Protein AF-A0A956EEI6-F1 (afdb_monomer)

Sequence (478 aa):
MTHLLRLSFASLVLLPLACSSSDDAGSANPSTQLTPGERLCKSLETYVNECGAATPCDSALVTDCSSIVDLLSEPFLDGVSECINGGEGSMTSCLGAGFGSLTPTQAHKELAAAFCSECAFGAPGCEAAFFSEDNPDTAIVGKAILPFSDSLVSQVKEECATGLACAGTFLNCTQGVLAKRAIPESTVQCLVDNLTGQAAPAEGGEQTCVVDGTGGSGGNGQGGTGGAAGSGGAAGSGGSSGSAGAAGGGGNGGSAGSGGGPVGADCTRGEQCASHVCDPDTLRCIEPECDSSRYCQGDVCVRQVPGADAGYCARSCIVSQGCDSGQTCVADLQGYGICLNDGQGGHLGACSGVDSDTSTGCIQGHLCIERPGEAPWCMRSCDYWAYGGCTNGEHCVIGGVCSPEPGDPADVGSPCDPQTEAGAPCGPLNEFYIGACVAISSSEQECTQLCRLDGDDCFQGTCEDILGYGDEGLGACM

Radius of gyration: 29.8 Å; Cα contacts (8 Å, |Δi|>4): 831; chains: 1; bounding box: 82×82×81 Å

Secondary structure (DSSP, 8-state):
-----PPPPPPPPP-PPPP----------------HHHHHHHHHHHHHHHHS---HHHHHHHHHHHHHGGGB-HHHHHHHHHHHHHT-S-HHHHHHHHHTT----HHHHHHHHHIIIIISTT-TTHHHHHTSTT-HHHHHHHHHHTTB-HHHHHHHHHHHS-STTHHHHHHHHHHHHHHHTT--HHHHHHHHHHHHT-SPPPSS-----------------------------------------------------S-PPPTT-B-SSGGGGTTSEEETTTTEEE--SEETTB--SSSEEE-SSTT-SEEEEEPEEETTT--STTEEEEE-TTSEEEEEE--SBPTTSBPTTTT-TTB-SBSTTEEEE--TTS--EEEEB-BTTTTB---TT-EEETTTEEE-S----PPTTSBPPTTSPTT-EEEEETTEEEEEEEESSSS-EEEEEEEETTS---SSS-EE--SS-TTTTEEEE-

Structure (mmCIF, N/CA/C/O backbone):
data_AF-A0A956EEI6-F1
#
_entry.id   AF-A0A956EEI6-F1
#
loop_
_atom_site.group_PDB
_atom_site.id
_atom_site.type_symbol
_atom_site.label_atom_id
_atom_site.label_alt_id
_atom_site.label_comp_id
_atom_site.label_asym_id
_atom_site.label_entity_id
_atom_site.label_seq_id
_atom_site.pdbx_PDB_ins_code
_atom_site.Cartn_x
_atom_site.Cartn_y
_atom_site.Cartn_z
_atom_site.occupancy
_atom_site.B_iso_or_equiv
_atom_site.auth_seq_id
_atom_site.auth_comp_id
_atom_site.auth_asym_id
_atom_site.auth_atom_id
_atom_site.pdbx_PDB_model_num
ATOM 1 N N . MET A 1 1 ? 9.764 -29.221 41.148 1.00 36.91 1 MET A N 1
ATOM 2 C CA . MET A 1 1 ? 10.959 -28.495 41.621 1.00 36.91 1 MET A CA 1
ATOM 3 C C . MET A 1 1 ? 10.752 -27.045 41.270 1.00 36.91 1 MET A C 1
ATOM 5 O O . MET A 1 1 ? 10.482 -26.730 40.122 1.00 36.91 1 MET A O 1
ATOM 9 N N . THR A 1 2 ? 10.716 -26.229 42.307 1.00 31.27 2 THR A N 1
ATOM 10 C CA . THR A 1 2 ? 10.074 -24.922 42.374 1.00 31.27 2 THR A CA 1
ATOM 11 C C . THR A 1 2 ? 11.175 -23.880 42.489 1.00 31.27 2 THR A C 1
ATOM 13 O O . THR A 1 2 ? 11.974 -23.995 43.412 1.00 31.27 2 THR A O 1
ATOM 16 N N . HIS A 1 3 ? 11.206 -22.861 41.631 1.00 29.73 3 HIS A N 1
ATOM 17 C CA . HIS A 1 3 ? 11.909 -21.619 41.951 1.00 29.73 3 HIS A CA 1
ATOM 18 C C . HIS A 1 3 ? 11.083 -20.410 41.514 1.00 29.73 3 HIS A C 1
ATOM 20 O O . HIS A 1 3 ? 11.022 -20.039 40.350 1.00 29.73 3 HIS A O 1
ATOM 26 N N . LEU A 1 4 ? 10.424 -19.842 42.525 1.00 32.00 4 LEU A N 1
ATOM 27 C CA . LEU A 1 4 ? 9.889 -18.489 42.594 1.00 32.00 4 LEU A CA 1
ATOM 28 C C . LEU A 1 4 ? 11.049 -17.489 42.667 1.00 32.00 4 LEU A C 1
ATOM 30 O O . LEU A 1 4 ? 11.909 -17.630 43.538 1.00 32.00 4 LEU A O 1
ATOM 34 N N . LEU A 1 5 ? 11.006 -16.435 41.853 1.00 33.47 5 LEU A N 1
ATOM 35 C CA . LEU A 1 5 ? 11.723 -15.188 42.112 1.00 33.47 5 LEU A CA 1
ATOM 36 C C . LEU A 1 5 ? 10.690 -14.064 42.253 1.00 33.47 5 LEU A C 1
ATOM 38 O O . LEU A 1 5 ? 9.989 -13.717 41.309 1.00 33.47 5 LEU A O 1
ATOM 42 N N . ARG A 1 6 ? 10.566 -13.550 43.481 1.00 33.09 6 ARG A N 1
ATOM 43 C CA . ARG A 1 6 ? 9.836 -12.328 43.833 1.00 33.09 6 ARG A CA 1
ATOM 44 C C . ARG A 1 6 ? 10.818 -11.159 43.753 1.00 33.09 6 ARG A C 1
ATOM 46 O O . ARG A 1 6 ? 11.827 -11.198 44.453 1.00 33.09 6 ARG A O 1
ATOM 53 N N . LEU A 1 7 ? 10.496 -10.115 42.992 1.00 30.33 7 LEU A N 1
ATOM 54 C CA . LEU A 1 7 ? 11.077 -8.785 43.185 1.00 30.33 7 LEU A CA 1
ATOM 55 C C . LEU A 1 7 ? 10.048 -7.885 43.876 1.00 30.33 7 LEU A C 1
ATOM 57 O O . LEU A 1 7 ? 8.949 -7.670 43.371 1.00 30.33 7 LEU A O 1
ATOM 61 N N . SER A 1 8 ? 10.426 -7.389 45.053 1.00 35.62 8 SER A N 1
ATOM 62 C CA . SER A 1 8 ? 9.738 -6.330 45.788 1.00 35.62 8 SER A CA 1
ATOM 63 C C . SER A 1 8 ? 10.210 -4.974 45.267 1.00 35.62 8 SER A C 1
ATOM 65 O O . SER A 1 8 ? 11.408 -4.701 45.324 1.00 35.62 8 SER A O 1
ATOM 67 N N . PHE A 1 9 ? 9.293 -4.107 44.839 1.00 36.00 9 PHE A N 1
ATOM 68 C CA . PHE A 1 9 ? 9.569 -2.677 44.692 1.00 36.00 9 PHE A CA 1
ATOM 69 C C . PHE A 1 9 ? 9.094 -1.922 45.934 1.00 36.00 9 PHE A C 1
ATOM 71 O O . PHE A 1 9 ? 8.000 -2.145 46.454 1.00 36.00 9 PHE A O 1
ATOM 78 N N . ALA A 1 10 ? 9.995 -1.086 46.442 1.00 39.34 10 ALA A N 1
ATOM 79 C CA . ALA A 1 10 ? 9.876 -0.335 47.676 1.00 39.34 10 ALA A CA 1
ATOM 80 C C . ALA A 1 10 ? 9.000 0.914 47.506 1.00 39.34 10 ALA A C 1
ATOM 82 O O . ALA A 1 10 ? 9.062 1.607 46.493 1.00 39.34 10 ALA A O 1
ATOM 83 N N . SER A 1 11 ? 8.225 1.206 48.550 1.00 36.94 11 SER A N 1
ATOM 84 C CA . SER A 1 11 ? 7.457 2.434 48.740 1.00 36.94 11 SER A CA 1
ATOM 85 C C . SER A 1 11 ? 8.346 3.681 48.731 1.00 36.94 11 SER A C 1
ATOM 87 O O . SER A 1 11 ? 9.264 3.800 49.543 1.00 36.94 11 SER A O 1
ATOM 89 N N . LEU A 1 12 ? 8.014 4.639 47.864 1.00 41.53 12 LEU A N 1
ATOM 90 C CA . LEU A 1 12 ? 8.537 6.002 47.899 1.00 41.53 12 LEU A CA 1
ATOM 91 C C . LEU A 1 12 ? 7.657 6.850 48.834 1.00 41.53 12 LEU A C 1
ATOM 93 O O . LEU A 1 12 ? 6.439 6.914 48.676 1.00 41.53 12 LEU A O 1
ATOM 97 N N . VAL A 1 13 ? 8.281 7.470 49.833 1.00 45.81 13 VAL A N 1
ATOM 98 C CA . VAL A 1 13 ? 7.650 8.347 50.830 1.00 45.81 13 VAL A CA 1
ATOM 99 C C . VAL A 1 13 ? 7.595 9.777 50.282 1.00 45.81 13 VAL A C 1
ATOM 101 O O . VAL A 1 13 ? 8.635 10.360 49.986 1.00 45.81 13 VAL A O 1
ATOM 104 N N . LEU A 1 14 ? 6.392 10.349 50.181 1.00 44.38 14 LEU A N 1
ATOM 105 C CA . LEU A 1 14 ? 6.152 11.771 49.901 1.00 44.38 14 LEU A CA 1
ATOM 106 C C . LEU A 1 14 ? 6.274 12.602 51.193 1.00 44.38 14 LEU A C 1
ATOM 108 O O . LEU A 1 14 ? 5.579 12.340 52.174 1.00 44.38 14 LEU A O 1
ATOM 112 N N . LEU A 1 15 ? 7.131 13.626 51.173 1.00 40.81 15 LEU A N 1
ATOM 113 C CA . LEU A 1 15 ? 7.241 14.680 52.192 1.00 40.81 15 LEU A CA 1
ATOM 114 C C . LEU A 1 15 ? 6.598 15.979 51.666 1.00 40.81 15 LEU A C 1
ATOM 116 O O . LEU A 1 15 ? 6.862 16.345 50.521 1.00 40.81 15 LEU A O 1
ATOM 120 N N . PRO A 1 16 ? 5.812 16.717 52.476 1.00 51.03 16 PRO A N 1
ATOM 121 C CA . PRO A 1 16 ? 5.314 18.037 52.105 1.00 51.03 16 PRO A CA 1
ATOM 122 C C . PRO A 1 16 ? 6.374 19.116 52.387 1.00 51.03 16 PRO A C 1
ATOM 124 O O . PRO A 1 16 ? 6.808 19.295 53.526 1.00 51.03 16 PRO A O 1
ATOM 127 N N . LEU A 1 17 ? 6.779 19.853 51.350 1.00 45.78 17 LEU A N 1
ATOM 128 C CA . LEU A 1 17 ? 7.617 21.051 51.457 1.00 45.78 17 LEU A CA 1
ATOM 129 C C . LEU A 1 17 ? 6.731 22.298 51.536 1.00 45.78 17 LEU A C 1
ATOM 131 O O . LEU A 1 17 ? 5.881 22.541 50.684 1.00 45.78 17 LEU A O 1
ATOM 135 N N . ALA A 1 18 ? 6.936 23.062 52.606 1.00 49.91 18 ALA A N 1
ATOM 136 C CA . ALA A 1 18 ? 6.250 24.305 52.915 1.00 49.91 18 ALA A CA 1
ATOM 137 C C . ALA A 1 18 ? 6.792 25.485 52.087 1.00 49.91 18 ALA A C 1
ATOM 139 O O . ALA A 1 18 ? 8.001 25.615 51.894 1.00 49.91 18 ALA A O 1
ATOM 140 N N . CYS A 1 19 ? 5.891 26.378 51.666 1.00 61.22 19 CYS A N 1
ATOM 141 C CA . CYS A 1 19 ? 6.210 27.670 51.063 1.00 61.22 19 CYS A CA 1
ATOM 142 C C . CYS A 1 19 ? 6.969 28.572 52.050 1.00 61.22 19 CYS A C 1
ATOM 144 O O . CYS A 1 19 ? 6.449 28.922 53.110 1.00 61.22 19 CYS A O 1
ATOM 146 N N . SER A 1 20 ? 8.166 29.004 51.657 1.00 49.47 20 SER A N 1
ATOM 147 C CA . SER A 1 20 ? 8.875 30.138 52.246 1.00 49.47 20 SER A CA 1
ATOM 148 C C . SER A 1 20 ? 9.035 31.203 51.166 1.00 49.47 20 SER A C 1
ATOM 150 O O . SER A 1 20 ? 9.645 30.967 50.128 1.00 49.47 20 SER A O 1
ATOM 152 N N . SER A 1 21 ? 8.413 32.353 51.405 1.00 59.66 21 SER A N 1
ATOM 153 C CA . SER A 1 21 ? 8.537 33.584 50.633 1.00 59.66 21 SER A CA 1
ATOM 154 C C . SER A 1 21 ? 9.843 34.295 50.989 1.00 59.66 21 SER A C 1
ATOM 156 O O . SER A 1 21 ? 10.055 34.629 52.159 1.00 59.66 21 SER A O 1
ATOM 158 N N . SER A 1 22 ? 10.703 34.548 50.005 1.00 53.12 22 SER A N 1
ATOM 159 C CA . SER A 1 22 ? 11.810 35.505 50.099 1.00 53.12 22 SER A CA 1
ATOM 160 C C . SER A 1 22 ? 12.152 36.055 48.715 1.00 53.12 22 SER A C 1
ATOM 162 O O . SER A 1 22 ? 12.122 35.331 47.723 1.00 53.12 22 SER A O 1
ATOM 164 N N . ASP A 1 23 ? 12.409 37.356 48.711 1.00 48.41 23 ASP A N 1
ATOM 165 C CA . ASP A 1 23 ? 12.440 38.284 47.587 1.00 48.41 23 ASP A CA 1
ATOM 166 C C . ASP A 1 23 ? 13.625 38.115 46.612 1.00 48.41 23 ASP A C 1
ATOM 168 O O . ASP A 1 23 ? 14.723 37.712 46.994 1.00 48.41 23 ASP A O 1
ATOM 172 N N . ASP A 1 24 ? 13.357 38.488 45.355 1.00 49.41 24 ASP A N 1
ATOM 173 C CA . ASP A 1 24 ? 14.260 38.976 44.300 1.00 49.41 24 ASP A CA 1
ATOM 174 C C . ASP A 1 24 ? 15.721 38.485 44.285 1.00 49.41 24 ASP A C 1
ATOM 176 O O . ASP A 1 24 ? 16.661 39.170 44.696 1.00 49.41 24 ASP A O 1
ATOM 180 N N . ALA A 1 25 ? 15.934 37.360 43.606 1.00 46.31 25 ALA A N 1
ATOM 181 C CA . ALA A 1 25 ? 17.130 37.157 42.799 1.00 46.31 25 ALA A CA 1
ATOM 182 C C . ALA A 1 25 ? 16.668 36.728 41.407 1.00 46.31 25 ALA A C 1
ATOM 184 O O . ALA A 1 25 ? 15.986 35.714 41.276 1.00 46.31 25 ALA A O 1
ATOM 185 N N . GLY A 1 26 ? 17.010 37.516 40.382 1.00 50.94 26 GLY A N 1
ATOM 186 C CA . GLY A 1 26 ? 16.737 37.221 38.977 1.00 50.94 26 GLY A CA 1
ATOM 187 C C . GLY A 1 26 ? 17.387 35.904 38.562 1.00 50.94 26 GLY A C 1
ATOM 188 O O . GLY A 1 26 ? 18.495 35.881 38.034 1.00 50.94 26 GLY A O 1
ATOM 189 N N . SER A 1 27 ? 16.697 34.804 38.843 1.00 49.81 27 SER A N 1
ATOM 190 C CA . SER A 1 27 ? 17.002 33.486 38.327 1.00 49.81 27 SER A CA 1
ATOM 191 C C . SER A 1 27 ? 16.496 33.500 36.896 1.00 49.81 27 SER A C 1
ATOM 193 O O . SER A 1 27 ? 15.291 33.434 36.650 1.00 49.81 27 SER A O 1
ATOM 195 N N . ALA A 1 28 ? 17.411 33.691 35.946 1.00 54.41 28 ALA A N 1
ATOM 196 C CA . ALA A 1 28 ? 17.150 33.310 34.572 1.00 54.41 28 ALA A CA 1
ATOM 197 C C . ALA A 1 28 ? 16.795 31.822 34.625 1.00 54.41 28 ALA A C 1
ATOM 199 O O . ALA A 1 28 ? 17.685 30.984 34.767 1.00 54.41 28 ALA A O 1
ATOM 200 N N . ASN A 1 29 ? 15.494 31.513 34.626 1.00 55.47 29 ASN A N 1
ATOM 201 C CA . ASN A 1 29 ? 15.024 30.149 34.464 1.00 55.47 29 ASN A CA 1
ATOM 202 C C . ASN A 1 29 ? 15.754 29.625 33.228 1.00 55.47 29 ASN A C 1
ATOM 204 O O . ASN A 1 29 ? 15.634 30.269 32.181 1.00 55.47 29 ASN A O 1
ATOM 208 N N . PRO A 1 30 ? 16.556 28.550 33.331 1.00 62.19 30 PRO A N 1
ATOM 209 C CA . PRO A 1 30 ? 17.124 27.938 32.149 1.00 62.19 30 PRO A CA 1
ATOM 210 C C . PRO A 1 30 ? 15.928 27.543 31.294 1.00 62.19 30 PRO A C 1
ATOM 212 O O . PRO A 1 30 ? 15.195 26.620 31.643 1.00 62.19 30 PRO A O 1
ATOM 215 N N . SER A 1 31 ? 15.664 28.314 30.239 1.00 63.88 31 SER A N 1
ATOM 216 C CA . SER A 1 31 ? 14.660 27.965 29.253 1.00 63.88 31 SER A CA 1
ATOM 217 C C . SER A 1 31 ? 15.118 26.628 28.709 1.00 63.88 31 SER A C 1
ATOM 219 O O . SER A 1 31 ? 16.148 26.562 28.037 1.00 63.88 31 SER A O 1
ATOM 221 N N . THR A 1 32 ? 14.440 25.561 29.117 1.00 84.31 32 THR A N 1
ATOM 222 C CA . THR A 1 32 ? 14.733 24.211 28.662 1.00 84.31 32 THR A CA 1
ATOM 223 C C . THR A 1 32 ? 14.501 24.236 27.162 1.00 84.31 32 THR A C 1
ATOM 225 O O . THR A 1 32 ? 13.365 24.347 26.706 1.00 84.31 32 THR A O 1
ATOM 228 N N . GLN A 1 33 ? 15.591 24.326 26.405 1.00 89.12 33 GLN A N 1
ATOM 229 C CA . GLN A 1 33 ? 15.530 24.428 24.962 1.00 89.12 33 GLN A CA 1
ATOM 230 C C . GLN A 1 33 ? 15.060 23.069 24.459 1.00 89.12 33 GLN A C 1
ATOM 232 O O . GLN A 1 33 ? 15.742 22.074 24.689 1.00 89.12 33 GLN A O 1
ATOM 237 N N . LEU A 1 34 ? 13.874 23.040 23.851 1.00 93.94 34 LEU A N 1
ATOM 238 C CA . LEU A 1 34 ? 13.313 21.817 23.289 1.00 93.94 34 LEU A CA 1
ATOM 239 C C . LEU A 1 34 ? 14.245 21.292 22.195 1.00 93.94 34 LEU A C 1
ATOM 241 O O . LEU A 1 34 ? 14.747 22.082 21.379 1.00 93.94 34 LEU A O 1
ATOM 245 N N . THR A 1 35 ? 14.449 19.978 22.169 1.00 95.19 35 THR A N 1
ATOM 246 C CA . THR A 1 35 ? 15.114 19.311 21.042 1.00 95.19 35 THR A CA 1
ATOM 247 C C . THR A 1 35 ? 14.294 19.514 19.756 1.00 95.19 35 THR A C 1
ATOM 249 O O . THR A 1 35 ? 13.106 19.847 19.835 1.00 95.19 35 THR A O 1
ATOM 252 N N . PRO A 1 36 ? 14.880 19.341 18.555 1.00 95.19 36 PRO A N 1
ATOM 253 C CA . PRO A 1 36 ? 14.118 19.405 17.304 1.00 95.19 36 PRO A CA 1
ATOM 254 C C . PRO A 1 36 ? 12.895 18.472 17.300 1.00 95.19 36 PRO A C 1
ATOM 256 O O . PRO A 1 36 ? 11.804 18.894 16.925 1.00 95.19 36 PRO A O 1
ATOM 259 N N . GLY A 1 37 ? 13.042 17.247 17.819 1.00 94.62 37 GLY A N 1
ATOM 260 C CA . GLY A 1 37 ? 11.938 16.291 17.948 1.00 94.62 37 GLY A CA 1
ATOM 261 C C . GLY A 1 37 ? 10.838 16.761 18.901 1.00 94.62 37 GLY A C 1
ATOM 262 O O . GLY A 1 37 ? 9.664 16.769 18.539 1.00 94.62 37 GLY A O 1
ATOM 263 N N . GLU A 1 38 ? 11.201 17.243 20.095 1.00 95.44 38 GLU A N 1
ATOM 264 C CA . GLU A 1 38 ? 10.230 17.796 21.051 1.00 95.44 38 GLU A CA 1
ATOM 265 C C . GLU A 1 38 ? 9.500 19.026 20.489 1.00 95.44 38 GLU A C 1
ATOM 267 O O . GLU A 1 38 ? 8.319 19.239 20.773 1.00 95.44 38 GLU A O 1
ATOM 272 N N . ARG A 1 39 ? 10.194 19.843 19.686 1.00 95.25 39 ARG A N 1
ATOM 273 C CA . ARG A 1 39 ? 9.602 21.001 19.010 1.00 95.25 39 ARG A CA 1
ATOM 274 C C . ARG A 1 39 ? 8.581 20.562 17.967 1.00 95.25 39 ARG A C 1
ATOM 276 O O . ARG A 1 39 ? 7.474 21.093 17.993 1.00 95.25 39 ARG A O 1
ATOM 283 N N . LEU A 1 40 ? 8.920 19.585 17.122 1.00 94.81 40 LEU A N 1
ATOM 284 C CA . LEU A 1 40 ? 7.997 19.068 16.115 1.00 94.81 40 LEU A CA 1
ATOM 285 C C . LEU A 1 40 ? 6.751 18.466 16.764 1.00 94.81 40 LEU A C 1
ATOM 287 O O . LEU A 1 40 ? 5.645 18.850 16.397 1.00 94.81 40 LEU A O 1
ATOM 291 N N . CYS A 1 41 ? 6.908 17.593 17.763 1.00 95.62 41 CYS A N 1
ATOM 292 C CA . CYS A 1 41 ? 5.758 16.975 18.431 1.00 95.62 41 CYS A CA 1
ATOM 293 C C . CYS A 1 41 ? 4.817 18.012 19.034 1.00 95.62 41 CYS A C 1
ATOM 295 O O . CYS A 1 41 ? 3.601 17.919 18.880 1.00 95.62 41 CYS A O 1
ATOM 297 N N . LYS A 1 42 ? 5.381 19.052 19.655 1.00 95.06 42 LYS A N 1
ATOM 298 C CA . LYS A 1 42 ? 4.593 20.161 20.186 1.00 95.06 42 LYS A CA 1
ATOM 299 C C . LYS A 1 42 ? 3.882 20.954 19.085 1.00 95.06 42 LYS A C 1
ATOM 301 O O . LYS A 1 42 ? 2.737 21.360 19.278 1.00 95.06 42 LYS A O 1
ATOM 306 N N . SER A 1 43 ? 4.543 21.195 17.953 1.00 93.94 43 SER A N 1
ATOM 307 C CA . SER A 1 43 ? 3.943 21.877 16.802 1.00 93.94 43 SER A CA 1
ATOM 308 C C . SER A 1 43 ? 2.805 21.062 16.184 1.00 93.94 43 SER A C 1
ATOM 310 O O . SER A 1 43 ? 1.755 21.634 15.911 1.00 93.94 43 SER A O 1
ATOM 312 N N . LEU A 1 44 ? 2.963 19.742 16.046 1.00 92.69 44 LEU A N 1
ATOM 313 C CA . LEU A 1 44 ? 1.918 18.836 15.557 1.00 92.69 44 LEU A CA 1
ATOM 314 C C . LEU A 1 44 ? 0.707 18.802 16.498 1.00 92.69 44 LEU A C 1
ATOM 316 O O . LEU A 1 44 ? -0.427 18.966 16.054 1.00 92.69 44 LEU A O 1
ATOM 320 N N . GLU A 1 45 ? 0.942 18.660 17.805 1.00 93.19 45 GLU A N 1
ATOM 321 C CA . GLU A 1 45 ? -0.121 18.689 18.815 1.00 93.19 45 GLU A CA 1
ATOM 322 C C . GLU A 1 45 ? -0.873 20.030 18.797 1.00 93.19 45 GLU A C 1
ATOM 324 O O . GLU A 1 45 ? -2.101 20.062 18.860 1.00 93.19 45 GLU A O 1
ATOM 329 N N . THR A 1 46 ? -0.151 21.149 18.678 1.00 91.75 46 THR A N 1
ATOM 330 C CA . THR A 1 46 ? -0.759 22.487 18.591 1.00 91.75 46 THR A CA 1
ATOM 331 C C . THR A 1 46 ? -1.598 22.623 17.322 1.00 91.75 46 THR A C 1
ATOM 333 O O . THR A 1 46 ? -2.750 23.039 17.401 1.00 91.75 46 THR A O 1
ATOM 336 N N . TYR A 1 47 ? -1.053 22.211 16.175 1.00 89.69 47 TYR A N 1
ATOM 337 C CA . TYR A 1 47 ? -1.748 22.234 14.890 1.00 89.69 47 TYR A CA 1
ATOM 338 C C . TYR A 1 47 ? -3.064 21.449 14.950 1.00 89.69 47 TYR A C 1
ATOM 340 O O . TYR A 1 47 ? -4.125 22.004 14.682 1.00 89.69 47 TYR A O 1
ATOM 348 N N . VAL A 1 48 ? -3.032 20.189 15.393 1.00 89.88 48 VAL A N 1
ATOM 349 C CA . VAL A 1 48 ? -4.240 19.352 15.504 1.00 89.88 48 VAL A CA 1
ATOM 350 C C . VAL A 1 48 ? -5.281 19.966 16.446 1.00 89.88 48 VAL A C 1
ATOM 352 O O . VAL A 1 48 ? -6.471 19.992 16.121 1.00 89.88 48 VAL A O 1
ATOM 355 N N . ASN A 1 49 ? -4.845 20.503 17.589 1.00 88.56 49 ASN A N 1
ATOM 356 C CA . ASN A 1 49 ? -5.745 21.110 18.570 1.00 88.56 49 ASN A CA 1
ATOM 357 C C . ASN A 1 49 ? -6.409 22.400 18.067 1.00 88.56 49 ASN A C 1
ATOM 359 O O . ASN A 1 49 ? -7.564 22.661 18.405 1.00 88.56 49 ASN A O 1
ATOM 363 N N . GLU A 1 50 ? -5.701 23.215 17.286 1.00 88.31 50 GLU A N 1
ATOM 364 C CA . GLU A 1 50 ? -6.222 24.490 16.784 1.00 88.31 50 GLU A CA 1
ATOM 365 C C . GLU A 1 50 ? -7.037 24.335 15.495 1.00 88.31 50 GLU A C 1
ATOM 367 O O . GLU A 1 50 ? -8.028 25.041 15.301 1.00 88.31 50 GLU A O 1
ATOM 372 N N . CYS A 1 51 ? -6.667 23.384 14.638 1.00 84.50 51 CYS A N 1
ATOM 373 C CA . CYS A 1 51 ? -7.275 23.200 13.323 1.00 84.50 51 CYS A CA 1
ATOM 374 C C . CYS A 1 51 ? -8.541 22.331 13.336 1.00 84.50 51 CYS A C 1
ATOM 376 O O . CYS A 1 51 ? -9.316 22.366 12.382 1.00 84.50 51 CYS A O 1
ATOM 378 N N . GLY A 1 52 ? -8.801 21.586 14.417 1.00 64.81 52 GLY A N 1
ATOM 379 C CA . GLY A 1 52 ? -10.115 21.006 14.732 1.00 64.81 52 GLY A CA 1
ATOM 380 C C . GLY A 1 52 ? -10.591 19.825 13.872 1.00 64.81 52 GLY A C 1
ATOM 381 O O . GLY A 1 52 ? -11.576 19.189 14.244 1.00 64.81 52 GLY A O 1
ATOM 382 N N . ALA A 1 53 ? -9.907 19.493 12.774 1.00 60.97 53 ALA A N 1
ATOM 383 C CA . ALA A 1 53 ? -10.150 18.293 11.975 1.00 60.97 53 ALA A CA 1
ATOM 384 C C . ALA A 1 53 ? -8.817 17.663 11.548 1.00 60.97 53 ALA A C 1
ATOM 386 O O . ALA A 1 53 ? -8.369 17.833 10.419 1.00 60.97 53 ALA A O 1
ATOM 387 N N . ALA A 1 54 ? -8.177 16.954 12.479 1.00 71.19 54 ALA A N 1
ATOM 388 C CA . ALA A 1 54 ? -7.043 16.101 12.154 1.00 71.19 54 ALA A CA 1
ATOM 389 C C . ALA A 1 54 ? -7.497 14.999 11.196 1.00 71.19 54 ALA A C 1
ATOM 391 O O . ALA A 1 54 ? -8.461 14.281 11.483 1.00 71.19 54 ALA A O 1
ATOM 392 N N . THR A 1 55 ? -6.793 14.834 10.080 1.00 82.38 55 THR A N 1
ATOM 393 C CA . THR A 1 55 ? -6.925 13.608 9.293 1.00 82.38 55 THR A CA 1
ATOM 394 C C . THR A 1 55 ? -6.517 12.401 10.161 1.00 82.38 55 THR A C 1
ATOM 396 O O . THR A 1 55 ? -5.833 12.566 11.185 1.00 82.38 55 THR A O 1
ATOM 399 N N . PRO A 1 56 ? -6.896 11.162 9.793 1.00 83.00 56 PRO A N 1
ATOM 400 C CA . PRO A 1 56 ? -6.372 9.973 10.467 1.00 83.00 56 PRO A CA 1
ATOM 401 C C . PRO A 1 56 ? -4.836 9.950 10.506 1.00 83.00 56 PRO A C 1
ATOM 403 O O . PRO A 1 56 ? -4.252 9.558 11.512 1.00 83.00 56 PRO A O 1
ATOM 406 N N . CYS A 1 57 ? -4.192 10.457 9.451 1.00 84.12 57 CYS A N 1
ATOM 407 C CA . CYS A 1 57 ? -2.742 10.592 9.349 1.00 84.12 57 CYS A CA 1
ATOM 408 C C . CYS A 1 57 ? -2.185 11.625 10.348 1.00 84.12 57 CYS A C 1
ATOM 410 O O . CYS A 1 57 ? -1.245 11.317 11.077 1.00 84.12 57 CYS A O 1
ATOM 412 N N . ASP A 1 58 ? -2.813 12.798 10.489 1.00 87.56 58 ASP A N 1
ATOM 413 C CA . ASP A 1 58 ? -2.409 13.809 11.484 1.00 87.56 58 ASP A CA 1
ATOM 414 C C . ASP A 1 58 ? -2.529 13.263 12.914 1.00 87.56 58 ASP A C 1
ATOM 416 O O . ASP A 1 58 ? -1.644 13.457 13.749 1.00 87.56 58 ASP A O 1
ATOM 420 N N . SER A 1 59 ? -3.610 12.529 13.190 1.00 86.69 59 SER A N 1
ATOM 421 C CA . SER A 1 59 ? -3.848 11.918 14.500 1.00 86.69 59 SER A CA 1
ATOM 422 C C . SER A 1 59 ? -2.817 10.832 14.819 1.00 86.69 59 SER A C 1
ATOM 424 O O . SER A 1 59 ? -2.325 10.759 15.949 1.00 86.69 59 SER A O 1
ATOM 426 N N . ALA A 1 60 ? -2.468 10.010 13.826 1.00 87.75 60 ALA A N 1
ATOM 427 C CA . ALA A 1 60 ? -1.452 8.971 13.950 1.00 87.75 60 ALA A CA 1
ATOM 428 C C . ALA A 1 60 ? -0.064 9.582 14.211 1.00 87.75 60 ALA A C 1
ATOM 430 O O . ALA A 1 60 ? 0.615 9.198 15.163 1.00 87.75 60 ALA A O 1
ATOM 431 N N . LEU A 1 61 ? 0.308 10.627 13.462 1.00 88.88 61 LEU A N 1
ATOM 432 C CA . LEU A 1 61 ? 1.576 11.338 13.645 1.00 88.88 61 LEU A CA 1
ATOM 433 C C . LEU A 1 61 ? 1.699 11.999 15.019 1.00 88.88 61 LEU A C 1
ATOM 435 O O . LEU A 1 61 ? 2.764 11.920 15.625 1.00 88.88 61 LEU A O 1
ATOM 439 N N . VAL A 1 62 ? 0.636 12.624 15.539 1.00 91.69 62 VAL A N 1
ATOM 440 C CA . VAL A 1 62 ? 0.647 13.185 16.902 1.00 91.69 62 VAL A CA 1
ATOM 441 C C . VAL A 1 62 ? 0.803 12.082 17.948 1.00 91.69 62 VAL A C 1
ATOM 443 O O . VAL A 1 62 ? 1.616 12.219 18.863 1.00 91.69 62 VAL A O 1
ATOM 446 N N . THR A 1 63 ? 0.053 10.988 17.804 1.00 90.88 63 THR A N 1
ATOM 447 C CA . THR A 1 63 ? 0.059 9.864 18.753 1.00 90.88 63 THR A CA 1
ATOM 448 C C . THR A 1 63 ? 1.435 9.206 18.833 1.00 90.88 63 THR A C 1
ATOM 450 O O . THR A 1 63 ? 1.951 8.975 19.928 1.00 90.88 63 THR A O 1
ATOM 453 N N . ASP A 1 64 ? 2.064 8.981 17.682 1.00 92.25 64 ASP A N 1
ATOM 454 C CA . ASP A 1 64 ? 3.328 8.253 17.580 1.00 92.25 64 ASP A CA 1
ATOM 455 C C . ASP A 1 64 ? 4.558 9.162 17.522 1.00 92.25 64 ASP A C 1
ATOM 457 O O . ASP A 1 64 ? 5.679 8.673 17.368 1.00 92.25 64 ASP A O 1
ATOM 461 N N . CYS A 1 65 ? 4.387 10.478 17.681 1.00 93.88 65 CYS A N 1
ATOM 462 C CA . CYS A 1 65 ? 5.442 11.449 17.405 1.00 93.88 65 CYS A CA 1
ATOM 463 C C . CYS A 1 65 ? 6.762 11.126 18.117 1.00 93.88 65 CYS A C 1
ATOM 465 O O . CYS A 1 65 ? 7.820 11.140 17.493 1.00 93.88 65 CYS A O 1
ATOM 467 N N . SER A 1 66 ? 6.707 10.754 19.401 1.00 92.75 66 SER A N 1
ATOM 468 C CA . SER A 1 66 ? 7.912 10.426 20.181 1.00 92.75 66 SER A CA 1
ATOM 469 C C . SER A 1 66 ? 8.719 9.248 19.617 1.00 92.75 66 SER A C 1
ATOM 471 O O . SER A 1 66 ? 9.936 9.232 19.759 1.00 92.75 66 SER A O 1
ATOM 473 N N . SER A 1 67 ? 8.063 8.301 18.942 1.00 90.38 67 SER A N 1
ATOM 474 C CA . SER A 1 67 ? 8.703 7.142 18.312 1.00 90.38 67 SER A CA 1
ATOM 475 C C . SER A 1 67 ? 9.294 7.495 16.944 1.00 90.38 67 SER A C 1
ATOM 477 O O . SER A 1 67 ? 10.310 6.934 16.543 1.00 90.38 67 SER A O 1
ATOM 479 N N . ILE A 1 68 ? 8.668 8.433 16.226 1.00 91.38 68 ILE A N 1
ATOM 480 C CA . ILE A 1 68 ? 9.064 8.828 14.868 1.00 91.38 68 ILE A CA 1
ATOM 481 C C . ILE A 1 68 ? 10.234 9.812 14.893 1.00 91.38 68 ILE A C 1
ATOM 483 O O . ILE A 1 68 ? 11.139 9.706 14.068 1.00 91.38 68 ILE A O 1
ATOM 487 N N . VAL A 1 69 ? 10.245 10.776 15.819 1.00 94.06 69 VAL A N 1
ATOM 488 C CA . VAL A 1 69 ? 11.244 11.860 15.796 1.00 94.06 69 VAL A CA 1
ATOM 489 C C . VAL A 1 69 ? 12.679 11.368 15.972 1.00 94.06 69 VAL A C 1
ATOM 491 O O . VAL A 1 69 ? 13.588 11.965 15.408 1.00 94.06 69 VAL A O 1
ATOM 494 N N . ASP A 1 70 ? 12.891 10.245 16.656 1.00 92.44 70 ASP A N 1
ATOM 495 C CA . ASP A 1 70 ? 14.218 9.626 16.795 1.00 92.44 70 ASP A CA 1
ATOM 496 C C . ASP A 1 70 ? 14.712 8.959 15.493 1.00 92.44 70 ASP A C 1
ATOM 498 O O . ASP A 1 70 ? 15.898 8.647 15.328 1.00 92.44 70 ASP A O 1
ATOM 502 N N . LEU A 1 71 ? 13.800 8.720 14.551 1.00 93.94 71 LEU A N 1
ATOM 503 C CA . LEU A 1 71 ? 14.071 8.094 13.260 1.00 93.94 71 LEU A CA 1
ATOM 504 C C . LEU A 1 71 ? 14.307 9.119 12.156 1.00 93.94 71 LEU A C 1
ATOM 506 O O . LEU A 1 71 ? 14.832 8.758 11.106 1.00 93.94 71 LEU A O 1
ATOM 510 N N . LEU A 1 72 ? 13.959 10.380 12.396 1.00 94.62 72 LEU A N 1
ATOM 511 C CA . LEU A 1 72 ? 14.099 11.474 11.447 1.00 94.62 72 LEU A CA 1
ATOM 512 C C . LEU A 1 72 ? 15.373 12.283 11.716 1.00 94.62 72 LEU A C 1
ATOM 514 O O . LEU A 1 72 ? 15.910 12.322 12.822 1.00 94.62 72 LEU A O 1
ATOM 518 N N . SER A 1 73 ? 15.892 12.923 10.675 1.00 95.69 73 SER A N 1
ATOM 519 C CA . SER A 1 73 ? 17.055 13.798 10.760 1.00 95.69 73 SER A CA 1
ATOM 520 C C . SER A 1 73 ? 16.676 15.152 11.368 1.00 95.69 73 SER A C 1
ATOM 522 O O . SER A 1 73 ? 15.604 15.691 11.099 1.00 95.69 73 SER A O 1
ATOM 524 N N . GLU A 1 74 ? 17.571 15.745 12.164 1.00 95.31 74 GLU A N 1
ATOM 525 C CA . GLU A 1 74 ? 17.331 17.066 12.769 1.00 95.31 74 GLU A CA 1
ATOM 526 C C . GLU A 1 74 ? 16.978 18.161 11.741 1.00 95.31 74 GLU A C 1
ATOM 528 O O . GLU A 1 74 ? 16.015 18.886 11.991 1.00 95.31 74 GLU A O 1
ATOM 533 N N . PRO A 1 75 ? 17.649 18.270 10.569 1.00 95.25 75 PRO A N 1
ATOM 534 C CA . PRO A 1 75 ? 17.289 19.273 9.563 1.00 95.25 75 PRO A CA 1
ATOM 535 C C . PRO A 1 75 ? 15.865 19.109 9.022 1.00 95.25 75 PRO A C 1
ATOM 537 O O . PRO A 1 75 ? 15.201 20.108 8.750 1.00 95.25 75 PRO A O 1
ATOM 540 N N . PHE A 1 76 ? 15.386 17.866 8.895 1.00 94.94 76 PHE A N 1
ATOM 541 C CA . PHE A 1 76 ? 14.008 17.596 8.494 1.00 94.94 76 PHE A CA 1
ATOM 542 C C . PHE A 1 76 ? 13.034 18.043 9.585 1.00 94.94 76 PHE A C 1
ATOM 544 O O . PHE A 1 76 ? 12.112 18.806 9.312 1.00 94.94 76 PHE A O 1
ATOM 551 N N . LEU A 1 77 ? 13.278 17.632 10.834 1.00 94.94 77 LEU A N 1
ATOM 552 C CA . LEU A 1 77 ? 12.444 17.995 11.983 1.00 94.94 77 LEU A CA 1
ATOM 553 C C . LEU A 1 77 ? 12.325 19.515 12.156 1.00 94.94 77 LEU A C 1
ATOM 555 O O . LEU A 1 77 ? 11.226 20.026 12.392 1.00 94.94 77 LEU A O 1
ATOM 559 N N . ASP A 1 78 ? 13.438 20.238 12.019 1.00 94.31 78 ASP A N 1
ATOM 560 C CA . ASP A 1 78 ? 13.456 21.699 12.085 1.00 94.31 78 ASP A CA 1
ATOM 561 C C . ASP A 1 78 ? 12.689 22.321 10.907 1.00 94.31 78 ASP A C 1
ATOM 563 O O . ASP A 1 78 ? 11.832 23.170 11.143 1.00 94.31 78 ASP A O 1
ATOM 567 N N . GLY A 1 79 ? 12.913 21.863 9.669 1.00 93.81 79 GLY A N 1
ATOM 568 C CA . GLY A 1 79 ? 12.224 22.388 8.483 1.00 93.81 79 GLY A CA 1
ATOM 569 C C . GLY A 1 79 ? 10.703 22.211 8.536 1.00 93.81 79 GLY A C 1
ATOM 570 O O . GLY A 1 79 ? 9.954 23.150 8.261 1.00 93.81 79 GLY A O 1
ATOM 571 N N . VAL A 1 80 ? 10.234 21.036 8.966 1.00 93.31 80 VAL A N 1
ATOM 572 C CA . VAL A 1 80 ? 8.798 20.767 9.143 1.00 93.31 80 VAL A CA 1
ATOM 573 C C . VAL A 1 80 ? 8.221 21.638 10.260 1.00 93.31 80 VAL A C 1
ATOM 575 O O . VAL A 1 80 ? 7.171 22.257 10.087 1.00 93.31 80 VAL A O 1
ATOM 578 N N . SER A 1 81 ? 8.921 21.739 11.395 1.00 93.88 81 SER A N 1
ATOM 579 C CA . SER A 1 81 ? 8.485 22.573 12.521 1.00 93.88 81 SER A CA 1
ATOM 580 C C . SER A 1 81 ? 8.395 24.050 12.139 1.00 93.88 81 SER A C 1
ATOM 582 O O . SER A 1 81 ? 7.449 24.729 12.535 1.00 93.88 81 SER A O 1
ATOM 584 N N . GLU A 1 82 ? 9.373 24.574 11.401 1.00 93.62 82 GLU A N 1
ATOM 585 C CA . GLU A 1 82 ? 9.375 25.962 10.930 1.00 93.62 82 GLU A CA 1
ATOM 586 C C . GLU A 1 82 ? 8.200 26.234 9.990 1.00 93.62 82 GLU A C 1
ATOM 588 O O . GLU A 1 82 ? 7.499 27.223 10.194 1.00 93.62 82 GLU A O 1
ATOM 593 N N . CYS A 1 83 ? 7.920 25.332 9.045 1.00 94.06 83 CYS A N 1
ATOM 594 C CA . CYS A 1 83 ? 6.770 25.469 8.152 1.00 94.06 83 CYS A CA 1
ATOM 595 C C . CYS A 1 83 ? 5.433 25.472 8.914 1.00 94.06 83 CYS A C 1
ATOM 597 O O . CYS A 1 83 ? 4.613 26.372 8.713 1.00 94.06 83 CYS A O 1
ATOM 599 N N . ILE A 1 84 ? 5.230 24.519 9.839 1.00 91.69 84 ILE A N 1
ATOM 600 C CA . ILE A 1 84 ? 3.989 24.428 10.630 1.00 91.69 84 ILE A CA 1
ATOM 601 C C . ILE A 1 84 ? 3.802 25.695 11.471 1.00 91.69 84 ILE A C 1
ATOM 603 O O . ILE A 1 84 ? 2.735 26.306 11.459 1.00 91.69 84 ILE A O 1
ATOM 607 N N . ASN A 1 85 ? 4.850 26.127 12.179 1.00 90.44 85 ASN A N 1
ATOM 608 C CA . ASN A 1 85 ? 4.784 27.313 13.037 1.00 90.44 85 ASN A CA 1
ATOM 609 C C . ASN A 1 85 ? 4.705 28.627 12.242 1.00 90.44 85 ASN A C 1
ATOM 611 O O . ASN A 1 85 ? 4.264 29.641 12.784 1.00 90.44 85 ASN A O 1
ATOM 615 N N . GLY A 1 86 ? 5.146 28.626 10.983 1.00 90.81 86 GLY A N 1
ATOM 616 C CA . GLY A 1 86 ? 4.998 29.744 10.056 1.00 90.81 86 GLY A CA 1
ATOM 617 C C . GLY A 1 86 ? 3.581 29.888 9.497 1.00 90.81 86 GLY A C 1
ATOM 618 O O . GLY A 1 86 ? 3.269 30.925 8.914 1.00 90.81 86 GLY A O 1
ATOM 619 N N . GLY A 1 87 ? 2.722 28.876 9.680 1.00 86.38 87 GLY A N 1
ATOM 620 C CA . GLY A 1 87 ? 1.389 28.834 9.080 1.00 86.38 87 GLY A CA 1
ATOM 621 C C . GLY A 1 87 ? 1.436 28.786 7.550 1.00 86.38 87 GLY A C 1
ATOM 622 O O . GLY A 1 87 ? 0.498 29.240 6.897 1.00 86.38 87 GLY A O 1
ATOM 623 N N . GLU A 1 88 ? 2.538 28.288 6.975 1.00 81.12 88 GLU A N 1
ATOM 624 C CA . GLU A 1 88 ? 2.802 28.334 5.530 1.00 81.12 88 GLU A CA 1
ATOM 625 C C . GLU A 1 88 ? 2.074 27.232 4.740 1.00 81.12 88 GLU A C 1
ATOM 627 O O . GLU A 1 88 ? 2.154 27.207 3.512 1.00 81.12 88 GLU A O 1
ATOM 632 N N . GLY A 1 89 ? 1.310 26.361 5.409 1.00 82.25 89 GLY A N 1
ATOM 633 C CA . GLY A 1 89 ? 0.477 25.367 4.742 1.00 82.25 89 GLY A CA 1
ATOM 634 C C . GLY A 1 89 ? -0.121 24.308 5.670 1.00 82.25 89 GLY A C 1
ATOM 635 O O . GLY A 1 89 ? -0.099 24.426 6.895 1.00 82.25 89 GLY A O 1
ATOM 636 N N . SER A 1 90 ? -0.697 23.269 5.061 1.00 86.19 90 SER A N 1
ATOM 637 C CA . SER A 1 90 ? -1.134 22.056 5.756 1.00 86.19 90 SER A CA 1
ATOM 638 C C . SER A 1 90 ? 0.060 21.251 6.277 1.00 86.19 90 SER A C 1
ATOM 640 O O . SER A 1 90 ? 1.177 21.376 5.769 1.00 86.19 90 SER A O 1
ATOM 642 N N . MET A 1 91 ? -0.172 20.367 7.246 1.00 87.06 91 MET A N 1
ATOM 643 C CA . MET A 1 91 ? 0.872 19.483 7.771 1.00 87.06 91 MET A CA 1
ATOM 644 C C . MET A 1 91 ? 1.549 18.656 6.658 1.00 87.06 91 MET A C 1
ATOM 646 O O . MET A 1 91 ? 2.775 18.600 6.613 1.00 87.06 91 MET A O 1
ATOM 650 N N . THR A 1 92 ? 0.781 18.116 5.704 1.00 84.75 92 THR A N 1
ATOM 651 C CA . THR A 1 92 ? 1.296 17.431 4.502 1.00 84.75 92 THR A CA 1
ATOM 652 C C . THR A 1 92 ? 2.208 18.326 3.669 1.00 84.75 92 THR A C 1
ATOM 654 O O . THR A 1 92 ? 3.321 17.930 3.323 1.00 84.75 92 THR A O 1
ATOM 657 N N . SER A 1 93 ? 1.784 19.562 3.386 1.00 86.69 93 SER A N 1
ATOM 658 C CA . SER A 1 93 ? 2.618 20.499 2.625 1.00 86.69 93 SER A CA 1
ATOM 659 C C . SER A 1 93 ? 3.910 20.858 3.371 1.00 86.69 93 SER A C 1
ATOM 661 O O . SER A 1 93 ? 4.957 20.994 2.743 1.00 86.69 93 SER A O 1
ATOM 663 N N . CYS A 1 94 ? 3.871 20.920 4.706 1.00 92.00 94 CYS A N 1
ATOM 664 C CA . CYS A 1 94 ? 5.043 21.175 5.537 1.00 92.00 94 CYS A CA 1
ATOM 665 C C . CYS A 1 94 ? 5.996 19.985 5.642 1.00 92.00 94 CYS A C 1
ATOM 667 O O . CYS A 1 94 ? 7.210 20.188 5.644 1.00 92.00 94 CYS A O 1
ATOM 669 N N . LEU A 1 95 ? 5.475 18.755 5.662 1.00 89.69 95 LEU A N 1
ATOM 670 C CA . LEU A 1 95 ? 6.284 17.545 5.502 1.00 89.69 95 LEU A CA 1
ATOM 671 C C . LEU A 1 95 ? 7.013 17.570 4.153 1.00 89.69 95 LEU A C 1
ATOM 673 O O . LEU A 1 95 ? 8.224 17.367 4.114 1.00 89.69 95 LEU A O 1
ATOM 677 N N . GLY A 1 96 ? 6.306 17.922 3.073 1.00 88.06 96 GLY A N 1
ATOM 678 C CA . GLY A 1 96 ? 6.888 18.118 1.743 1.00 88.06 96 GLY A CA 1
ATOM 679 C C . GLY A 1 96 ? 7.952 19.223 1.701 1.00 88.06 96 GLY A C 1
ATOM 680 O O . GLY A 1 96 ? 9.037 19.027 1.154 1.00 88.06 96 GLY A O 1
ATOM 681 N N . ALA A 1 97 ? 7.690 20.373 2.327 1.00 87.06 97 ALA A N 1
ATOM 682 C CA . ALA A 1 97 ? 8.636 21.488 2.396 1.00 87.06 97 ALA A CA 1
ATOM 683 C C . ALA A 1 97 ? 9.922 21.121 3.155 1.00 87.06 97 ALA A C 1
ATOM 685 O O . ALA A 1 97 ? 11.010 21.553 2.765 1.00 87.06 97 ALA A O 1
ATOM 686 N N . GLY A 1 98 ? 9.811 20.268 4.181 1.00 90.12 98 GLY A N 1
ATOM 687 C CA . GLY A 1 98 ? 10.942 19.751 4.951 1.00 90.12 98 GLY A CA 1
ATOM 688 C C . GLY A 1 98 ? 12.004 19.051 4.098 1.00 90.12 98 GLY A C 1
ATOM 689 O O . GLY A 1 98 ? 13.173 19.063 4.469 1.00 90.12 98 GLY A O 1
ATOM 690 N N . PHE A 1 99 ? 11.643 18.504 2.932 1.00 88.62 99 PHE A N 1
ATOM 691 C CA . PHE A 1 99 ? 12.599 17.887 2.006 1.00 88.62 99 PHE A CA 1
ATOM 692 C C . PHE A 1 99 ? 13.492 18.887 1.279 1.00 88.62 99 PHE A C 1
ATOM 694 O O . PHE A 1 99 ? 14.636 18.566 0.959 1.00 88.62 99 PHE A O 1
ATOM 701 N N . GLY A 1 100 ? 12.983 20.088 0.993 1.00 84.75 100 GLY A N 1
ATOM 702 C CA . GLY A 1 100 ? 13.666 21.059 0.134 1.00 84.75 100 GLY A CA 1
ATOM 703 C C . GLY A 1 100 ? 14.996 21.559 0.704 1.00 84.75 100 GLY A C 1
ATOM 704 O O . GLY A 1 100 ? 15.828 22.083 -0.037 1.00 84.75 100 GLY A O 1
ATOM 705 N N . SER A 1 101 ? 15.212 21.386 2.010 1.00 81.06 101 SER A N 1
ATOM 706 C CA . SER A 1 101 ? 16.432 21.773 2.719 1.00 81.06 101 SER A CA 1
ATOM 707 C C . SER A 1 101 ? 17.386 20.605 2.993 1.00 81.06 101 SER A C 1
ATOM 709 O O . SER A 1 101 ? 18.490 20.833 3.499 1.00 81.06 101 SER A O 1
ATOM 711 N N . LEU A 1 102 ? 17.004 19.364 2.670 1.00 93.50 102 LEU A N 1
ATOM 712 C CA . LEU A 1 102 ? 17.800 18.193 3.018 1.00 93.50 102 LEU A CA 1
ATOM 713 C C . LEU A 1 102 ? 18.984 18.013 2.080 1.00 93.50 102 LEU A C 1
ATOM 715 O O . LEU A 1 102 ? 18.874 18.026 0.856 1.00 93.50 102 LEU A O 1
ATOM 719 N N . THR A 1 103 ? 20.141 17.772 2.687 1.00 95.31 103 THR A N 1
ATOM 720 C CA . THR A 1 103 ? 21.360 17.394 1.975 1.00 95.31 103 THR A CA 1
ATOM 721 C C . THR A 1 103 ? 21.797 15.999 2.410 1.00 95.31 103 THR A C 1
ATOM 723 O O . THR A 1 103 ? 21.851 15.760 3.620 1.00 95.31 103 THR A O 1
ATOM 726 N N . PRO A 1 104 ? 22.188 15.104 1.481 1.00 96.38 104 PRO A N 1
ATOM 727 C CA . PRO A 1 104 ? 22.674 13.777 1.842 1.00 96.38 104 PRO A CA 1
ATOM 728 C C . PRO A 1 104 ? 23.864 13.850 2.811 1.00 96.38 104 PRO A C 1
ATOM 730 O O . PRO A 1 104 ? 24.912 14.437 2.499 1.00 96.38 104 PRO A O 1
ATOM 733 N N . THR A 1 105 ? 23.716 13.217 3.976 1.00 96.94 105 THR A N 1
ATOM 734 C CA . THR A 1 105 ? 24.799 13.049 4.959 1.00 96.94 105 THR A CA 1
ATOM 735 C C . THR A 1 105 ? 25.806 11.988 4.493 1.00 96.94 105 THR A C 1
ATOM 737 O O . THR A 1 105 ? 25.714 11.442 3.390 1.00 96.94 105 THR A O 1
ATOM 740 N N . GLN A 1 106 ? 26.805 11.680 5.324 1.00 97.75 106 GLN A N 1
ATOM 741 C CA . GLN A 1 106 ? 27.748 10.603 5.026 1.00 97.75 106 GLN A CA 1
ATOM 742 C C . GLN A 1 106 ? 27.061 9.226 5.002 1.00 97.75 106 GLN A C 1
ATOM 744 O O . GLN A 1 106 ? 27.332 8.446 4.092 1.00 97.75 106 GLN A O 1
ATOM 749 N N . ALA A 1 107 ? 26.138 8.948 5.931 1.00 97.69 107 ALA A N 1
ATOM 750 C CA . ALA A 1 107 ? 25.403 7.680 5.966 1.00 97.69 107 ALA A CA 1
ATOM 751 C C . ALA A 1 107 ? 24.565 7.472 4.693 1.00 97.69 107 ALA A C 1
ATOM 753 O O . ALA A 1 107 ? 24.587 6.396 4.102 1.00 97.69 107 ALA A O 1
ATOM 754 N N . HIS A 1 108 ? 23.912 8.533 4.214 1.00 97.50 108 HIS A N 1
ATOM 755 C CA . HIS A 1 108 ? 23.158 8.531 2.959 1.00 97.50 108 HIS A CA 1
ATOM 756 C C . HIS A 1 108 ? 24.035 8.206 1.745 1.00 97.50 108 HIS A C 1
ATOM 758 O O . HIS A 1 108 ? 23.663 7.395 0.900 1.00 97.50 108 HIS A O 1
ATOM 764 N N . LYS A 1 109 ? 25.229 8.803 1.668 1.00 97.69 109 LYS A N 1
ATOM 765 C CA . LYS A 1 109 ? 26.187 8.528 0.586 1.00 97.69 109 LYS A CA 1
ATOM 766 C C . LYS A 1 109 ? 26.709 7.094 0.636 1.00 97.69 109 LYS A C 1
ATOM 768 O O . LYS A 1 109 ? 26.891 6.482 -0.407 1.00 97.69 109 LYS A O 1
ATOM 773 N N . GLU A 1 110 ? 26.923 6.547 1.830 1.00 97.81 110 GLU A N 1
ATOM 774 C CA . GLU A 1 110 ? 27.320 5.146 1.995 1.00 97.81 110 GLU A CA 1
ATOM 775 C C . GLU A 1 110 ? 26.210 4.169 1.614 1.00 97.81 110 GLU A C 1
ATOM 777 O O . GLU A 1 110 ? 26.502 3.135 1.017 1.00 97.81 110 GLU A O 1
ATOM 782 N N . LEU A 1 111 ? 24.953 4.490 1.934 1.00 97.12 111 LEU A N 1
ATOM 783 C CA . LEU A 1 111 ? 23.802 3.724 1.467 1.00 97.12 111 LEU A CA 1
ATOM 784 C C . LEU A 1 111 ? 23.728 3.740 -0.063 1.00 97.12 111 LEU A C 1
ATOM 786 O O . LEU A 1 111 ? 23.628 2.677 -0.665 1.00 97.12 111 LEU A O 1
ATOM 790 N N . ALA A 1 112 ? 23.830 4.917 -0.686 1.00 97.06 112 ALA A N 1
ATOM 791 C CA . ALA A 1 112 ? 23.820 5.045 -2.142 1.00 97.06 112 ALA A CA 1
ATOM 792 C C . ALA A 1 112 ? 24.957 4.244 -2.791 1.00 97.06 112 ALA A C 1
ATOM 794 O O . ALA A 1 112 ? 24.720 3.522 -3.752 1.00 97.06 112 ALA A O 1
ATOM 795 N N . ALA A 1 113 ? 26.172 4.305 -2.236 1.00 97.31 113 ALA A N 1
ATOM 796 C CA . ALA A 1 113 ? 27.302 3.516 -2.719 1.00 97.31 113 ALA A CA 1
ATOM 797 C C . ALA A 1 113 ? 27.034 2.004 -2.631 1.00 97.31 113 ALA A C 1
ATOM 799 O O . ALA A 1 113 ? 27.236 1.298 -3.616 1.00 97.31 113 ALA A O 1
ATOM 800 N N . ALA A 1 114 ? 26.531 1.519 -1.489 1.00 96.88 114 ALA A N 1
ATOM 801 C CA . ALA A 1 114 ? 26.198 0.106 -1.297 1.00 96.88 114 ALA A CA 1
ATOM 802 C C . ALA A 1 114 ? 25.068 -0.354 -2.230 1.00 96.88 114 ALA A C 1
ATOM 804 O O . ALA A 1 114 ? 25.188 -1.380 -2.893 1.00 96.88 114 ALA A O 1
ATOM 805 N N . PHE A 1 115 ? 24.000 0.437 -2.345 1.00 95.88 115 PHE A N 1
ATOM 806 C CA . PHE A 1 115 ? 22.906 0.158 -3.268 1.00 95.88 115 PHE A CA 1
ATOM 807 C C . PHE A 1 115 ? 23.412 0.107 -4.711 1.00 95.88 115 PHE A C 1
ATOM 809 O O . PHE A 1 115 ? 23.125 -0.826 -5.455 1.00 95.88 115 PHE A O 1
ATOM 816 N N . CYS A 1 116 ? 24.219 1.083 -5.118 1.00 95.81 116 CYS A N 1
ATOM 817 C CA . CYS A 1 116 ? 24.738 1.138 -6.473 1.00 95.81 116 CYS A CA 1
ATOM 818 C C . CYS A 1 116 ? 25.703 -0.008 -6.785 1.00 95.81 116 CYS A C 1
ATOM 820 O O . CYS A 1 116 ? 25.697 -0.500 -7.913 1.00 95.81 116 CYS A O 1
ATOM 822 N N . SER A 1 117 ? 26.516 -0.456 -5.823 1.00 95.56 117 SER A N 1
ATOM 823 C CA . SER A 1 117 ? 27.436 -1.575 -6.029 1.00 95.56 117 SER A CA 1
ATOM 824 C C . SER A 1 117 ? 26.730 -2.929 -6.030 1.00 95.56 117 SER A C 1
ATOM 826 O O . SER A 1 117 ? 27.006 -3.744 -6.909 1.00 95.56 117 SER A O 1
ATOM 828 N N . GLU A 1 118 ?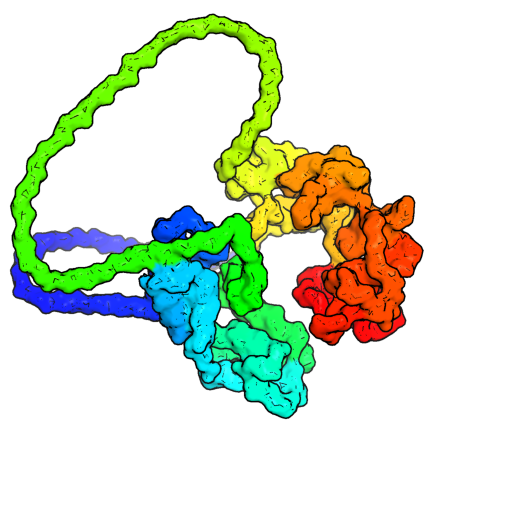 25.828 -3.161 -5.075 1.00 94.38 118 GLU A N 1
ATOM 829 C CA . GLU A 1 118 ? 25.213 -4.473 -4.840 1.00 94.38 118 GLU A CA 1
ATOM 830 C C . GLU A 1 118 ? 23.882 -4.646 -5.584 1.00 94.38 118 GLU A C 1
ATOM 832 O O . GLU A 1 118 ? 23.641 -5.704 -6.161 1.00 94.38 118 GLU A O 1
ATOM 837 N N . CYS A 1 119 ? 23.038 -3.610 -5.617 1.00 90.75 119 CYS A N 1
ATOM 838 C CA . CYS A 1 119 ? 21.688 -3.670 -6.188 1.00 90.75 119 CYS A CA 1
ATOM 839 C C . CYS A 1 119 ? 21.657 -3.243 -7.657 1.00 90.75 119 CYS A C 1
ATOM 841 O O . CYS A 1 119 ? 20.998 -3.875 -8.474 1.00 90.75 119 CYS A O 1
ATOM 843 N N . ALA A 1 120 ? 22.395 -2.188 -8.013 1.00 89.69 120 ALA A N 1
ATOM 844 C CA . ALA A 1 120 ? 22.446 -1.666 -9.382 1.00 89.69 120 ALA A CA 1
ATOM 845 C C . ALA A 1 120 ? 23.650 -2.187 -10.190 1.00 89.69 120 ALA A C 1
ATOM 847 O O . ALA A 1 120 ? 24.020 -1.597 -11.208 1.00 89.69 120 ALA A O 1
ATOM 848 N N . PHE A 1 121 ? 24.296 -3.263 -9.726 1.00 91.19 121 PHE A N 1
ATOM 849 C CA . PHE A 1 121 ? 25.424 -3.932 -10.391 1.00 91.19 121 PHE A CA 1
ATOM 850 C C . PHE A 1 121 ? 26.576 -2.995 -10.806 1.00 91.19 121 PHE A C 1
ATOM 852 O O . PHE A 1 121 ? 27.239 -3.207 -11.824 1.00 91.19 121 PHE A O 1
ATOM 859 N N . GLY A 1 122 ? 26.825 -1.939 -10.028 1.00 90.06 122 GLY A N 1
ATOM 860 C CA . GLY A 1 122 ? 27.881 -0.964 -10.288 1.00 90.06 122 GLY A CA 1
ATOM 861 C C . GLY A 1 122 ? 27.619 -0.059 -11.494 1.00 90.06 122 GLY A C 1
ATOM 862 O O . GLY A 1 122 ? 28.578 0.383 -12.134 1.00 90.06 122 GLY A O 1
ATOM 863 N N . ALA A 1 123 ? 26.353 0.209 -11.832 1.00 89.56 123 ALA A N 1
ATOM 864 C CA . ALA A 1 123 ? 25.981 1.089 -12.937 1.00 89.56 123 ALA A CA 1
ATOM 865 C C . ALA A 1 123 ? 26.734 2.445 -12.873 1.00 89.56 123 ALA A C 1
ATOM 867 O O . ALA A 1 123 ? 26.650 3.160 -11.865 1.00 89.56 123 ALA A O 1
ATOM 868 N N . PRO A 1 124 ? 27.483 2.839 -13.927 1.00 92.25 124 PRO A N 1
ATOM 869 C CA . PRO A 1 124 ? 28.240 4.088 -13.930 1.00 92.25 124 PRO A CA 1
ATOM 870 C C . PRO A 1 124 ? 27.349 5.312 -13.695 1.00 92.25 124 PRO A C 1
ATOM 872 O O . PRO A 1 124 ? 26.368 5.517 -14.401 1.00 92.25 124 PRO A O 1
ATOM 875 N N . GLY A 1 125 ? 27.720 6.150 -12.724 1.00 92.44 125 GLY A N 1
ATOM 876 C CA . GLY A 1 125 ? 26.960 7.354 -12.373 1.00 92.44 125 GLY A CA 1
ATOM 877 C C . GLY A 1 125 ? 25.783 7.120 -11.422 1.00 92.44 125 GLY A C 1
ATOM 878 O O . GLY A 1 125 ? 25.169 8.102 -11.016 1.00 92.44 125 GLY A O 1
ATOM 879 N N . CYS A 1 126 ? 25.513 5.875 -11.009 1.00 94.75 126 CYS A N 1
ATOM 880 C CA . CYS A 1 126 ? 24.420 5.546 -10.092 1.00 94.75 126 CYS A CA 1
ATOM 881 C C . CYS A 1 126 ? 24.467 6.370 -8.796 1.00 94.75 126 CYS A C 1
ATOM 883 O O . CYS A 1 126 ? 23.473 6.987 -8.445 1.00 94.75 126 CYS A O 1
ATOM 885 N N . GLU A 1 127 ? 25.622 6.488 -8.131 1.00 94.81 127 GLU A N 1
ATOM 886 C CA . GLU A 1 127 ? 25.718 7.246 -6.868 1.00 94.81 127 GLU A CA 1
ATOM 887 C C . GLU A 1 127 ? 25.378 8.735 -7.034 1.00 94.81 127 GLU A C 1
ATOM 889 O O . GLU A 1 127 ? 24.771 9.342 -6.154 1.00 94.81 127 GLU A O 1
ATOM 894 N N . ALA A 1 128 ? 25.760 9.329 -8.170 1.00 92.94 128 ALA A N 1
ATOM 895 C CA . ALA A 1 128 ? 25.437 10.720 -8.476 1.00 92.94 128 ALA A CA 1
ATOM 896 C C . ALA A 1 128 ? 23.951 10.885 -8.824 1.00 92.94 128 ALA A C 1
ATOM 898 O O . ALA A 1 128 ? 23.346 11.890 -8.465 1.00 92.94 128 ALA A O 1
ATOM 899 N N . ALA A 1 129 ? 23.373 9.889 -9.497 1.00 93.81 129 ALA A N 1
ATOM 900 C CA . ALA A 1 129 ? 21.967 9.841 -9.872 1.00 93.81 129 ALA A CA 1
ATOM 901 C C . ALA A 1 129 ? 21.035 9.541 -8.684 1.00 93.81 129 ALA A C 1
ATOM 903 O O . ALA A 1 129 ? 19.899 9.997 -8.683 1.00 93.81 129 ALA A O 1
ATOM 904 N N . PHE A 1 130 ? 21.521 8.837 -7.657 1.00 94.00 130 PHE A N 1
ATOM 905 C CA . PHE A 1 130 ? 20.721 8.349 -6.530 1.00 94.00 130 PHE A CA 1
ATOM 906 C C . PHE A 1 130 ? 20.004 9.470 -5.766 1.00 94.00 130 PHE A C 1
ATOM 908 O O . PHE A 1 130 ? 18.881 9.288 -5.322 1.00 94.00 130 PHE A O 1
ATOM 915 N N . PHE A 1 131 ? 20.619 10.649 -5.650 1.00 93.81 131 PHE A N 1
ATOM 916 C CA . PHE A 1 131 ? 19.995 11.836 -5.046 1.00 93.81 131 PHE A CA 1
ATOM 917 C C . PHE A 1 131 ? 19.776 12.981 -6.051 1.00 93.81 131 PHE A C 1
ATOM 919 O O . PHE A 1 131 ? 19.419 14.085 -5.641 1.00 93.81 131 PHE A O 1
ATOM 926 N N . SER A 1 132 ? 20.031 12.759 -7.347 1.00 89.88 132 SER A N 1
ATOM 927 C CA . SER A 1 132 ? 19.818 13.772 -8.392 1.00 89.88 132 SER A CA 1
ATOM 928 C C . SER A 1 132 ? 18.391 13.706 -8.918 1.00 89.88 132 SER A C 1
ATOM 930 O O . SER A 1 132 ? 17.775 12.655 -8.912 1.00 89.88 132 SER A O 1
ATOM 932 N N . GLU A 1 133 ? 17.872 14.808 -9.446 1.00 85.12 133 GLU A N 1
ATOM 933 C CA . GLU A 1 133 ? 16.592 14.816 -10.165 1.00 85.12 133 GLU A CA 1
ATOM 934 C C . GLU A 1 133 ? 16.715 14.279 -11.601 1.00 85.12 133 GLU A C 1
ATOM 936 O O . GLU A 1 133 ? 15.708 14.066 -12.269 1.00 85.12 133 GLU A O 1
ATOM 941 N N . ASP A 1 134 ? 17.942 14.037 -12.073 1.00 85.81 134 ASP A N 1
ATOM 942 C CA . ASP A 1 134 ? 18.227 13.639 -13.456 1.00 85.81 134 ASP A CA 1
ATOM 943 C C . ASP A 1 134 ? 17.877 12.170 -13.773 1.00 85.81 134 ASP A C 1
ATOM 945 O O . ASP A 1 134 ? 17.898 11.781 -14.942 1.00 85.81 134 ASP A O 1
ATOM 949 N N . ASN A 1 135 ? 17.590 11.336 -12.765 1.00 82.12 135 ASN A N 1
ATOM 950 C CA . ASN A 1 135 ? 17.224 9.928 -12.947 1.00 82.12 135 ASN A CA 1
ATOM 951 C C . ASN A 1 135 ? 16.033 9.555 -12.050 1.00 82.12 135 ASN A C 1
ATOM 953 O O . ASN A 1 135 ? 16.251 9.274 -10.871 1.00 82.12 135 ASN A O 1
ATOM 957 N N . PRO A 1 136 ? 14.797 9.529 -12.579 1.00 77.19 136 PRO A N 1
ATOM 958 C CA . PRO A 1 136 ? 13.600 9.358 -11.760 1.00 77.19 136 PRO A CA 1
ATOM 959 C C . PRO A 1 136 ? 13.613 8.053 -10.953 1.00 77.19 136 PRO A C 1
ATOM 961 O O . PRO A 1 136 ? 13.274 8.081 -9.773 1.00 77.19 136 PRO A O 1
ATOM 964 N N . ASP A 1 137 ? 14.093 6.951 -11.528 1.00 78.38 137 ASP A N 1
ATOM 965 C CA . ASP A 1 137 ? 13.969 5.620 -10.922 1.00 78.38 137 ASP A CA 1
ATOM 966 C C . ASP A 1 137 ? 14.816 5.487 -9.648 1.00 78.38 137 ASP A C 1
ATOM 968 O O . ASP A 1 137 ? 14.336 5.050 -8.602 1.00 78.38 137 ASP A O 1
ATOM 972 N N . THR A 1 138 ? 16.080 5.925 -9.688 1.00 82.94 138 THR A N 1
ATOM 973 C CA . THR A 1 138 ? 16.956 5.885 -8.503 1.00 82.94 138 THR A CA 1
ATOM 974 C C . THR A 1 138 ? 16.731 7.064 -7.562 1.00 82.94 138 THR A C 1
ATOM 976 O O . THR A 1 138 ? 16.952 6.939 -6.357 1.00 82.94 138 THR A O 1
ATOM 979 N N . ALA A 1 139 ? 16.286 8.205 -8.097 1.00 86.50 139 ALA A N 1
ATOM 980 C CA . ALA A 1 139 ? 16.046 9.413 -7.317 1.00 86.50 139 ALA A CA 1
ATOM 981 C C . ALA A 1 139 ? 14.891 9.262 -6.337 1.00 86.50 139 ALA A C 1
ATOM 983 O O . ALA A 1 139 ? 14.951 9.838 -5.254 1.00 86.50 139 ALA A O 1
ATOM 984 N N . ILE A 1 140 ? 13.850 8.504 -6.697 1.00 84.94 140 ILE A N 1
ATOM 985 C CA . ILE A 1 140 ? 12.708 8.255 -5.810 1.00 84.94 140 ILE A CA 1
ATOM 986 C C . ILE A 1 140 ? 13.191 7.592 -4.517 1.00 84.94 140 ILE A C 1
ATOM 988 O O . ILE A 1 140 ? 12.902 8.086 -3.428 1.00 84.94 140 ILE A O 1
ATOM 992 N N . VAL A 1 141 ? 14.007 6.540 -4.632 1.00 87.38 141 VAL A N 1
ATOM 993 C CA . VAL A 1 141 ? 14.561 5.820 -3.477 1.00 87.38 141 VAL A CA 1
ATOM 994 C C . VAL A 1 141 ? 15.464 6.728 -2.642 1.00 87.38 141 VAL A C 1
ATOM 996 O O . VAL A 1 141 ? 15.324 6.796 -1.419 1.00 87.38 141 VAL A O 1
ATOM 999 N N . GLY A 1 142 ? 16.377 7.460 -3.287 1.00 91.12 142 GLY A N 1
ATOM 1000 C CA . GLY A 1 142 ? 17.278 8.358 -2.574 1.00 91.12 142 GLY A CA 1
ATOM 1001 C C . GLY A 1 142 ? 16.558 9.518 -1.894 1.00 91.12 142 GLY A C 1
ATOM 1002 O O . GLY A 1 142 ? 16.875 9.841 -0.754 1.00 91.12 142 GLY A O 1
ATOM 1003 N N . LYS A 1 143 ? 15.552 10.122 -2.531 1.00 90.44 143 LYS A N 1
ATOM 1004 C CA . LYS A 1 143 ? 14.748 11.188 -1.918 1.00 90.44 143 LYS A CA 1
ATOM 1005 C C . LYS A 1 143 ? 13.914 10.666 -0.752 1.00 90.44 143 LYS A C 1
ATOM 1007 O O . LYS A 1 143 ? 13.885 11.322 0.284 1.00 90.44 143 LYS A O 1
ATOM 1012 N N . ALA A 1 144 ? 13.310 9.485 -0.884 1.00 89.31 144 ALA A N 1
ATOM 1013 C CA . ALA A 1 144 ? 12.496 8.881 0.169 1.00 89.31 144 ALA A CA 1
ATOM 1014 C C . ALA A 1 144 ? 13.292 8.600 1.454 1.00 89.31 144 ALA A C 1
ATOM 1016 O O . ALA A 1 144 ? 12.723 8.661 2.540 1.00 89.31 144 ALA A O 1
ATOM 1017 N N . ILE A 1 145 ? 14.601 8.327 1.351 1.00 93.69 145 ILE A N 1
ATOM 1018 C CA . ILE A 1 145 ? 15.431 8.022 2.522 1.00 93.69 145 ILE A CA 1
ATOM 1019 C C . ILE A 1 145 ? 16.024 9.272 3.210 1.00 93.69 145 ILE A C 1
ATOM 1021 O O . ILE A 1 145 ? 16.369 9.205 4.387 1.00 93.69 145 ILE A O 1
ATOM 1025 N N . LEU A 1 146 ? 16.116 10.420 2.520 1.00 94.44 146 LEU A N 1
ATOM 1026 C CA . LEU A 1 146 ? 16.739 11.649 3.050 1.00 94.44 146 LEU A CA 1
ATOM 1027 C C . LEU A 1 146 ? 16.190 12.155 4.396 1.00 94.44 146 LEU A C 1
ATOM 1029 O O . LEU A 1 146 ? 16.982 12.680 5.184 1.00 94.44 146 LEU A O 1
ATOM 1033 N N . PRO A 1 147 ? 14.880 12.054 4.690 1.00 94.88 147 PRO A N 1
ATOM 1034 C CA . PRO A 1 147 ? 14.345 12.503 5.969 1.00 94.88 147 PRO A CA 1
ATOM 1035 C C . PRO A 1 147 ? 14.859 11.709 7.163 1.00 94.88 147 PRO A C 1
ATOM 1037 O O . PRO A 1 147 ? 14.753 12.206 8.281 1.00 94.88 147 PRO A O 1
ATOM 1040 N N . PHE A 1 148 ? 15.398 10.503 6.967 1.00 95.50 148 PHE A N 1
ATOM 1041 C CA . PHE A 1 148 ? 15.755 9.610 8.062 1.00 95.50 148 PHE A CA 1
ATOM 1042 C C . PHE A 1 148 ? 17.108 9.938 8.701 1.00 95.50 148 PHE A C 1
ATOM 1044 O O . PHE A 1 148 ? 18.013 10.520 8.102 1.00 95.50 148 PHE A O 1
ATOM 1051 N N . SER A 1 149 ? 17.255 9.554 9.967 1.00 96.12 149 SER A N 1
ATOM 1052 C CA . SER A 1 149 ? 18.481 9.745 10.734 1.00 96.12 149 SER A CA 1
ATOM 1053 C C . SER A 1 149 ? 19.606 8.832 10.238 1.00 96.12 149 SER A C 1
ATOM 1055 O O . SER A 1 149 ? 19.376 7.716 9.769 1.00 96.12 149 SER A O 1
ATOM 1057 N N . ASP A 1 150 ? 20.859 9.261 10.418 1.00 97.38 150 ASP A N 1
ATOM 1058 C CA . ASP A 1 150 ? 22.045 8.494 10.002 1.00 97.38 150 ASP A CA 1
ATOM 1059 C C . ASP A 1 150 ? 22.079 7.066 10.581 1.00 97.38 150 ASP A C 1
ATOM 1061 O O . ASP A 1 150 ? 22.575 6.139 9.938 1.00 97.38 150 ASP A O 1
ATOM 1065 N N . SER A 1 151 ? 21.540 6.885 11.791 1.00 96.38 151 SER A N 1
ATOM 1066 C CA . SER A 1 151 ? 21.419 5.587 12.468 1.00 96.38 151 SER A CA 1
ATOM 1067 C C . SER A 1 151 ? 20.490 4.638 11.709 1.00 96.38 151 SER A C 1
ATOM 1069 O O . SER A 1 151 ? 20.859 3.495 11.434 1.00 96.38 151 SER A O 1
ATOM 1071 N N . LEU A 1 152 ? 19.306 5.122 11.325 1.00 95.62 152 LEU A N 1
ATOM 1072 C CA . LEU A 1 152 ? 18.334 4.340 10.569 1.00 95.62 152 LEU A CA 1
ATOM 1073 C C . LEU A 1 152 ? 18.833 4.066 9.145 1.00 95.62 152 LEU A C 1
ATOM 1075 O O . LEU A 1 152 ? 18.793 2.927 8.693 1.00 95.62 152 LEU A O 1
ATOM 1079 N N . VAL A 1 153 ? 19.392 5.073 8.473 1.00 97.19 153 VAL A N 1
ATOM 1080 C CA . VAL A 1 153 ? 19.970 4.941 7.124 1.00 97.19 153 VAL A CA 1
ATOM 1081 C C . VAL A 1 153 ? 21.093 3.900 7.100 1.00 97.19 153 VAL A C 1
ATOM 1083 O O . VAL A 1 153 ? 21.175 3.086 6.180 1.00 97.19 153 VAL A O 1
ATOM 1086 N N . SER A 1 154 ? 21.940 3.876 8.133 1.00 97.56 154 SER A N 1
ATOM 1087 C CA . SER A 1 154 ? 22.993 2.863 8.269 1.00 97.56 154 SER A CA 1
ATOM 1088 C C . SER A 1 154 ? 22.417 1.457 8.443 1.00 97.56 154 SER A C 1
ATOM 1090 O O . SER A 1 154 ? 22.943 0.513 7.859 1.00 97.56 154 SER A O 1
ATOM 1092 N N . GLN A 1 155 ? 21.319 1.314 9.187 1.00 96.06 155 GLN A N 1
ATOM 1093 C CA . GLN A 1 155 ? 20.634 0.032 9.344 1.00 96.06 155 GLN A CA 1
ATOM 1094 C C . GLN A 1 155 ? 19.981 -0.435 8.036 1.00 96.06 155 GLN A C 1
ATOM 1096 O O . GLN A 1 155 ? 20.128 -1.594 7.660 1.00 96.06 155 GLN A O 1
ATOM 1101 N N . VAL A 1 156 ? 19.317 0.466 7.305 1.00 96.19 156 VAL A N 1
ATOM 1102 C CA . VAL A 1 156 ? 18.750 0.172 5.978 1.00 96.19 156 VAL A CA 1
ATOM 1103 C C . VAL A 1 156 ? 19.848 -0.267 5.010 1.00 96.19 156 VAL A C 1
ATOM 1105 O O . VAL A 1 156 ? 19.674 -1.237 4.281 1.00 96.19 156 VAL A O 1
ATOM 1108 N N . LYS A 1 157 ? 21.019 0.375 5.037 1.00 97.12 157 LYS A N 1
ATOM 1109 C CA . LYS A 1 157 ? 22.181 -0.063 4.251 1.00 97.12 157 LYS A CA 1
ATOM 1110 C C . LYS A 1 157 ? 22.581 -1.503 4.581 1.00 97.12 157 LYS A C 1
ATOM 1112 O O . LYS A 1 157 ? 22.786 -2.297 3.671 1.00 97.12 157 LYS A O 1
ATOM 1117 N N . GLU A 1 158 ? 22.706 -1.832 5.864 1.00 97.25 158 GLU A N 1
ATOM 1118 C CA . GLU A 1 158 ? 23.156 -3.156 6.311 1.00 97.25 158 GLU A CA 1
ATOM 1119 C C . GLU A 1 158 ? 22.143 -4.269 6.016 1.00 97.25 158 GLU A C 1
ATOM 1121 O O . GLU A 1 158 ? 22.545 -5.368 5.638 1.00 97.25 158 GLU A O 1
ATOM 1126 N N . GLU A 1 159 ? 20.847 -3.996 6.171 1.00 96.38 159 GLU A N 1
ATOM 1127 C CA . GLU A 1 159 ? 19.794 -5.002 5.998 1.00 96.38 159 GLU A CA 1
ATOM 1128 C C . GLU A 1 159 ? 19.265 -5.076 4.559 1.00 96.38 159 GLU A C 1
ATOM 1130 O O . GLU A 1 159 ? 18.955 -6.169 4.088 1.00 96.38 159 GLU A O 1
ATOM 1135 N N . CYS A 1 160 ? 19.185 -3.948 3.847 1.00 96.19 160 CYS A N 1
ATOM 1136 C CA . CYS A 1 160 ? 18.420 -3.837 2.601 1.00 96.19 160 CYS A CA 1
ATOM 1137 C C . CYS A 1 160 ? 19.254 -3.567 1.356 1.00 96.19 160 CYS A C 1
ATOM 1139 O O . CYS A 1 160 ? 18.815 -3.908 0.264 1.00 96.19 160 CYS A O 1
ATOM 1141 N N . ALA A 1 161 ? 20.457 -3.004 1.480 1.00 96.06 161 ALA A N 1
ATOM 1142 C CA . ALA A 1 161 ? 21.345 -2.776 0.337 1.00 96.06 161 ALA A CA 1
ATOM 1143 C C . ALA A 1 161 ? 22.328 -3.941 0.119 1.00 96.06 161 ALA A C 1
ATOM 1145 O O . ALA A 1 161 ? 23.461 -3.727 -0.309 1.00 96.06 161 ALA A O 1
ATOM 1146 N N . THR A 1 162 ? 21.927 -5.171 0.460 1.00 90.31 162 THR A N 1
ATOM 1147 C CA . THR A 1 162 ? 22.774 -6.364 0.331 1.00 90.31 162 THR A CA 1
ATOM 1148 C C . THR A 1 162 ? 22.075 -7.475 -0.454 1.00 90.31 162 THR A C 1
ATOM 1150 O O . THR A 1 162 ? 20.882 -7.718 -0.292 1.00 90.31 162 THR A O 1
ATOM 1153 N N . GLY A 1 163 ? 22.838 -8.185 -1.292 1.00 86.44 163 GLY A N 1
ATOM 1154 C CA . GLY A 1 163 ? 22.364 -9.344 -2.056 1.00 86.44 163 GLY A CA 1
ATOM 1155 C C . GLY A 1 163 ? 21.900 -9.021 -3.480 1.00 86.44 163 GLY A C 1
ATOM 1156 O O . GLY A 1 163 ? 21.487 -7.917 -3.788 1.00 86.44 163 GLY A O 1
ATOM 1157 N N . LEU A 1 164 ? 21.945 -10.018 -4.369 1.00 80.06 164 LEU A N 1
ATOM 1158 C CA . LEU A 1 164 ? 21.704 -9.828 -5.812 1.00 80.06 164 LEU A CA 1
ATOM 1159 C C . LEU A 1 164 ? 20.272 -9.391 -6.171 1.00 80.06 164 LEU A C 1
ATOM 1161 O O . LEU A 1 164 ? 20.052 -8.901 -7.272 1.00 80.06 164 LEU A O 1
ATOM 1165 N N . ALA A 1 165 ? 19.310 -9.592 -5.268 1.00 81.44 165 ALA A N 1
ATOM 1166 C CA . ALA A 1 165 ? 17.907 -9.231 -5.469 1.00 81.44 165 ALA A CA 1
ATOM 1167 C C . ALA A 1 165 ? 17.531 -7.886 -4.824 1.00 81.44 165 ALA A C 1
ATOM 1169 O O . ALA A 1 165 ? 16.365 -7.500 -4.870 1.00 81.44 165 ALA A O 1
ATOM 1170 N N . CYS A 1 166 ? 18.485 -7.163 -4.219 1.00 88.38 166 CYS A N 1
ATOM 1171 C CA . CYS A 1 166 ? 18.127 -6.012 -3.397 1.00 88.38 166 CYS A CA 1
ATOM 1172 C C . CYS A 1 166 ? 17.452 -4.885 -4.175 1.00 88.38 166 CYS A C 1
ATOM 1174 O O . CYS A 1 166 ? 16.618 -4.215 -3.591 1.00 88.38 166 CYS A O 1
ATOM 1176 N N . ALA A 1 167 ? 17.708 -4.708 -5.477 1.00 84.88 167 ALA A N 1
ATOM 1177 C CA . ALA A 1 167 ? 17.025 -3.676 -6.264 1.00 84.88 167 ALA A CA 1
ATOM 1178 C C . ALA A 1 167 ? 15.496 -3.849 -6.275 1.00 84.88 167 ALA A C 1
ATOM 1180 O O . ALA A 1 167 ? 14.783 -2.866 -6.097 1.00 84.88 167 ALA A O 1
ATOM 1181 N N . GLY A 1 168 ? 15.007 -5.085 -6.425 1.00 77.75 168 GLY A N 1
ATOM 1182 C CA . GLY A 1 168 ? 13.570 -5.374 -6.463 1.00 77.75 168 GLY A CA 1
ATOM 1183 C C . GLY A 1 168 ? 12.908 -5.332 -5.085 1.00 77.75 168 GLY A C 1
ATOM 1184 O O . GLY A 1 168 ? 11.746 -4.975 -4.967 1.00 77.75 168 GLY A O 1
ATOM 1185 N N . THR A 1 169 ? 13.651 -5.642 -4.020 1.00 85.19 169 THR A N 1
ATOM 1186 C CA . THR A 1 169 ? 13.088 -5.748 -2.662 1.00 85.19 169 THR A CA 1
ATOM 1187 C C . THR A 1 169 ? 13.469 -4.588 -1.742 1.00 85.19 169 THR A C 1
ATOM 1189 O O . THR A 1 169 ? 13.151 -4.632 -0.553 1.00 85.19 169 THR A O 1
ATOM 1192 N N . PHE A 1 170 ? 14.193 -3.574 -2.229 1.00 87.81 170 PHE A N 1
ATOM 1193 C CA . PHE A 1 170 ? 14.788 -2.536 -1.379 1.00 87.81 170 PHE A CA 1
ATOM 1194 C C . PHE A 1 170 ? 13.738 -1.769 -0.571 1.00 87.81 170 PHE A C 1
ATOM 1196 O O . PHE A 1 170 ? 13.914 -1.571 0.633 1.00 87.81 170 PHE A O 1
ATOM 1203 N N . LEU A 1 171 ? 12.646 -1.354 -1.222 1.00 84.94 171 LEU A N 1
ATOM 1204 C CA . LEU A 1 171 ? 11.568 -0.597 -0.584 1.00 84.94 171 LEU A CA 1
ATOM 1205 C C . LEU A 1 171 ? 10.856 -1.440 0.478 1.00 84.94 171 LEU A C 1
ATOM 1207 O O . LEU A 1 171 ? 10.787 -1.013 1.629 1.00 84.94 171 LEU A O 1
ATOM 1211 N N . ASN A 1 172 ? 10.455 -2.668 0.139 1.00 80.88 172 ASN A N 1
ATOM 1212 C CA . ASN A 1 172 ? 9.792 -3.587 1.073 1.00 80.88 172 ASN A CA 1
ATOM 1213 C C . ASN A 1 172 ? 10.700 -3.926 2.265 1.00 80.88 172 ASN A C 1
ATOM 1215 O O . ASN A 1 172 ? 10.267 -3.949 3.416 1.00 80.88 172 ASN A O 1
ATOM 1219 N N . CYS A 1 173 ? 12.001 -4.118 2.025 1.00 89.69 173 CYS A N 1
ATOM 1220 C CA . CYS A 1 173 ? 12.960 -4.306 3.107 1.00 89.69 173 CYS A CA 1
ATOM 1221 C C . CYS A 1 173 ? 13.070 -3.059 3.994 1.00 89.69 173 CYS A C 1
ATOM 1223 O O . CYS A 1 173 ? 13.067 -3.176 5.220 1.00 89.69 173 CYS A O 1
ATOM 1225 N N . THR A 1 174 ? 13.138 -1.866 3.397 1.00 89.56 174 THR A N 1
ATOM 1226 C CA . THR A 1 174 ?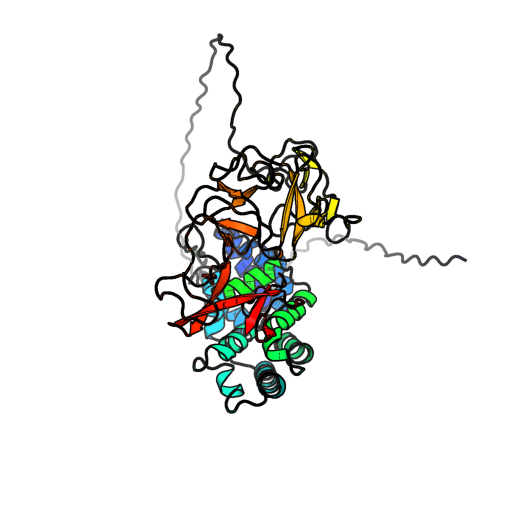 13.218 -0.597 4.136 1.00 89.56 174 THR A CA 1
ATOM 1227 C C . THR A 1 174 ? 11.979 -0.399 5.010 1.00 89.56 174 THR A C 1
ATOM 1229 O O . THR A 1 174 ? 12.117 -0.082 6.192 1.00 89.56 174 THR A O 1
ATOM 1232 N N . GLN A 1 175 ? 10.784 -0.673 4.479 1.00 82.75 175 GLN A N 1
ATOM 1233 C CA . GLN A 1 175 ? 9.535 -0.704 5.246 1.00 82.75 175 GLN A CA 1
ATOM 1234 C C . GLN A 1 175 ? 9.613 -1.710 6.403 1.00 82.75 175 GLN A C 1
ATOM 1236 O O . GLN A 1 175 ? 9.280 -1.371 7.537 1.00 82.75 175 GLN A O 1
ATOM 1241 N N . GLY A 1 176 ? 10.155 -2.908 6.168 1.00 83.00 176 GLY A N 1
ATOM 1242 C CA . GLY A 1 176 ? 10.397 -3.899 7.218 1.00 83.00 176 GLY A CA 1
ATOM 1243 C C . GLY A 1 176 ? 11.356 -3.415 8.317 1.00 83.00 176 GLY A C 1
ATOM 1244 O O . GLY A 1 176 ? 11.127 -3.680 9.499 1.00 83.00 176 GLY A O 1
ATOM 1245 N N . VAL A 1 177 ? 12.417 -2.676 7.971 1.00 90.44 177 VAL A N 1
ATOM 1246 C CA . VAL A 1 177 ? 13.334 -2.060 8.951 1.00 90.44 177 VAL A CA 1
ATOM 1247 C C . VAL A 1 177 ? 12.621 -0.978 9.768 1.00 90.44 177 VAL A C 1
ATOM 1249 O O . VAL A 1 177 ? 12.805 -0.922 10.987 1.00 90.44 177 VAL A O 1
ATOM 1252 N N . LEU A 1 178 ? 11.780 -0.159 9.130 1.00 85.94 178 LEU A N 1
ATOM 1253 C CA . LEU A 1 178 ? 10.957 0.854 9.801 1.00 85.94 178 LEU A CA 1
ATOM 1254 C C . LEU A 1 178 ? 9.953 0.214 10.771 1.00 85.94 178 LEU A C 1
ATOM 1256 O O . LEU A 1 178 ? 9.895 0.604 11.937 1.00 85.94 178 LEU A O 1
ATOM 1260 N N . ALA A 1 179 ? 9.241 -0.828 10.339 1.00 81.12 179 ALA A N 1
ATOM 1261 C CA . ALA A 1 179 ? 8.288 -1.560 11.172 1.00 81.12 179 ALA A CA 1
ATOM 1262 C C . ALA A 1 179 ? 8.963 -2.195 12.406 1.00 81.12 179 ALA A C 1
ATOM 1264 O O . ALA A 1 179 ? 8.447 -2.116 13.523 1.00 81.12 179 ALA A O 1
ATOM 1265 N N . LYS A 1 180 ? 10.185 -2.739 12.262 1.00 86.88 180 LYS A N 1
ATOM 1266 C CA . LYS A 1 180 ? 10.980 -3.268 13.395 1.00 86.88 180 LYS A CA 1
ATOM 1267 C C . LYS A 1 180 ? 11.331 -2.210 14.446 1.00 86.88 180 LYS A C 1
ATOM 1269 O O . LYS A 1 180 ? 11.626 -2.571 15.586 1.00 86.88 180 LYS A O 1
ATOM 1274 N N . ARG A 1 181 ? 11.321 -0.920 14.093 1.00 84.50 181 ARG A N 1
ATOM 1275 C CA . ARG A 1 181 ? 11.538 0.196 15.029 1.00 84.50 181 ARG A CA 1
ATOM 1276 C C . ARG A 1 181 ? 10.268 0.607 15.782 1.00 84.50 181 ARG A C 1
ATOM 1278 O O . ARG A 1 181 ? 10.292 1.620 16.470 1.00 84.50 181 ARG A O 1
ATOM 1285 N N . ALA A 1 182 ? 9.224 -0.225 15.730 1.00 68.19 182 ALA A N 1
ATOM 1286 C CA . ALA A 1 182 ? 7.967 -0.063 16.456 1.00 68.19 182 ALA A CA 1
ATOM 1287 C C . ALA A 1 182 ? 7.194 1.210 16.082 1.00 68.19 182 ALA A C 1
ATOM 1289 O O . ALA A 1 182 ? 6.479 1.765 16.914 1.00 68.19 182 ALA A O 1
ATOM 1290 N N . ILE A 1 183 ? 7.318 1.656 14.829 1.00 80.25 183 ILE A N 1
ATOM 1291 C CA . ILE A 1 183 ? 6.345 2.587 14.259 1.00 80.25 183 ILE A CA 1
ATOM 1292 C C . ILE A 1 183 ? 5.108 1.764 13.874 1.00 80.25 183 ILE A C 1
ATOM 1294 O O . ILE A 1 183 ? 5.264 0.788 13.135 1.00 80.25 183 ILE A O 1
ATOM 1298 N N . PRO A 1 184 ? 3.902 2.115 14.345 1.00 80.06 184 PRO A N 1
ATOM 1299 C CA . PRO A 1 184 ? 2.673 1.489 13.868 1.00 80.06 184 PRO A CA 1
ATOM 1300 C C . PRO A 1 184 ? 2.543 1.592 12.343 1.00 80.06 184 PRO A C 1
ATOM 1302 O O . PRO A 1 184 ? 2.881 2.620 11.753 1.00 80.06 184 PRO A O 1
ATOM 1305 N N . GLU A 1 185 ? 2.041 0.538 11.696 1.00 74.69 185 GLU A N 1
ATOM 1306 C CA . GLU A 1 185 ? 1.909 0.466 10.229 1.00 74.69 185 GLU A CA 1
ATOM 1307 C C . GLU A 1 185 ? 1.087 1.628 9.661 1.00 74.69 185 GLU A C 1
ATOM 1309 O O . GLU A 1 185 ? 1.464 2.201 8.645 1.00 74.69 185 GLU A O 1
ATOM 1314 N N . SER A 1 186 ? 0.035 2.062 10.362 1.00 76.69 186 SER A N 1
ATOM 1315 C CA . SER A 1 186 ? -0.777 3.226 9.978 1.00 76.69 186 SER A CA 1
ATOM 1316 C C . SER A 1 186 ? 0.040 4.515 9.866 1.00 76.69 186 SER A C 1
ATOM 1318 O O . SER A 1 186 ? -0.200 5.341 8.988 1.00 76.69 186 SER A O 1
ATOM 1320 N N . THR A 1 187 ? 1.021 4.684 10.748 1.00 84.31 187 THR A N 1
ATOM 1321 C CA . THR A 1 187 ? 1.901 5.853 10.802 1.00 84.31 187 THR A CA 1
ATOM 1322 C C . THR A 1 187 ? 2.993 5.765 9.744 1.00 84.31 187 THR A C 1
ATOM 1324 O O . THR A 1 187 ? 3.327 6.775 9.126 1.00 84.31 187 THR A O 1
ATOM 1327 N N . VAL A 1 188 ? 3.510 4.559 9.483 1.00 82.00 188 VAL A N 1
ATOM 1328 C CA . VAL A 1 188 ? 4.427 4.309 8.362 1.00 82.00 188 VAL A CA 1
ATOM 1329 C C . VAL A 1 188 ? 3.736 4.603 7.038 1.00 82.00 188 VAL A C 1
ATOM 1331 O O . VAL A 1 188 ? 4.290 5.355 6.243 1.00 82.00 188 VAL A O 1
ATOM 1334 N N . GLN A 1 189 ? 2.531 4.071 6.824 1.00 78.19 189 GLN A N 1
ATOM 1335 C CA . GLN A 1 189 ? 1.761 4.284 5.602 1.00 78.19 189 GLN A CA 1
ATOM 1336 C C . GLN A 1 189 ? 1.475 5.772 5.396 1.00 78.19 189 GLN A C 1
ATOM 1338 O O . GLN A 1 189 ? 1.816 6.323 4.359 1.00 78.19 189 GLN A O 1
ATOM 1343 N N . CYS A 1 190 ? 0.975 6.452 6.432 1.00 83.50 190 CYS A N 1
ATOM 1344 C CA . CYS A 1 190 ? 0.775 7.900 6.432 1.00 83.50 190 CYS A CA 1
ATOM 1345 C C . CYS A 1 190 ? 2.057 8.654 6.051 1.00 83.50 190 CYS A C 1
ATOM 1347 O O . CYS A 1 190 ? 2.020 9.516 5.174 1.00 83.50 190 CYS A O 1
ATOM 1349 N N . LEU A 1 191 ? 3.203 8.326 6.655 1.00 82.62 191 LEU A N 1
ATOM 1350 C CA . LEU A 1 191 ? 4.468 8.957 6.295 1.00 82.62 191 LEU A CA 1
ATOM 1351 C C . LEU A 1 191 ? 4.782 8.697 4.816 1.00 82.62 191 LEU A C 1
ATOM 1353 O O . LEU A 1 191 ? 4.932 9.658 4.071 1.00 82.62 191 LEU A O 1
ATOM 1357 N N . VAL A 1 192 ? 4.807 7.435 4.380 1.00 80.31 192 VAL A N 1
ATOM 1358 C CA . VAL A 1 192 ? 5.129 7.018 3.004 1.00 80.31 192 VAL A CA 1
ATOM 1359 C C . VAL A 1 192 ? 4.220 7.687 1.974 1.00 80.31 192 VAL A C 1
ATOM 1361 O O . VAL A 1 192 ? 4.736 8.243 1.006 1.00 80.31 192 VAL A O 1
ATOM 1364 N N . ASP A 1 193 ? 2.909 7.718 2.193 1.00 78.88 193 ASP A N 1
ATOM 1365 C CA . ASP A 1 193 ? 1.940 8.365 1.303 1.00 78.88 193 ASP A CA 1
ATOM 1366 C C . ASP A 1 193 ? 2.231 9.864 1.157 1.00 78.88 193 ASP A C 1
ATOM 1368 O O . ASP A 1 193 ? 2.191 10.419 0.056 1.00 78.88 193 ASP A O 1
ATOM 1372 N N . ASN A 1 194 ? 2.590 10.529 2.262 1.00 79.62 194 ASN A N 1
ATOM 1373 C CA . ASN A 1 194 ? 2.989 11.935 2.240 1.00 79.62 194 ASN A CA 1
ATOM 1374 C C . ASN A 1 194 ? 4.361 12.141 1.574 1.00 79.62 194 ASN A C 1
ATOM 1376 O O . ASN A 1 194 ? 4.534 13.121 0.852 1.00 79.62 194 ASN A O 1
ATOM 1380 N N . LEU A 1 195 ? 5.334 11.240 1.782 1.00 75.81 195 LEU A N 1
ATOM 1381 C CA . LEU A 1 195 ? 6.673 11.347 1.180 1.00 75.81 195 LEU A CA 1
ATOM 1382 C C . LEU A 1 195 ? 6.644 11.093 -0.335 1.00 75.81 195 LEU A C 1
ATOM 1384 O O . LEU A 1 195 ? 7.397 11.716 -1.081 1.00 75.81 195 LEU A O 1
ATOM 1388 N N . THR A 1 196 ? 5.796 10.173 -0.790 1.00 74.00 196 THR A N 1
ATOM 1389 C CA . THR A 1 196 ? 5.670 9.783 -2.205 1.00 74.00 196 THR A CA 1
ATOM 1390 C C . THR A 1 196 ? 4.689 10.662 -2.979 1.00 74.00 196 THR A C 1
ATOM 1392 O O . THR A 1 196 ? 4.609 10.560 -4.202 1.00 74.00 196 THR A O 1
ATOM 1395 N N . GLY A 1 197 ? 3.951 11.540 -2.290 1.00 73.25 197 GLY A N 1
ATOM 1396 C CA . GLY A 1 197 ? 2.881 12.335 -2.891 1.00 73.25 197 GLY A CA 1
ATOM 1397 C C . GLY A 1 197 ? 1.675 11.493 -3.322 1.00 73.25 197 GLY A C 1
ATOM 1398 O O . GLY A 1 197 ? 0.865 11.968 -4.114 1.00 73.25 197 GLY A O 1
ATOM 1399 N N . GLN A 1 198 ? 1.567 10.256 -2.827 1.00 67.25 198 GLN A N 1
ATOM 1400 C CA . GLN A 1 198 ? 0.442 9.352 -3.070 1.00 67.25 198 GLN A CA 1
ATOM 1401 C C . GLN A 1 198 ? -0.714 9.561 -2.089 1.00 67.25 198 GLN A C 1
ATOM 1403 O O . GLN A 1 198 ? -1.772 8.962 -2.270 1.00 67.25 198 GLN A O 1
ATOM 1408 N N . ALA A 1 199 ? -0.541 10.416 -1.075 1.00 64.31 199 ALA A N 1
ATOM 1409 C CA . ALA A 1 199 ? -1.619 10.794 -0.174 1.00 64.31 199 ALA A CA 1
ATOM 1410 C C . ALA A 1 199 ? -2.839 11.246 -0.989 1.00 64.31 199 ALA A C 1
ATOM 1412 O O . ALA A 1 199 ? -2.761 12.201 -1.769 1.00 64.31 199 ALA A O 1
ATOM 1413 N N . ALA A 1 200 ? -3.956 10.531 -0.817 1.00 50.09 200 ALA A N 1
ATOM 1414 C CA . ALA A 1 200 ? -5.198 10.852 -1.499 1.00 50.09 200 ALA A CA 1
ATOM 1415 C C . ALA A 1 200 ? -5.527 12.337 -1.262 1.00 50.09 200 ALA A C 1
ATOM 1417 O O . ALA A 1 200 ? -5.434 12.803 -0.118 1.00 50.09 200 ALA A O 1
ATOM 1418 N N . PRO A 1 201 ? -5.883 13.107 -2.309 1.00 52.88 201 PRO A N 1
ATOM 1419 C CA . PRO A 1 201 ? -6.278 14.493 -2.121 1.00 52.88 201 PRO A CA 1
ATOM 1420 C C . PRO A 1 201 ? -7.442 14.509 -1.134 1.00 52.88 201 PRO A C 1
ATOM 1422 O O . PRO A 1 201 ? -8.440 13.826 -1.357 1.00 52.88 201 PRO A O 1
ATOM 1425 N N . ALA A 1 202 ? -7.296 15.245 -0.028 1.00 55.59 202 ALA A N 1
ATOM 1426 C CA . ALA A 1 202 ? -8.331 15.320 0.993 1.00 55.59 202 ALA A CA 1
ATOM 1427 C C . ALA A 1 202 ? -9.676 15.648 0.322 1.00 55.59 202 ALA A C 1
ATOM 1429 O O . ALA A 1 202 ? -9.801 16.662 -0.374 1.00 55.59 202 ALA A O 1
ATOM 1430 N N . GLU A 1 203 ? -10.667 14.766 0.483 1.00 42.97 203 GLU A N 1
ATOM 1431 C CA . GLU A 1 203 ? -12.004 14.953 -0.077 1.00 42.97 203 GLU A CA 1
ATOM 1432 C C . GLU A 1 203 ? -12.711 16.094 0.669 1.00 42.97 203 GLU A C 1
ATOM 1434 O O . GLU A 1 203 ? -13.431 15.914 1.646 1.00 42.97 203 GLU A O 1
ATOM 1439 N N . GLY A 1 204 ? -12.422 17.318 0.238 1.00 55.06 204 GLY A N 1
ATOM 1440 C CA . GLY A 1 204 ? -12.799 18.550 0.917 1.00 55.06 204 GLY A CA 1
ATOM 1441 C C . GLY A 1 204 ? -11.667 19.549 0.744 1.00 55.06 204 GLY A C 1
ATOM 1442 O O . GLY A 1 204 ? -10.643 19.429 1.403 1.00 55.06 204 GLY A O 1
ATOM 1443 N N . GLY A 1 205 ? -11.831 20.487 -0.196 1.00 53.81 205 GLY A N 1
ATOM 1444 C CA . GLY A 1 205 ? -10.761 21.374 -0.663 1.00 53.81 205 GLY A CA 1
ATOM 1445 C C . GLY A 1 205 ? -9.877 21.919 0.459 1.00 53.81 205 GLY A C 1
ATOM 1446 O O . GLY A 1 205 ? -10.402 22.373 1.472 1.00 53.81 205 GLY A O 1
ATOM 1447 N N . GLU A 1 206 ? -8.561 21.854 0.231 1.00 55.88 206 GLU A N 1
ATOM 1448 C CA . GLU A 1 206 ? -7.456 22.265 1.107 1.00 55.88 206 GLU A CA 1
ATOM 1449 C C . GLU A 1 206 ? -7.869 23.364 2.095 1.00 55.88 206 GLU A C 1
ATOM 1451 O O . GLU A 1 206 ? -7.864 24.562 1.795 1.00 55.88 206 GLU A O 1
ATOM 1456 N N . GLN A 1 207 ? -8.292 22.954 3.289 1.00 57.62 207 GLN A N 1
ATOM 1457 C CA . GLN A 1 207 ? -8.621 23.898 4.338 1.00 57.62 207 GLN A CA 1
ATOM 1458 C C . GLN A 1 207 ? -7.293 24.314 4.963 1.00 57.62 207 GLN A C 1
ATOM 1460 O O . GLN A 1 207 ? -6.754 23.640 5.836 1.00 57.62 207 GLN A O 1
ATOM 1465 N N . THR A 1 208 ? -6.716 25.407 4.457 1.00 64.69 208 THR A N 1
ATOM 1466 C CA . THR A 1 208 ? -5.510 26.010 5.027 1.00 64.69 208 THR A CA 1
ATOM 1467 C C . THR A 1 208 ? -5.839 26.505 6.428 1.00 64.69 208 THR A C 1
ATOM 1469 O O . THR A 1 208 ? -6.372 27.603 6.610 1.00 64.69 208 THR A O 1
ATOM 1472 N N . CYS A 1 209 ? -5.569 25.671 7.423 1.00 73.38 209 CYS A N 1
ATOM 1473 C CA . CYS A 1 209 ? -5.574 26.105 8.800 1.00 73.38 209 CYS A CA 1
ATOM 1474 C C . CYS A 1 209 ? -4.331 26.962 9.037 1.00 73.38 209 CYS A C 1
ATOM 1476 O O . CYS A 1 209 ? -3.206 26.468 8.992 1.00 73.38 209 CYS A O 1
ATOM 1478 N N . VAL A 1 210 ? -4.544 28.254 9.264 1.00 71.00 210 VAL A N 1
ATOM 1479 C CA . VAL A 1 210 ? -3.490 29.169 9.691 1.00 71.00 210 VAL A CA 1
ATOM 1480 C C . VAL A 1 210 ? -3.559 29.230 11.210 1.00 71.00 210 VAL A C 1
ATOM 1482 O O . VAL A 1 210 ? -4.490 29.810 11.766 1.00 71.00 210 VAL A O 1
ATOM 1485 N N . VAL A 1 211 ? -2.589 28.597 11.867 1.00 72.94 211 VAL A N 1
ATOM 1486 C CA . VAL A 1 211 ? -2.317 28.776 13.298 1.00 72.94 211 VAL A CA 1
ATOM 1487 C C . VAL A 1 211 ? -1.950 30.250 13.475 1.00 72.94 211 VAL A C 1
ATOM 1489 O O . VAL A 1 211 ? -0.911 30.692 12.978 1.00 72.94 211 VAL A O 1
ATOM 1492 N N . ASP A 1 212 ? -2.820 31.043 14.108 1.00 66.12 212 ASP A N 1
ATOM 1493 C CA . ASP A 1 212 ? -2.557 32.457 14.390 1.00 66.12 212 ASP A CA 1
ATOM 1494 C C . ASP A 1 212 ? -1.402 32.523 15.396 1.00 66.12 212 ASP A C 1
ATOM 1496 O O . ASP A 1 212 ? -1.594 32.509 16.614 1.00 66.12 212 ASP A O 1
ATOM 1500 N N . GLY A 1 213 ? -0.170 32.558 14.883 1.00 58.66 213 GLY A N 1
ATOM 1501 C CA . GLY A 1 213 ? 1.029 32.629 15.698 1.00 58.66 213 GLY A CA 1
ATOM 1502 C C . GLY A 1 213 ? 0.927 33.824 16.637 1.00 58.66 213 GLY A C 1
ATOM 1503 O O . GLY A 1 213 ? 1.054 34.974 16.212 1.00 58.66 213 GLY A O 1
ATOM 1504 N N . THR A 1 214 ? 0.693 33.571 17.929 1.00 52.28 214 THR A N 1
ATOM 1505 C CA . THR A 1 214 ? 0.735 34.599 18.972 1.00 52.28 214 THR A CA 1
ATOM 1506 C C . THR A 1 214 ? 2.147 35.172 19.037 1.00 52.28 214 THR A C 1
ATOM 1508 O O . THR A 1 214 ? 3.001 34.709 19.793 1.00 52.28 214 THR A O 1
ATOM 1511 N N . GLY A 1 215 ? 2.405 36.184 18.210 1.00 46.12 215 GLY A N 1
ATOM 1512 C CA . GLY A 1 215 ? 3.642 36.939 18.194 1.00 46.12 215 GLY A CA 1
ATOM 1513 C C . GLY A 1 215 ? 3.906 37.500 19.585 1.00 46.12 215 GLY A C 1
ATOM 1514 O O . GLY A 1 215 ? 3.153 38.335 20.094 1.00 46.12 215 GLY A O 1
ATOM 1515 N N . GLY A 1 216 ? 4.984 37.022 20.207 1.00 43.56 216 GLY A N 1
ATOM 1516 C CA . GLY A 1 216 ? 5.481 37.519 21.481 1.00 43.56 216 GLY A CA 1
ATOM 1517 C C . GLY A 1 216 ? 5.680 39.030 21.415 1.00 43.56 216 GLY A C 1
ATOM 1518 O O . GLY A 1 216 ? 6.632 39.530 20.818 1.00 43.56 216 GLY A O 1
ATOM 1519 N N . SER A 1 217 ? 4.763 39.767 22.036 1.00 41.81 217 SER A N 1
ATOM 1520 C CA . SER A 1 217 ? 4.851 41.215 22.164 1.00 41.81 217 SER A CA 1
ATOM 1521 C C . SER A 1 217 ? 5.906 41.561 23.211 1.00 41.81 217 SER A C 1
ATOM 1523 O O . SER A 1 217 ? 5.682 41.430 24.414 1.00 41.81 217 SER A O 1
ATOM 1525 N N . GLY A 1 218 ? 7.067 42.027 22.746 1.00 40.31 218 GLY A N 1
ATOM 1526 C CA . GLY A 1 218 ? 8.014 42.768 23.570 1.00 40.31 218 GLY A CA 1
ATOM 1527 C C . GLY A 1 218 ? 7.314 43.978 24.190 1.00 40.31 218 GLY A C 1
ATOM 1528 O O . GLY A 1 218 ? 6.743 44.813 23.489 1.00 40.31 218 GLY A O 1
ATOM 1529 N N . GLY A 1 219 ? 7.317 44.038 25.519 1.00 41.66 219 GLY A N 1
ATOM 1530 C CA . GLY A 1 219 ? 6.638 45.076 26.277 1.00 41.66 219 GLY A CA 1
ATOM 1531 C C . GLY A 1 219 ? 7.213 46.470 26.030 1.00 41.66 219 GLY A C 1
ATOM 1532 O O . GLY A 1 219 ? 8.412 46.698 26.154 1.00 41.66 219 GLY A O 1
ATOM 1533 N N . ASN A 1 220 ? 6.318 47.421 25.780 1.00 36.75 220 ASN A N 1
ATOM 1534 C CA . ASN A 1 220 ? 6.454 48.798 26.234 1.00 36.75 220 ASN A CA 1
ATOM 1535 C C . ASN A 1 220 ? 5.051 49.318 26.554 1.00 36.75 220 ASN A C 1
ATOM 1537 O O . ASN A 1 220 ? 4.171 49.355 25.698 1.00 36.75 220 ASN A O 1
ATOM 1541 N N . GLY A 1 221 ? 4.828 49.638 27.828 1.00 40.88 221 GLY A N 1
ATOM 1542 C CA . GLY A 1 221 ? 3.527 50.054 28.325 1.00 40.88 221 GLY A CA 1
ATOM 1543 C C . GLY A 1 221 ? 3.167 51.482 27.941 1.00 40.88 221 GLY A C 1
ATOM 1544 O O . GLY A 1 221 ? 4.037 52.336 27.809 1.00 40.88 221 GLY A O 1
ATOM 1545 N N . GLN A 1 222 ? 1.867 51.762 27.889 1.00 34.97 222 GLN A N 1
ATOM 1546 C CA . GLN A 1 222 ? 1.299 52.979 28.460 1.00 34.97 222 GLN A CA 1
ATOM 1547 C C . GLN A 1 222 ? -0.220 52.861 28.579 1.00 34.97 222 GLN A C 1
ATOM 1549 O O . GLN A 1 222 ? -0.874 52.140 27.834 1.00 34.97 222 GLN A O 1
ATOM 1554 N N . GLY A 1 223 ? -0.729 53.506 29.626 1.00 41.72 223 GLY A N 1
ATOM 1555 C CA . GLY A 1 223 ? -2.029 53.257 30.229 1.00 41.72 223 GLY A CA 1
ATOM 1556 C C . GLY A 1 223 ? -3.244 53.651 29.393 1.00 41.72 223 GLY A C 1
ATOM 1557 O O . GLY A 1 223 ? -3.185 54.477 28.488 1.00 41.72 223 GLY A O 1
ATOM 1558 N N . GLY A 1 224 ? -4.382 53.102 29.805 1.00 36.69 224 GLY A N 1
ATOM 1559 C CA . GLY A 1 224 ? -5.691 53.466 29.287 1.00 36.69 224 GLY A CA 1
ATOM 1560 C C . GLY A 1 224 ? -6.784 52.937 30.199 1.00 36.69 224 GLY A C 1
ATOM 1561 O O . GLY A 1 224 ? -7.220 51.802 30.076 1.00 36.69 224 GLY A O 1
ATOM 1562 N N . THR A 1 225 ? -7.185 53.756 31.162 1.00 41.03 225 THR A N 1
ATOM 1563 C CA . THR A 1 225 ? -8.319 53.528 32.058 1.00 41.03 225 THR A CA 1
ATOM 1564 C C . THR A 1 225 ? -9.658 53.625 31.327 1.00 41.03 225 THR A C 1
ATOM 1566 O O . THR A 1 225 ? -9.869 54.584 30.588 1.00 41.03 225 THR A O 1
ATOM 1569 N N . GLY A 1 226 ? -10.611 52.773 31.712 1.00 37.22 226 GLY A N 1
ATOM 1570 C CA . GLY A 1 226 ? -12.020 53.163 31.830 1.00 37.22 226 GLY A CA 1
ATOM 1571 C C . GLY A 1 226 ? -13.009 52.417 30.935 1.00 37.22 226 GLY A C 1
ATOM 1572 O O . GLY A 1 226 ? -12.829 52.328 29.729 1.00 37.22 226 GLY A O 1
ATOM 1573 N N . GLY A 1 227 ? -14.114 51.967 31.536 1.00 34.97 227 GLY A N 1
ATOM 1574 C CA . GLY A 1 227 ? -15.329 51.616 30.799 1.00 34.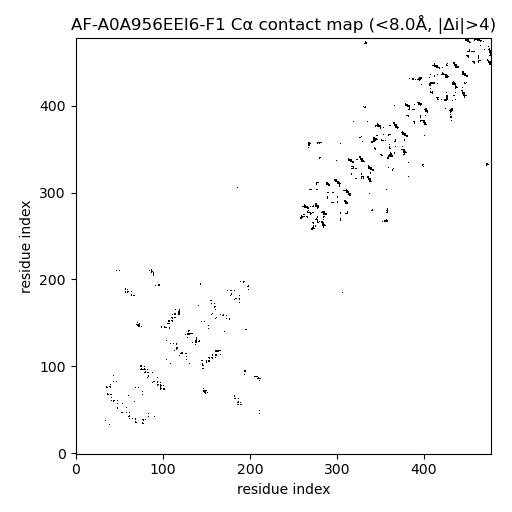97 227 GLY A CA 1
ATOM 1575 C C . GLY A 1 227 ? -16.193 50.576 31.498 1.00 34.97 227 GLY A C 1
ATOM 1576 O O . GLY A 1 227 ? -15.900 49.393 31.449 1.00 34.97 227 GLY A O 1
ATOM 1577 N N . ALA A 1 228 ? -17.248 51.036 32.163 1.00 39.75 228 ALA A N 1
ATOM 1578 C CA . ALA A 1 228 ? -18.191 50.242 32.937 1.00 39.75 228 ALA A CA 1
ATOM 1579 C C . ALA A 1 228 ? -19.373 49.697 32.108 1.00 39.75 228 ALA A C 1
ATOM 1581 O O . ALA A 1 228 ? -19.728 50.268 31.084 1.00 39.75 228 ALA A O 1
ATOM 1582 N N . ALA A 1 229 ? -20.058 48.721 32.718 1.00 37.09 229 ALA A N 1
ATOM 1583 C CA . ALA A 1 229 ? -21.502 48.456 32.673 1.00 37.09 229 ALA A CA 1
ATOM 1584 C C . ALA A 1 229 ? -22.129 47.850 31.399 1.00 37.09 229 ALA A C 1
ATOM 1586 O O . ALA A 1 229 ? -22.056 48.393 30.304 1.00 37.09 229 ALA A O 1
ATOM 1587 N N . GLY A 1 230 ? -22.891 46.771 31.614 1.00 36.91 230 GLY A N 1
ATOM 1588 C CA . GLY A 1 230 ? -23.815 46.206 30.632 1.00 36.91 230 GLY A CA 1
ATOM 1589 C C . GLY A 1 230 ? -24.526 44.957 31.150 1.00 36.91 230 GLY A C 1
ATOM 1590 O O . GLY A 1 230 ? -24.142 43.843 30.825 1.00 36.91 230 GLY A O 1
ATOM 1591 N N . SER A 1 231 ? -25.544 45.149 31.987 1.00 45.69 231 SER A N 1
ATOM 1592 C CA . SER A 1 231 ? -26.495 44.129 32.437 1.00 45.69 231 SER A CA 1
ATOM 1593 C C . SER A 1 231 ? -27.715 44.045 31.506 1.00 45.69 231 SER A C 1
ATOM 1595 O O . SER A 1 231 ? -28.231 45.065 31.056 1.00 45.69 231 SER A O 1
ATOM 1597 N N . GLY A 1 232 ? -28.218 42.825 31.294 1.00 38.69 232 GLY A N 1
ATOM 1598 C CA . GLY A 1 232 ? -29.510 42.492 30.669 1.00 38.69 232 GLY A CA 1
ATOM 1599 C C . GLY A 1 232 ? -29.453 41.043 30.166 1.00 38.69 232 GLY A C 1
ATOM 1600 O O . GLY A 1 232 ? -28.553 40.716 29.414 1.00 38.69 232 GLY A O 1
ATOM 1601 N N . GLY A 1 233 ? -30.258 40.063 30.577 1.00 36.56 233 GLY A N 1
ATOM 1602 C CA . GLY A 1 233 ? -31.593 40.072 31.158 1.00 36.56 233 GLY A CA 1
ATOM 1603 C C . GLY A 1 233 ? -32.608 39.656 30.091 1.00 36.56 233 GLY A C 1
ATOM 1604 O O . GLY A 1 233 ? -32.916 40.479 29.243 1.00 36.56 233 GLY A O 1
ATOM 1605 N N . ALA A 1 234 ? -33.120 38.418 30.140 1.00 40.25 234 ALA A N 1
ATOM 1606 C CA . ALA A 1 234 ? -34.551 38.089 30.027 1.00 40.25 234 ALA A CA 1
ATOM 1607 C C . ALA A 1 234 ? -34.798 36.578 29.875 1.00 40.25 234 ALA A C 1
ATOM 1609 O O . ALA A 1 234 ? -34.137 35.875 29.119 1.00 40.25 234 ALA A O 1
ATOM 1610 N N . ALA A 1 235 ? -35.809 36.132 30.615 1.00 40.84 235 ALA A N 1
ATOM 1611 C CA . ALA A 1 235 ? -36.398 34.808 30.632 1.00 40.84 235 ALA A CA 1
ATOM 1612 C C . ALA A 1 235 ? -37.391 34.594 29.476 1.00 40.84 235 ALA A C 1
ATOM 1614 O O . ALA A 1 235 ? -37.998 35.544 28.985 1.00 40.84 235 ALA A O 1
ATOM 1615 N N . GLY A 1 236 ? -37.634 33.328 29.133 1.00 37.50 236 GLY A N 1
ATOM 1616 C CA . GLY A 1 236 ? -38.714 32.909 28.243 1.00 37.50 236 GLY A CA 1
ATOM 1617 C C . GLY A 1 236 ? -39.221 31.516 28.604 1.00 37.50 236 GLY A C 1
ATOM 1618 O O . GLY A 1 236 ? -38.812 30.531 28.004 1.00 37.50 236 GLY A O 1
ATOM 1619 N N . SER A 1 237 ? -40.113 31.446 29.593 1.00 46.28 237 SER A N 1
ATOM 1620 C CA . SER A 1 237 ? -40.939 30.271 29.880 1.00 46.28 237 SER A CA 1
ATOM 1621 C C . SER A 1 237 ? -42.276 30.423 29.150 1.00 46.28 237 SER A C 1
ATOM 1623 O O . SER A 1 237 ? -42.984 31.403 29.373 1.00 46.28 237 SER A O 1
ATOM 1625 N N . GLY A 1 238 ? -42.652 29.451 28.321 1.00 42.41 238 GLY A N 1
ATOM 1626 C CA . GLY A 1 238 ? -43.978 29.349 27.707 1.00 42.41 238 GLY A CA 1
ATOM 1627 C C . GLY A 1 238 ? -44.322 27.877 27.509 1.00 42.41 238 GLY A C 1
ATOM 1628 O O . GLY A 1 238 ? -43.529 27.142 26.932 1.00 42.41 238 GLY A O 1
ATOM 1629 N N . GLY A 1 239 ? -45.443 27.434 28.078 1.00 36.97 239 GLY A N 1
ATOM 1630 C CA . GLY A 1 239 ? -45.754 26.019 28.254 1.00 36.97 239 GLY A CA 1
ATOM 1631 C C . GLY A 1 239 ? -46.939 25.474 27.456 1.00 36.97 239 GLY A C 1
ATOM 1632 O O . GLY A 1 239 ? -47.524 26.146 26.614 1.00 36.97 239 GLY A O 1
ATOM 1633 N N . SER A 1 240 ? -47.302 24.261 27.887 1.00 38.38 240 SER A N 1
ATOM 1634 C CA . SER A 1 240 ? -48.640 23.650 27.907 1.00 38.38 240 SER A CA 1
ATOM 1635 C C . SER A 1 240 ? -49.195 22.960 26.647 1.00 38.38 240 SER A C 1
ATOM 1637 O O . SER A 1 240 ? -49.713 23.590 25.737 1.00 38.38 240 SER A O 1
ATOM 1639 N N . SER A 1 241 ? -49.227 21.620 26.752 1.00 42.69 241 SER A N 1
ATOM 1640 C CA . SER A 1 241 ? -50.392 20.713 26.624 1.00 42.69 241 SER A CA 1
ATOM 1641 C C . SER A 1 241 ? -51.239 20.664 25.340 1.00 42.69 241 SER A C 1
ATOM 1643 O O . SER A 1 241 ? -51.892 21.638 24.983 1.00 42.69 241 SER A O 1
ATOM 1645 N N . GLY A 1 242 ? -51.435 19.446 24.811 1.00 33.59 242 GLY A N 1
ATOM 1646 C CA . GLY A 1 242 ? -52.606 19.098 23.993 1.00 33.59 242 GLY A CA 1
ATOM 1647 C C . GLY A 1 242 ? -52.467 17.789 23.210 1.00 33.59 242 GLY A C 1
ATOM 1648 O O . GLY A 1 242 ? -51.590 17.660 22.373 1.00 33.59 242 GLY A O 1
ATOM 1649 N N . SER A 1 243 ? -53.334 16.827 23.514 1.00 43.38 243 SER A N 1
ATOM 1650 C CA . SER A 1 243 ? -53.299 15.401 23.161 1.00 43.38 243 SER A CA 1
ATOM 1651 C C . SER A 1 243 ? -53.823 15.023 21.760 1.00 43.38 243 SER A C 1
ATOM 1653 O O . SER A 1 243 ? -54.686 15.711 21.227 1.00 43.38 243 SER A O 1
ATOM 1655 N N . ALA A 1 244 ? -53.426 13.819 21.306 1.00 35.38 244 ALA A N 1
ATOM 1656 C CA . ALA A 1 244 ? -54.257 12.727 20.743 1.00 35.38 244 ALA A CA 1
ATOM 1657 C C . ALA A 1 244 ? -53.851 12.182 19.351 1.00 35.38 244 ALA A C 1
ATOM 1659 O O . ALA A 1 244 ? -54.108 12.796 18.327 1.00 35.38 244 ALA A O 1
ATOM 1660 N N . GLY A 1 245 ? -53.345 10.940 19.362 1.00 39.22 245 GLY A N 1
ATOM 1661 C CA . GLY A 1 245 ? -53.817 9.829 18.523 1.00 39.22 245 GLY A CA 1
ATOM 1662 C C . GLY A 1 245 ? -53.436 9.783 17.040 1.00 39.22 245 GLY A C 1
ATOM 1663 O O . GLY A 1 245 ? -54.125 10.365 16.215 1.00 39.22 245 GLY A O 1
ATOM 1664 N N . ALA A 1 246 ? -52.486 8.910 16.696 1.00 37.34 246 ALA A N 1
ATOM 1665 C CA . ALA A 1 246 ? -52.604 8.006 15.547 1.00 37.34 246 ALA A CA 1
ATOM 1666 C C . ALA A 1 246 ? -51.570 6.877 15.669 1.00 37.34 246 ALA A C 1
ATOM 1668 O O . ALA A 1 246 ? -50.374 7.123 15.791 1.00 37.34 246 ALA A O 1
ATOM 1669 N N . ALA A 1 247 ? -52.052 5.635 15.655 1.00 49.22 247 ALA A N 1
ATOM 1670 C CA . ALA A 1 247 ? -51.234 4.452 15.450 1.00 49.22 247 ALA A CA 1
ATOM 1671 C C . ALA A 1 247 ? -50.855 4.366 13.963 1.00 49.22 247 ALA A C 1
ATOM 1673 O O . ALA A 1 247 ? -51.733 4.392 13.102 1.00 49.22 247 ALA A O 1
ATOM 1674 N N . GLY A 1 248 ? -49.562 4.247 13.677 1.00 36.16 248 GLY A N 1
ATOM 1675 C CA . GLY A 1 248 ? -49.015 3.980 12.349 1.00 36.16 248 GLY A CA 1
ATOM 1676 C C . GLY A 1 248 ? -47.549 3.594 12.505 1.00 36.16 248 GLY A C 1
ATOM 1677 O O . GLY A 1 248 ? -46.776 4.373 13.050 1.00 36.16 248 GLY A O 1
ATOM 1678 N N . GLY A 1 249 ? -47.204 2.359 12.136 1.00 45.00 249 GLY A N 1
ATOM 1679 C CA . GLY A 1 249 ? -45.885 1.768 12.358 1.00 45.00 249 GLY A CA 1
ATOM 1680 C C . GLY A 1 249 ? -44.768 2.568 11.694 1.00 45.00 249 GLY A C 1
ATOM 1681 O O . GLY A 1 249 ? -44.774 2.752 10.480 1.00 45.00 249 GLY A O 1
ATOM 1682 N N . GLY A 1 250 ? -43.820 3.026 12.510 1.00 35.34 250 GLY A N 1
ATOM 1683 C CA . GLY A 1 250 ? -42.569 3.631 12.075 1.00 35.34 250 GLY A CA 1
ATOM 1684 C C . GLY A 1 250 ? -41.429 2.633 12.234 1.00 35.34 250 GLY A C 1
ATOM 1685 O O . GLY A 1 250 ? -41.084 2.269 13.356 1.00 35.34 250 GLY A O 1
ATOM 1686 N N . GLY A 1 251 ? -40.849 2.202 11.115 1.00 38.53 251 GLY A N 1
ATOM 1687 C CA . GLY A 1 251 ? -39.464 1.744 11.070 1.00 38.53 251 GLY A CA 1
ATOM 1688 C C . GLY A 1 251 ? -38.601 2.964 10.775 1.00 38.53 251 GLY A C 1
ATOM 1689 O O . GLY A 1 251 ? -38.510 3.387 9.626 1.00 38.53 251 GLY A O 1
ATOM 1690 N N . ASN A 1 252 ? -38.062 3.583 11.823 1.00 38.28 252 ASN A N 1
ATOM 1691 C CA . ASN A 1 252 ? -37.156 4.720 11.710 1.00 38.2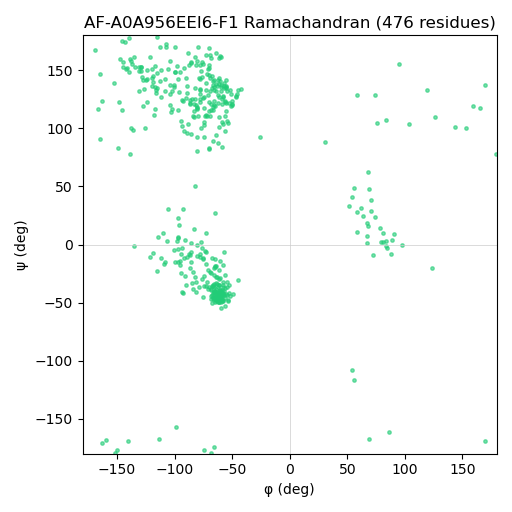8 252 ASN A CA 1
ATOM 1692 C C . ASN A 1 252 ? -35.825 4.252 11.107 1.00 38.28 252 ASN A C 1
ATOM 1694 O O . ASN A 1 252 ? -35.039 3.601 11.791 1.00 38.28 252 ASN A O 1
ATOM 1698 N N . GLY A 1 253 ? -35.546 4.662 9.870 1.00 43.62 253 GLY A N 1
ATOM 1699 C CA . GLY A 1 253 ? -34.180 4.880 9.402 1.00 43.62 253 GLY A CA 1
ATOM 1700 C C . GLY A 1 253 ? -33.629 6.118 10.106 1.00 43.62 253 GLY A C 1
ATOM 1701 O O . GLY A 1 253 ? -33.749 7.231 9.603 1.00 43.62 253 GLY A O 1
ATOM 1702 N N . GLY A 1 254 ? -33.141 5.937 11.332 1.00 39.31 254 GLY A N 1
ATOM 1703 C CA . GLY A 1 254 ? -32.397 6.967 12.046 1.00 39.31 254 GLY A CA 1
ATOM 1704 C C 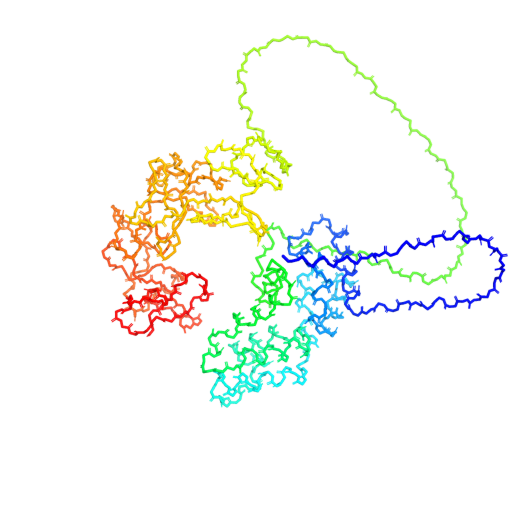. GLY A 1 254 ? -30.962 6.968 11.542 1.00 39.31 254 GLY A C 1
ATOM 1705 O O . GLY A 1 254 ? -30.278 5.958 11.675 1.00 39.31 254 GLY A O 1
ATOM 1706 N N . SER A 1 255 ? -30.532 8.081 10.948 1.00 44.09 255 SER A N 1
ATOM 1707 C CA . SER A 1 255 ? -29.144 8.328 10.561 1.00 44.09 255 SER A CA 1
ATOM 1708 C C . SER A 1 255 ? -28.185 7.962 11.694 1.00 44.09 255 SER A C 1
ATOM 1710 O O . SER A 1 255 ? -28.355 8.413 12.829 1.00 44.09 255 SER A O 1
ATOM 1712 N N . ALA A 1 256 ? -27.198 7.134 11.353 1.00 44.06 256 ALA A N 1
ATOM 1713 C CA . ALA A 1 256 ? -26.136 6.671 12.226 1.00 44.06 256 ALA A CA 1
ATOM 1714 C C . ALA A 1 256 ? -25.377 7.866 12.819 1.00 44.06 256 ALA A C 1
ATOM 1716 O O . ALA A 1 256 ? -24.675 8.588 12.117 1.00 44.06 256 ALA A O 1
ATOM 1717 N N . GLY A 1 257 ? -25.537 8.086 14.122 1.00 47.31 257 GLY A N 1
ATOM 1718 C CA . GLY A 1 257 ? -24.521 8.788 14.892 1.00 47.31 257 GLY A CA 1
ATOM 1719 C C . GLY A 1 257 ? -23.398 7.798 15.178 1.00 47.31 257 GLY A C 1
ATOM 1720 O O . GLY A 1 257 ? -23.682 6.708 15.666 1.00 47.31 257 GLY A O 1
ATOM 1721 N N . SER A 1 258 ? -22.153 8.179 14.897 1.00 55.06 258 SER A N 1
ATOM 1722 C CA . SER A 1 258 ? -20.920 7.385 15.061 1.00 55.06 258 SER A CA 1
ATOM 1723 C C . SER A 1 258 ? -20.559 7.030 16.518 1.00 55.06 258 SER A C 1
ATOM 1725 O O . SER A 1 258 ? -19.392 6.871 16.858 1.00 55.06 258 SER A O 1
ATOM 1727 N N . GLY A 1 259 ? -21.542 6.944 17.417 1.00 54.56 259 GLY A N 1
ATOM 1728 C CA . GLY A 1 259 ? -21.347 6.437 18.769 1.00 54.56 259 GLY A CA 1
ATOM 1729 C C . GLY A 1 259 ? -21.470 4.924 18.741 1.00 54.56 259 GLY A C 1
ATOM 1730 O O . GLY A 1 259 ? -22.589 4.416 18.775 1.00 54.56 259 GLY A O 1
ATOM 1731 N N . GLY A 1 260 ? -20.345 4.219 18.641 1.00 73.88 260 GLY A N 1
ATOM 1732 C CA . GLY A 1 260 ? -20.359 2.762 18.594 1.00 73.88 260 GLY A CA 1
ATOM 1733 C C . GLY A 1 260 ? -21.083 2.142 19.800 1.00 73.88 260 GLY A C 1
ATOM 1734 O O . GLY A 1 260 ? -20.983 2.614 20.937 1.00 73.88 260 GLY A O 1
ATOM 1735 N N . GLY A 1 261 ? -21.900 1.135 19.516 1.00 81.00 261 GLY A N 1
ATOM 1736 C CA . GLY A 1 261 ? -22.777 0.455 20.452 1.00 81.00 261 GLY A CA 1
ATOM 1737 C C . GLY A 1 261 ? -22.035 -0.544 21.347 1.00 81.00 261 GLY A C 1
ATOM 1738 O O . GLY A 1 261 ? -20.988 -1.062 20.969 1.00 81.00 261 GLY A O 1
ATOM 1739 N N . PRO A 1 262 ? -22.567 -0.832 22.549 1.00 89.62 262 PRO A N 1
ATOM 1740 C CA . PRO A 1 262 ? -21.996 -1.833 23.450 1.00 89.62 262 PRO A CA 1
ATOM 1741 C C . PRO A 1 262 ? -22.182 -3.264 22.917 1.00 89.62 262 PRO A C 1
ATOM 1743 O O . PRO A 1 262 ? -23.009 -3.501 22.038 1.00 89.62 262 PRO A O 1
ATOM 1746 N N . VAL A 1 263 ? -21.504 -4.244 23.532 1.00 90.75 263 VAL A N 1
ATOM 1747 C CA . VAL A 1 263 ? -21.749 -5.683 23.295 1.00 90.75 263 VAL A CA 1
ATOM 1748 C C . VAL A 1 263 ? -23.248 -6.000 23.305 1.00 90.75 263 VAL A C 1
ATOM 1750 O O . VAL A 1 263 ? -23.972 -5.638 24.237 1.00 90.75 263 VAL A O 1
ATOM 1753 N N . GLY A 1 264 ? -23.707 -6.705 22.274 1.00 90.75 264 GLY A N 1
ATOM 1754 C CA . GLY A 1 264 ? -25.102 -7.075 22.054 1.00 90.75 264 GLY A CA 1
ATOM 1755 C C . GLY A 1 264 ? -25.947 -6.006 21.354 1.00 90.75 264 GLY A C 1
ATOM 1756 O O . GLY A 1 264 ? -27.120 -6.268 21.071 1.00 90.75 264 GLY A O 1
ATOM 1757 N N . ALA A 1 265 ? -25.401 -4.824 21.053 1.00 91.12 265 ALA A N 1
ATOM 1758 C CA . ALA A 1 265 ? -26.051 -3.878 20.150 1.00 91.12 265 ALA A CA 1
ATOM 1759 C C . ALA A 1 265 ? -26.203 -4.500 18.756 1.00 91.12 265 ALA A C 1
ATOM 1761 O O . ALA A 1 265 ? -25.342 -5.260 18.325 1.00 91.12 265 ALA A O 1
ATOM 1762 N N . ASP A 1 266 ? -27.319 -4.210 18.085 1.00 90.31 266 ASP A N 1
ATOM 1763 C CA . ASP A 1 266 ? -27.486 -4.556 16.672 1.00 90.31 266 ASP A CA 1
ATOM 1764 C C . ASP A 1 266 ? -26.444 -3.808 15.841 1.00 90.31 266 ASP A C 1
ATOM 1766 O O . ASP A 1 266 ? -26.232 -2.612 16.053 1.00 90.31 266 ASP A O 1
ATOM 1770 N N . CYS A 1 267 ? -25.832 -4.506 14.893 1.00 89.06 267 CYS A N 1
ATOM 1771 C CA . CYS A 1 267 ? -24.875 -3.928 13.971 1.00 89.06 267 CYS A CA 1
ATOM 1772 C C . CYS A 1 267 ? -25.047 -4.519 12.572 1.00 89.06 267 CYS A C 1
ATOM 1774 O O . CYS A 1 267 ? -25.492 -5.646 12.386 1.00 89.06 267 CYS A O 1
ATOM 1776 N N . THR A 1 268 ? -24.686 -3.731 11.577 1.00 82.94 268 THR A N 1
ATOM 1777 C CA . THR A 1 268 ? -24.454 -4.152 10.196 1.00 82.94 268 THR A CA 1
ATOM 1778 C C . THR A 1 268 ? -23.013 -3.863 9.779 1.00 82.94 268 THR A C 1
ATOM 1780 O O . THR A 1 268 ? -22.622 -4.257 8.693 1.00 82.94 268 THR A O 1
ATOM 1783 N N . ARG A 1 269 ? -22.251 -3.159 10.626 1.00 81.81 269 ARG A N 1
ATOM 1784 C CA . ARG A 1 269 ? -20.927 -2.579 10.379 1.00 81.81 269 ARG A CA 1
ATOM 1785 C C . ARG A 1 269 ? -20.014 -2.734 11.576 1.00 81.81 269 ARG A C 1
ATOM 1787 O O . ARG A 1 269 ? -20.497 -2.607 12.704 1.00 81.81 269 ARG A O 1
ATOM 1794 N N . GLY A 1 270 ? -18.716 -2.873 11.339 1.00 79.38 270 GLY A N 1
ATOM 1795 C CA . GLY A 1 270 ? -17.693 -2.819 12.377 1.00 79.38 270 GLY A CA 1
ATOM 1796 C C . GLY A 1 270 ? -17.678 -1.477 13.108 1.00 79.38 270 GLY A C 1
ATOM 1797 O O . GLY A 1 270 ? -17.653 -1.443 14.337 1.00 79.38 270 GLY A O 1
ATOM 1798 N N . GLU A 1 271 ? -17.818 -0.354 12.396 1.00 81.06 271 GLU A N 1
ATOM 1799 C CA . GLU A 1 271 ? -17.770 0.991 12.997 1.00 81.06 271 GLU A CA 1
ATOM 1800 C C . GLU A 1 271 ? -18.939 1.255 13.953 1.00 81.06 271 GLU A C 1
ATOM 1802 O O . GLU A 1 271 ? -18.869 2.120 14.829 1.00 81.06 271 GLU A O 1
ATOM 1807 N N . GLN A 1 272 ? -20.025 0.489 13.826 1.00 84.06 272 GLN A N 1
ATOM 1808 C CA . GLN A 1 272 ? -21.156 0.569 14.746 1.00 84.06 272 GLN A CA 1
ATOM 1809 C C . GLN A 1 272 ? -20.853 -0.048 16.111 1.00 84.06 272 GLN A C 1
ATOM 1811 O O . GLN A 1 272 ? -21.685 0.090 17.003 1.00 84.06 272 GLN A O 1
ATOM 1816 N N . CYS A 1 273 ? -19.695 -0.680 16.306 1.00 87.75 273 CYS A N 1
ATOM 1817 C CA . CYS A 1 273 ? -19.366 -1.433 17.510 1.00 87.75 273 CYS A CA 1
ATOM 1818 C C . CYS A 1 273 ? -18.291 -0.788 18.407 1.00 87.75 273 CYS A C 1
ATOM 1820 O O . CYS A 1 273 ? -17.889 -1.387 19.393 1.00 87.75 273 CYS A O 1
ATOM 1822 N N . ALA A 1 274 ? -17.867 0.457 18.173 1.00 86.31 274 ALA A N 1
ATOM 1823 C CA . ALA A 1 274 ? -16.854 1.140 19.000 1.00 86.31 274 ALA A CA 1
ATOM 1824 C C . ALA A 1 274 ? -15.551 0.321 19.129 1.00 86.31 274 ALA A C 1
ATOM 1826 O O . ALA A 1 274 ? -14.792 0.246 18.174 1.00 86.31 274 ALA A O 1
ATOM 1827 N N . SER A 1 275 ? -15.276 -0.262 20.304 1.00 84.00 275 SER A N 1
ATOM 1828 C CA . SER A 1 275 ? -14.112 -1.129 20.567 1.00 84.00 275 SER A CA 1
ATOM 1829 C C . SER A 1 275 ? -14.382 -2.618 20.309 1.00 84.00 275 SER A C 1
ATOM 1831 O O . SER A 1 275 ? -13.558 -3.468 20.641 1.00 84.00 275 SER A O 1
ATOM 1833 N N . HIS A 1 276 ? -15.573 -2.937 19.814 1.00 91.12 276 HIS A N 1
ATOM 1834 C CA . HIS A 1 276 ? -16.085 -4.277 19.557 1.00 91.12 276 HIS A CA 1
ATOM 1835 C C . HIS A 1 276 ? -16.121 -4.548 18.053 1.00 91.12 276 HIS A C 1
ATOM 1837 O O . HIS A 1 276 ? -15.884 -3.653 17.247 1.00 91.12 276 HIS A O 1
ATOM 1843 N N . VAL A 1 277 ? -16.430 -5.785 17.677 1.00 91.06 277 VAL A N 1
ATOM 1844 C CA . VAL A 1 277 ? -16.564 -6.193 16.271 1.00 91.06 277 VAL A CA 1
ATOM 1845 C C . VAL A 1 277 ? -18.000 -6.605 15.994 1.00 91.06 277 VAL A C 1
ATOM 1847 O O . VAL A 1 277 ? -18.691 -7.100 16.885 1.00 91.06 277 VAL A O 1
ATOM 1850 N N . CYS A 1 278 ? -18.474 -6.370 14.781 1.00 91.31 278 CYS A N 1
ATOM 1851 C CA . CYS A 1 278 ? -19.790 -6.796 14.348 1.00 91.31 278 CYS A CA 1
ATOM 1852 C C . CYS A 1 278 ? -19.740 -8.250 13.878 1.00 91.31 278 CYS A C 1
ATOM 1854 O O . CYS A 1 278 ? -19.159 -8.550 12.839 1.00 91.31 278 CYS A O 1
ATOM 1856 N N . ASP A 1 279 ? -20.356 -9.153 14.635 1.00 89.62 279 ASP A N 1
ATOM 1857 C CA . ASP A 1 279 ? -20.454 -10.563 14.263 1.00 89.62 279 ASP A CA 1
ATOM 1858 C C . ASP A 1 279 ? -21.318 -10.720 12.999 1.00 89.62 279 ASP A C 1
ATOM 1860 O O . ASP A 1 279 ? -22.500 -10.343 13.032 1.00 89.62 279 ASP A O 1
ATOM 1864 N N . PRO A 1 280 ? -20.783 -11.280 11.898 1.00 84.00 280 PRO A N 1
ATOM 1865 C CA . PRO A 1 280 ? -21.543 -11.432 10.668 1.00 84.00 280 PRO A CA 1
ATOM 1866 C C . PRO A 1 280 ? -22.722 -12.394 10.780 1.00 84.00 280 PRO A C 1
ATOM 1868 O O . PRO A 1 280 ? -23.699 -12.232 10.046 1.00 84.00 280 PRO A O 1
ATOM 1871 N N . ASP A 1 281 ? -22.668 -13.367 11.689 1.00 83.94 281 ASP A N 1
ATOM 1872 C CA . ASP A 1 281 ? -23.700 -14.392 11.822 1.00 83.94 281 ASP A CA 1
ATOM 1873 C C . ASP A 1 281 ? -24.869 -13.912 12.678 1.00 83.94 281 ASP A C 1
ATOM 1875 O O . ASP A 1 281 ? -26.033 -14.222 12.400 1.00 83.94 281 ASP A O 1
ATOM 1879 N N . THR A 1 282 ? -24.578 -13.151 13.734 1.00 88.94 282 THR A N 1
ATOM 1880 C CA . THR A 1 282 ? -25.612 -12.670 14.660 1.00 88.94 282 THR A CA 1
ATOM 1881 C C . THR A 1 282 ? -26.050 -11.233 14.406 1.00 88.94 282 THR A C 1
ATOM 1883 O O . THR A 1 282 ? -27.109 -10.848 14.914 1.00 88.94 282 THR A O 1
ATOM 1886 N N . LEU A 1 283 ? -25.292 -10.460 13.618 1.00 89.44 283 LEU A N 1
ATOM 1887 C CA . LEU A 1 283 ? -25.484 -9.019 13.409 1.00 89.44 283 LEU A CA 1
ATOM 1888 C C . LEU A 1 283 ? -25.521 -8.259 14.742 1.00 89.44 283 LEU A C 1
ATOM 1890 O O . LEU A 1 283 ? -26.360 -7.384 14.985 1.00 89.44 283 LEU A O 1
ATOM 1894 N N . ARG A 1 284 ? -24.628 -8.657 15.654 1.00 93.00 284 ARG A N 1
ATOM 1895 C CA . ARG A 1 284 ? -24.485 -8.083 16.993 1.00 93.00 284 ARG A CA 1
ATOM 1896 C C . ARG A 1 284 ? -23.038 -7.702 17.255 1.00 93.00 284 ARG A C 1
ATOM 1898 O O . ARG A 1 284 ? -22.124 -8.425 16.878 1.00 93.00 284 ARG A O 1
ATOM 1905 N N . CYS A 1 285 ? -22.834 -6.604 17.975 1.00 93.69 285 CYS A N 1
ATOM 1906 C CA . CYS A 1 285 ? -21.510 -6.261 18.473 1.00 93.69 285 CYS A CA 1
ATOM 1907 C C . CYS A 1 285 ? -21.058 -7.311 19.495 1.00 93.69 285 CYS A C 1
ATOM 1909 O O . CYS A 1 285 ? -21.740 -7.535 20.500 1.00 93.69 285 CYS A O 1
ATOM 1911 N N . ILE A 1 286 ? -19.914 -7.940 19.261 1.00 93.81 286 ILE A N 1
ATOM 1912 C CA . ILE A 1 286 ? -19.303 -8.941 20.137 1.00 93.81 286 ILE A CA 1
ATOM 1913 C C . ILE A 1 286 ? -17.907 -8.496 20.572 1.00 93.81 286 ILE A C 1
ATOM 1915 O O . ILE A 1 286 ? -17.291 -7.613 19.977 1.00 93.81 286 ILE A O 1
ATOM 1919 N N . GLU A 1 287 ? -17.402 -9.105 21.643 1.00 93.88 287 GLU A N 1
ATOM 1920 C CA . GLU A 1 287 ? -15.989 -8.962 22.005 1.00 93.88 287 GLU A CA 1
ATOM 1921 C C . GLU A 1 287 ? -15.105 -9.414 20.836 1.00 93.88 287 GLU A C 1
ATOM 1923 O O . GLU A 1 287 ? -15.403 -10.457 20.251 1.00 93.88 287 GLU A O 1
ATOM 1928 N N . PRO A 1 288 ? -14.027 -8.677 20.502 1.00 92.56 288 PRO A N 1
ATOM 1929 C CA . PRO A 1 288 ? -13.124 -9.093 19.441 1.00 92.56 288 PRO A CA 1
ATOM 1930 C C . PRO A 1 288 ? -12.603 -10.501 19.702 1.00 92.56 288 PRO A C 1
ATOM 1932 O O . PRO A 1 288 ? -12.220 -10.830 20.831 1.00 92.56 288 PRO A O 1
ATOM 1935 N N . GLU A 1 289 ? -12.588 -11.332 18.671 1.00 93.94 289 GLU A N 1
ATOM 1936 C CA . GLU A 1 289 ? -12.205 -12.741 18.776 1.00 93.94 289 GLU A CA 1
ATOM 1937 C C . GLU A 1 289 ? -10.712 -12.937 18.522 1.00 93.94 289 GLU A C 1
ATOM 1939 O O . GLU A 1 289 ? -10.093 -13.844 19.085 1.00 93.94 289 GLU A O 1
ATOM 1944 N N . CYS A 1 290 ? -10.125 -12.037 17.737 1.00 93.06 290 CYS A N 1
ATOM 1945 C CA . CYS A 1 290 ? -8.714 -12.026 17.403 1.00 93.06 290 CYS A CA 1
ATOM 1946 C C . CYS A 1 290 ? -8.109 -10.627 17.524 1.00 93.06 290 CYS A C 1
ATOM 1948 O O . CYS A 1 290 ? -8.800 -9.618 17.401 1.00 93.06 290 CYS A O 1
ATOM 1950 N N . ASP A 1 291 ? -6.810 -10.590 17.804 1.00 92.75 291 ASP A N 1
ATOM 1951 C CA . ASP A 1 291 ? -5.966 -9.397 17.887 1.00 92.75 291 ASP A CA 1
ATOM 1952 C C . ASP A 1 291 ? -4.486 -9.829 17.807 1.00 92.75 291 ASP A C 1
ATOM 1954 O O . ASP A 1 291 ? -4.182 -10.998 17.567 1.00 92.75 291 ASP A O 1
ATOM 1958 N N . SER A 1 292 ? -3.538 -8.921 18.047 1.00 82.75 292 SER A N 1
ATOM 1959 C CA . SER A 1 292 ? -2.096 -9.240 18.061 1.00 82.75 292 SER A CA 1
ATOM 1960 C C . SER A 1 292 ? -1.680 -10.333 19.069 1.00 82.75 292 SER A C 1
ATOM 1962 O O . SER A 1 292 ? -0.603 -10.923 18.952 1.00 82.75 292 SER A O 1
ATOM 1964 N N . SER A 1 293 ? -2.525 -10.630 20.059 1.00 84.69 293 SER A N 1
ATOM 1965 C CA . SER A 1 293 ? -2.313 -11.640 21.100 1.00 84.69 293 SER A CA 1
ATOM 1966 C C . SER A 1 293 ? -3.216 -12.876 20.970 1.00 84.69 293 SER A C 1
ATOM 1968 O O . SER A 1 293 ? -2.923 -13.910 21.582 1.00 84.69 293 SER A O 1
ATOM 1970 N N . ARG A 1 294 ? -4.297 -12.796 20.183 1.00 88.62 294 ARG A N 1
ATOM 1971 C CA . ARG A 1 294 ? -5.318 -13.840 20.020 1.00 88.62 294 ARG A CA 1
ATOM 1972 C C . ARG A 1 294 ? -5.481 -14.228 18.554 1.00 88.62 294 ARG A C 1
ATOM 1974 O O . ARG A 1 294 ? -5.828 -13.404 17.719 1.00 88.62 294 ARG A O 1
ATOM 1981 N N . TYR A 1 295 ? -5.289 -15.513 18.267 1.00 90.19 295 TYR A N 1
ATOM 1982 C CA . TYR A 1 295 ? -5.350 -16.066 16.914 1.00 90.19 295 TYR A CA 1
ATOM 1983 C C . TYR A 1 295 ? -6.607 -16.910 16.709 1.00 90.19 295 TYR A C 1
ATOM 1985 O O . TYR A 1 295 ? -7.004 -17.678 17.590 1.00 90.19 295 TYR A O 1
ATOM 1993 N N . CYS A 1 296 ? -7.171 -16.820 15.510 1.00 90.38 296 CYS A N 1
ATOM 1994 C CA . CYS A 1 296 ? -8.268 -17.656 15.053 1.00 90.38 296 CYS A CA 1
ATOM 1995 C C . CYS A 1 296 ? -7.787 -19.100 14.815 1.00 90.38 296 CYS A C 1
ATOM 1997 O O . CYS A 1 296 ? -6.773 -19.333 14.156 1.00 90.38 296 CYS A O 1
ATOM 1999 N N . GLN A 1 297 ? -8.468 -20.101 15.385 1.00 89.00 297 GLN A N 1
ATOM 2000 C CA . GLN A 1 297 ? -8.031 -21.504 15.297 1.00 89.00 297 GLN A CA 1
ATOM 2001 C C . GLN A 1 297 ? -8.418 -22.141 13.954 1.00 89.00 297 GLN A C 1
ATOM 2003 O O . GLN A 1 297 ? -9.379 -22.898 13.882 1.00 89.00 297 GLN A O 1
ATOM 2008 N N . GLY A 1 298 ? -7.628 -21.881 12.910 1.00 78.50 298 GLY A N 1
ATOM 2009 C CA . GLY A 1 298 ? -7.892 -22.383 11.549 1.00 78.50 298 GLY A CA 1
ATOM 2010 C C . GLY A 1 298 ? -8.770 -21.459 10.696 1.00 78.50 298 GLY A C 1
ATOM 2011 O O . GLY A 1 298 ? -9.070 -21.785 9.550 1.00 78.50 298 GLY A O 1
ATOM 2012 N N . ASP A 1 299 ? -9.111 -20.300 11.250 1.00 88.50 299 ASP A N 1
ATOM 2013 C CA . ASP A 1 299 ? -9.896 -19.237 10.630 1.00 88.50 299 ASP A CA 1
ATOM 2014 C C . ASP A 1 299 ? -9.005 -17.997 10.407 1.00 88.50 299 ASP A C 1
ATOM 2016 O O . ASP A 1 299 ? -7.864 -17.947 10.878 1.00 88.50 299 ASP A O 1
ATOM 2020 N N . VAL A 1 300 ? -9.501 -17.003 9.672 1.00 87.12 300 VAL A N 1
ATOM 2021 C CA . VAL A 1 300 ? -8.787 -15.754 9.359 1.00 87.12 300 VAL A CA 1
ATOM 2022 C C . VAL A 1 300 ? -9.281 -14.645 10.280 1.00 87.12 300 VAL A C 1
ATOM 2024 O O . VAL A 1 300 ? -10.479 -14.508 10.510 1.00 87.12 300 VAL A O 1
ATOM 2027 N N . CYS A 1 301 ? -8.360 -13.838 10.806 1.00 90.00 301 CYS A N 1
ATOM 2028 C CA . CYS A 1 301 ? -8.725 -12.655 11.577 1.00 90.00 301 CYS A CA 1
ATOM 2029 C C . CYS A 1 301 ? -9.110 -11.515 10.630 1.00 90.00 301 CYS A C 1
ATOM 2031 O O . CYS A 1 301 ? -8.242 -10.973 9.947 1.00 90.00 301 CYS A O 1
ATOM 2033 N N . VAL A 1 302 ? -10.390 -11.146 10.598 1.00 88.06 302 VAL A N 1
ATOM 2034 C CA . VAL A 1 302 ? -10.906 -10.078 9.735 1.00 88.06 302 VAL A CA 1
ATOM 2035 C C . VAL A 1 302 ? -11.112 -8.816 10.557 1.00 88.06 302 VAL A C 1
ATOM 2037 O O . VAL A 1 302 ? -11.923 -8.770 11.486 1.00 88.06 302 VAL A O 1
ATOM 2040 N N . ARG A 1 303 ? -10.356 -7.776 10.208 1.00 85.75 303 ARG A N 1
ATOM 2041 C CA . ARG A 1 303 ? -10.485 -6.432 10.776 1.00 85.75 303 ARG A CA 1
ATOM 2042 C C . ARG A 1 303 ? -11.545 -5.686 9.976 1.00 85.75 303 ARG A C 1
ATOM 2044 O O . ARG A 1 303 ? -11.405 -5.544 8.770 1.00 85.75 303 ARG A O 1
ATOM 2051 N N . GLN A 1 304 ? -12.600 -5.232 10.643 1.00 80.75 304 GLN A N 1
ATOM 2052 C CA . GLN A 1 304 ? -13.728 -4.564 9.976 1.00 80.75 304 GLN A CA 1
ATOM 2053 C C . GLN A 1 304 ? -13.517 -3.063 9.783 1.00 80.75 304 GLN A C 1
ATOM 2055 O O . GLN A 1 304 ? -14.304 -2.422 9.110 1.00 80.75 304 GLN A O 1
ATOM 2060 N N . VAL A 1 305 ? -12.466 -2.494 10.374 1.00 76.50 305 VAL A N 1
ATOM 2061 C CA . VAL A 1 305 ? -12.118 -1.083 10.207 1.00 76.50 305 VAL A CA 1
ATOM 2062 C C . VAL A 1 305 ? -10.630 -1.002 9.872 1.00 76.50 305 VAL A C 1
ATOM 2064 O O . VAL A 1 305 ? -9.828 -1.644 10.568 1.00 76.50 305 VAL A O 1
ATOM 2067 N N . PRO A 1 306 ? -10.228 -0.236 8.841 1.00 70.44 306 PRO A N 1
ATOM 2068 C CA . PRO A 1 306 ? -8.821 0.007 8.553 1.00 70.44 306 PRO A CA 1
ATOM 2069 C C . PRO A 1 306 ? -8.068 0.486 9.802 1.00 70.44 306 PRO A C 1
ATOM 2071 O O . PRO A 1 306 ? -8.513 1.397 10.500 1.00 70.44 306 PRO A O 1
ATOM 2074 N N . GLY A 1 307 ? -6.938 -0.156 10.110 1.00 71.06 307 GLY A N 1
ATOM 2075 C CA . GLY A 1 307 ? -6.118 0.165 11.283 1.00 71.06 307 GLY A CA 1
ATOM 2076 C C . GLY A 1 307 ? -6.615 -0.391 12.625 1.00 71.06 307 GLY A C 1
ATOM 2077 O O . GLY A 1 307 ? -5.968 -0.151 13.640 1.00 71.06 307 GLY A O 1
ATOM 2078 N N . ALA A 1 308 ? -7.715 -1.152 12.675 1.00 79.69 308 ALA A N 1
ATOM 2079 C CA . ALA A 1 308 ? -8.139 -1.800 13.917 1.00 79.69 308 ALA A CA 1
ATOM 2080 C C . ALA A 1 308 ? -7.127 -2.869 14.370 1.00 79.69 308 ALA A C 1
ATOM 2082 O O . ALA A 1 308 ? -6.689 -3.697 13.573 1.00 79.69 308 ALA A O 1
ATOM 2083 N N . ASP A 1 309 ? -6.801 -2.899 15.664 1.00 78.56 309 ASP A N 1
ATOM 2084 C CA . ASP A 1 309 ? -5.906 -3.909 16.259 1.00 78.56 309 ASP A CA 1
ATOM 2085 C C . ASP A 1 309 ? -6.582 -5.266 16.495 1.00 78.56 309 ASP A C 1
ATOM 2087 O O . ASP A 1 309 ? -5.920 -6.253 16.832 1.00 78.56 309 ASP A O 1
ATOM 2091 N N . ALA A 1 310 ? -7.907 -5.314 16.354 1.00 86.75 310 ALA A N 1
ATOM 2092 C CA . ALA A 1 310 ? -8.728 -6.461 16.688 1.00 86.75 310 ALA A CA 1
ATOM 2093 C C . ALA A 1 310 ? -9.786 -6.728 15.609 1.00 86.75 310 ALA A C 1
ATOM 2095 O O . ALA A 1 310 ? -10.178 -5.831 14.861 1.00 86.75 310 ALA A O 1
ATOM 2096 N N . GLY A 1 311 ? -10.234 -7.978 15.528 1.00 90.31 311 GLY A N 1
ATOM 2097 C CA . GLY A 1 311 ? -11.138 -8.466 14.493 1.00 90.31 311 GLY A CA 1
ATOM 2098 C C . GLY A 1 311 ? -12.039 -9.598 14.978 1.00 90.31 311 GLY A C 1
ATOM 2099 O O . GLY A 1 311 ? -12.017 -9.984 16.154 1.00 90.31 311 GLY A O 1
ATOM 2100 N N . TYR A 1 312 ? -12.835 -10.130 14.057 1.00 91.56 312 TYR A N 1
ATOM 2101 C CA . TYR A 1 312 ? -13.589 -11.367 14.258 1.00 91.56 312 TYR A CA 1
ATOM 2102 C C . TYR A 1 312 ? -12.921 -12.518 13.501 1.00 91.56 312 TYR A C 1
ATOM 2104 O O . TYR A 1 312 ? -12.150 -12.297 12.563 1.00 91.56 312 TYR A O 1
ATOM 2112 N N . CYS A 1 313 ? -13.193 -13.750 13.918 1.00 92.44 313 CYS A N 1
ATOM 2113 C CA . CYS A 1 313 ? -12.667 -14.928 13.249 1.00 92.44 313 CYS A CA 1
ATOM 2114 C C . CYS A 1 313 ? -13.613 -15.362 12.132 1.00 92.44 313 CYS A C 1
ATOM 2116 O O . CYS A 1 313 ? -14.653 -15.965 12.378 1.00 92.44 313 CYS A O 1
ATOM 2118 N N . ALA A 1 314 ? -13.240 -15.063 10.889 1.00 90.19 314 ALA A N 1
ATOM 2119 C CA . ALA A 1 314 ? -13.981 -15.493 9.716 1.00 90.19 314 ALA A CA 1
ATOM 2120 C C . ALA A 1 314 ? -13.484 -16.853 9.238 1.00 90.19 314 ALA A C 1
ATOM 2122 O O . ALA A 1 314 ? -12.277 -17.089 9.114 1.00 90.19 314 ALA A O 1
ATOM 2123 N N . ARG A 1 315 ? -14.417 -17.738 8.893 1.00 92.25 315 ARG A N 1
ATOM 2124 C CA . ARG A 1 315 ? -14.065 -19.035 8.326 1.00 92.25 315 ARG A CA 1
ATOM 2125 C C . ARG A 1 315 ? -13.316 -18.854 7.012 1.00 92.25 315 ARG A C 1
ATOM 2127 O O . ARG A 1 315 ? -13.816 -18.194 6.102 1.00 92.25 315 ARG A O 1
ATOM 2134 N N . SER A 1 316 ? -12.148 -19.483 6.911 1.00 90.44 316 SER A N 1
ATOM 2135 C CA . SER A 1 316 ? -11.393 -19.512 5.660 1.00 90.44 316 SER A CA 1
ATOM 2136 C C . SER A 1 316 ? -12.085 -20.394 4.616 1.00 90.44 316 SER A C 1
ATOM 2138 O O . SER A 1 316 ? -12.700 -21.415 4.939 1.00 90.44 316 SER A O 1
ATOM 2140 N N . CYS A 1 317 ? -11.976 -20.017 3.348 1.00 89.62 317 CYS A N 1
ATOM 2141 C CA . CYS A 1 317 ? -12.483 -20.796 2.226 1.00 89.62 317 CYS A CA 1
ATOM 2142 C C . CYS A 1 317 ? -11.474 -20.861 1.086 1.00 89.62 317 CYS A C 1
ATOM 2144 O O . CYS A 1 317 ? -10.549 -20.061 0.995 1.00 89.62 317 CYS A O 1
ATOM 2146 N N . ILE A 1 318 ? -11.672 -21.844 0.213 1.00 84.62 318 ILE A N 1
ATOM 2147 C CA . ILE A 1 318 ? -11.017 -21.931 -1.091 1.00 84.62 318 ILE A CA 1
ATOM 2148 C C . ILE A 1 318 ? -12.140 -21.820 -2.115 1.00 84.62 318 ILE A C 1
ATOM 2150 O O . ILE A 1 318 ? -13.139 -22.529 -1.967 1.00 84.62 318 ILE A O 1
ATOM 2154 N N . VAL A 1 319 ? -11.995 -20.989 -3.150 1.00 78.62 319 VAL A N 1
ATOM 2155 C CA . VAL A 1 319 ? -13.060 -20.733 -4.150 1.00 78.62 319 VAL A CA 1
ATOM 2156 C C . VAL A 1 319 ? -13.666 -22.035 -4.690 1.00 78.62 319 VAL A C 1
ATOM 2158 O O . VAL A 1 319 ? -14.885 -22.180 -4.759 1.00 78.62 319 VAL A O 1
ATOM 2161 N N . SER A 1 320 ? -12.822 -23.032 -4.973 1.00 78.00 320 SER A N 1
ATOM 2162 C CA . SER A 1 320 ? -13.242 -24.350 -5.475 1.00 78.00 320 SER A CA 1
ATOM 2163 C C . SER A 1 320 ? -14.006 -25.221 -4.466 1.00 78.00 320 SER A C 1
ATOM 2165 O O . SER A 1 320 ? -14.741 -26.123 -4.870 1.00 78.00 320 SER A O 1
ATOM 2167 N N . GLN A 1 321 ? -13.833 -24.985 -3.163 1.00 85.44 321 GLN A N 1
ATOM 2168 C CA . GLN A 1 321 ? -14.535 -25.702 -2.092 1.00 85.44 321 GLN A CA 1
ATOM 2169 C C . GLN A 1 321 ? -15.800 -24.965 -1.635 1.00 85.44 321 GLN A C 1
ATOM 2171 O O . GLN A 1 321 ? -16.732 -25.607 -1.149 1.00 85.44 321 GLN A O 1
ATOM 2176 N N . GLY A 1 322 ? -15.846 -23.647 -1.838 1.00 86.38 322 GLY A N 1
ATOM 2177 C CA . GLY A 1 322 ? -16.953 -22.787 -1.444 1.00 86.38 322 GLY A CA 1
ATOM 2178 C C . GLY A 1 322 ? -17.094 -22.629 0.072 1.00 86.38 322 GLY A C 1
ATOM 2179 O O . GLY A 1 322 ? -16.210 -22.987 0.851 1.00 86.38 322 GLY A O 1
ATOM 2180 N N . CYS A 1 323 ? -18.235 -22.073 0.467 1.00 90.00 323 CYS A N 1
ATOM 2181 C CA . CYS A 1 323 ? -18.646 -21.878 1.855 1.00 90.00 323 CYS A CA 1
ATOM 2182 C C . CYS A 1 323 ? -19.885 -22.720 2.179 1.00 90.00 323 CYS A C 1
ATOM 2184 O O . CYS A 1 323 ? -20.417 -23.429 1.318 1.00 90.00 323 CYS A O 1
ATOM 2186 N N . ASP A 1 324 ? -20.349 -22.654 3.428 1.00 90.62 324 ASP A N 1
ATOM 2187 C CA . ASP A 1 324 ? -21.612 -23.283 3.802 1.00 90.62 324 ASP A CA 1
ATOM 2188 C C . ASP A 1 324 ? -22.795 -22.629 3.057 1.00 90.62 324 ASP A C 1
ATOM 2190 O O . ASP A 1 324 ? -22.696 -21.561 2.453 1.00 90.62 324 ASP A O 1
ATOM 2194 N N . SER A 1 325 ? -23.950 -23.299 3.066 1.00 89.75 325 SER A N 1
ATOM 2195 C CA . SER A 1 325 ? -25.155 -22.789 2.403 1.00 89.75 325 SER A CA 1
ATOM 2196 C C . SER A 1 325 ? -25.549 -21.410 2.942 1.00 89.75 325 SER A C 1
ATOM 2198 O O . SER A 1 325 ? -25.814 -21.281 4.135 1.00 89.75 325 SER A O 1
ATOM 2200 N N . GLY A 1 326 ? -25.715 -20.432 2.046 1.00 88.19 326 GLY A N 1
ATOM 2201 C CA . GLY A 1 326 ? -26.050 -19.045 2.397 1.00 88.19 326 GLY A CA 1
ATOM 2202 C C . GLY A 1 326 ? -24.835 -18.141 2.610 1.00 88.19 326 GLY A C 1
ATOM 2203 O O . GLY A 1 326 ? -25.000 -17.017 3.080 1.00 88.19 326 GLY A O 1
ATOM 2204 N N . GLN A 1 327 ? -23.638 -18.632 2.288 1.00 90.19 327 GLN A N 1
ATOM 2205 C CA . GLN A 1 327 ? -22.403 -17.866 2.302 1.00 90.19 327 GLN A CA 1
ATOM 2206 C C . GLN A 1 327 ? -21.711 -17.914 0.938 1.00 90.19 327 GLN A C 1
ATOM 2208 O O . GLN A 1 327 ? -21.761 -18.917 0.214 1.00 90.19 327 GLN A O 1
ATOM 2213 N N . THR A 1 328 ? -20.986 -16.843 0.637 1.00 88.62 328 THR A N 1
ATOM 2214 C CA . THR A 1 328 ? -20.118 -16.720 -0.528 1.00 88.62 328 THR A CA 1
ATOM 2215 C C . THR A 1 328 ? -18.673 -16.591 -0.063 1.00 88.62 328 THR A C 1
ATOM 2217 O O . THR A 1 328 ? -18.364 -15.849 0.868 1.00 88.62 328 THR A O 1
ATOM 2220 N N . CYS A 1 329 ? -17.789 -17.345 -0.716 1.00 89.31 329 CYS A N 1
ATOM 2221 C CA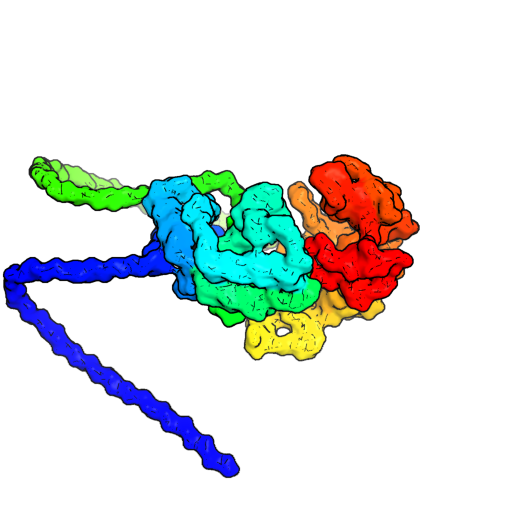 . CYS A 1 329 ? -16.354 -17.220 -0.511 1.00 89.31 329 CYS A CA 1
ATOM 2222 C C . CYS A 1 329 ? -15.879 -15.933 -1.186 1.00 89.31 329 CYS A C 1
ATOM 2224 O O . CYS A 1 329 ? -15.907 -15.843 -2.414 1.00 89.31 329 CYS A O 1
ATOM 2226 N N . VAL A 1 330 ? -15.480 -14.947 -0.387 1.00 86.62 330 VAL A N 1
ATOM 2227 C CA . VAL A 1 330 ? -14.811 -13.735 -0.862 1.00 86.62 330 VAL A CA 1
ATOM 2228 C C . VAL A 1 330 ? -13.323 -14.011 -0.805 1.00 86.62 330 VAL A C 1
ATOM 2230 O O . VAL A 1 330 ? -12.726 -14.000 0.272 1.00 86.62 330 VAL A O 1
ATOM 2233 N N . ALA A 1 331 ? -12.771 -14.376 -1.955 1.00 80.56 331 ALA A N 1
ATOM 2234 C CA . ALA A 1 331 ? -11.381 -14.768 -2.074 1.00 80.56 331 ALA A CA 1
ATOM 2235 C C . ALA A 1 331 ? -10.489 -13.616 -2.510 1.00 80.56 331 ALA A C 1
ATOM 2237 O O . ALA A 1 331 ? -10.899 -12.745 -3.274 1.00 80.56 331 ALA A O 1
ATOM 2238 N N . ASP A 1 332 ? -9.260 -13.672 -2.023 1.00 76.50 332 ASP A N 1
ATOM 2239 C CA . ASP A 1 332 ? -8.129 -12.977 -2.591 1.00 76.50 332 ASP A CA 1
ATOM 2240 C C . ASP A 1 332 ? -7.747 -13.571 -3.957 1.00 76.50 332 ASP A C 1
ATOM 2242 O O . ASP A 1 332 ? -8.325 -14.536 -4.478 1.00 76.50 332 ASP A O 1
ATOM 2246 N N . LEU A 1 333 ? -6.709 -12.985 -4.536 1.00 66.81 333 LEU A N 1
ATOM 2247 C CA . LEU A 1 333 ? -6.191 -13.351 -5.844 1.00 66.81 333 LEU A CA 1
ATOM 2248 C C . LEU A 1 333 ? -5.455 -14.695 -5.841 1.00 66.81 333 LEU A C 1
ATOM 2250 O O . LEU A 1 333 ? -5.127 -15.193 -6.909 1.00 66.81 333 LEU A O 1
ATOM 2254 N N . GLN A 1 334 ? -5.235 -15.337 -4.696 1.00 70.00 334 GLN A N 1
ATOM 2255 C CA . GLN A 1 334 ? -4.647 -16.675 -4.602 1.00 70.00 334 GLN A CA 1
ATOM 2256 C C . GLN A 1 334 ? -5.716 -17.777 -4.547 1.00 70.00 334 GLN A C 1
ATOM 2258 O O . GLN A 1 334 ? -5.388 -18.968 -4.553 1.00 70.00 334 GLN A O 1
ATOM 2263 N N . GLY A 1 335 ? -6.999 -17.399 -4.535 1.00 74.44 335 GLY A N 1
ATOM 2264 C CA . GLY A 1 335 ? -8.129 -18.320 -4.456 1.00 74.44 335 GLY A CA 1
ATOM 2265 C C . GLY A 1 335 ? -8.434 -18.793 -3.033 1.00 74.44 335 GLY A C 1
ATOM 2266 O O . GLY A 1 335 ? -9.257 -19.703 -2.867 1.00 74.44 335 GLY A O 1
ATOM 2267 N N . TYR A 1 336 ? -7.798 -18.186 -2.027 1.00 81.44 336 TYR A N 1
ATOM 2268 C CA . TYR A 1 336 ? -8.137 -18.336 -0.615 1.00 81.44 336 TYR A CA 1
ATOM 2269 C C . TYR A 1 336 ? -8.968 -17.141 -0.175 1.00 81.44 336 TYR A C 1
ATOM 2271 O O . TYR A 1 336 ? -8.830 -16.049 -0.698 1.00 81.44 336 TYR A O 1
ATOM 2279 N N . GLY A 1 337 ? -9.875 -17.328 0.768 1.00 87.00 337 GLY A N 1
ATOM 2280 C CA . GLY A 1 337 ? -10.797 -16.267 1.132 1.00 87.00 337 GLY A CA 1
ATOM 2281 C C . GLY A 1 337 ? -11.422 -16.434 2.487 1.00 87.00 337 GLY A C 1
ATOM 2282 O O . GLY A 1 337 ? -11.046 -17.309 3.269 1.00 87.00 337 GLY A O 1
ATOM 2283 N N . ILE A 1 338 ? -12.435 -15.613 2.716 1.00 89.75 338 ILE A N 1
ATOM 2284 C CA . ILE A 1 338 ? -13.306 -15.683 3.880 1.00 89.75 338 ILE A CA 1
ATOM 2285 C C . ILE A 1 338 ? -14.749 -15.938 3.450 1.00 89.75 338 ILE A C 1
ATOM 2287 O O . ILE A 1 338 ? -15.208 -15.461 2.410 1.00 89.75 338 ILE A O 1
ATOM 2291 N N . CYS A 1 339 ? -15.480 -16.704 4.251 1.00 90.88 339 CYS A N 1
ATOM 2292 C CA . CYS A 1 339 ? -16.909 -16.899 4.054 1.00 90.88 339 CYS A CA 1
ATOM 2293 C C . CYS A 1 339 ? -17.691 -15.722 4.626 1.00 90.88 339 CYS A C 1
ATOM 2295 O O . CYS A 1 339 ? -17.692 -15.521 5.838 1.00 90.88 339 CYS A O 1
ATOM 2297 N N . LEU A 1 340 ? -18.392 -14.990 3.760 1.00 89.31 340 LEU A N 1
ATOM 2298 C CA . LEU A 1 340 ? -19.326 -13.937 4.157 1.00 89.31 340 LEU A CA 1
ATOM 2299 C C . LEU A 1 340 ? -20.759 -14.347 3.839 1.00 89.31 340 LEU A C 1
ATOM 2301 O O . LEU A 1 340 ? -21.007 -15.086 2.885 1.00 89.31 340 LEU A O 1
ATOM 2305 N N . ASN A 1 341 ? -21.711 -13.850 4.626 1.00 89.81 341 ASN A N 1
ATOM 2306 C CA . ASN A 1 341 ? -23.126 -14.142 4.422 1.00 89.81 341 ASN A CA 1
ATOM 2307 C C . ASN A 1 341 ? -23.640 -13.519 3.113 1.00 89.81 341 ASN A C 1
ATOM 2309 O O . ASN A 1 341 ? -23.292 -12.390 2.760 1.00 89.81 341 ASN A O 1
ATOM 2313 N N . ASP A 1 342 ? -24.491 -14.247 2.392 1.00 89.56 342 ASP A N 1
ATOM 2314 C CA . ASP A 1 342 ? -25.116 -13.753 1.165 1.00 89.56 342 ASP A CA 1
ATOM 2315 C C . ASP A 1 342 ? -26.105 -12.613 1.473 1.00 89.56 342 ASP A C 1
ATOM 2317 O O . ASP A 1 342 ? -26.823 -12.625 2.477 1.00 89.56 342 ASP A O 1
ATOM 2321 N N . GLY A 1 343 ? -26.184 -11.638 0.573 1.00 89.00 343 GLY A N 1
ATOM 2322 C CA . GLY A 1 343 ? -27.196 -10.586 0.570 1.00 89.00 343 GLY A CA 1
ATOM 2323 C C . GLY A 1 343 ? -28.352 -10.854 -0.401 1.00 89.00 343 GLY A C 1
ATOM 2324 O O . GLY A 1 343 ? -28.665 -11.986 -0.772 1.00 89.00 343 GLY A O 1
ATOM 2325 N N . GLN A 1 344 ? -29.030 -9.780 -0.811 1.00 90.69 344 GLN A N 1
ATOM 2326 C CA . GLN A 1 344 ? -30.210 -9.837 -1.687 1.00 90.69 344 GLN A CA 1
ATOM 2327 C C . GLN A 1 344 ? -29.970 -9.255 -3.083 1.00 90.69 344 GLN A C 1
ATOM 2329 O O . GLN A 1 344 ? -30.815 -9.436 -3.964 1.00 90.69 344 GLN A O 1
ATOM 2334 N N . GLY A 1 345 ? -28.854 -8.551 -3.300 1.00 89.88 345 GLY A N 1
ATOM 2335 C CA . GLY A 1 345 ? -28.530 -7.958 -4.593 1.00 89.88 345 GLY A CA 1
ATOM 2336 C C . GLY A 1 345 ? -28.271 -9.032 -5.654 1.00 89.88 345 GLY A C 1
ATOM 2337 O 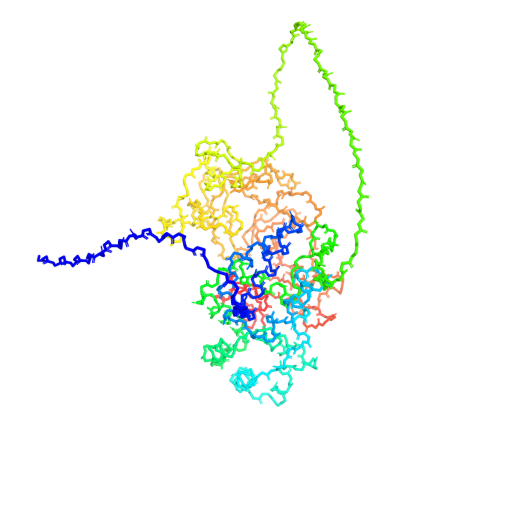O . GLY A 1 345 ? -27.377 -9.862 -5.514 1.00 89.88 345 GLY A O 1
ATOM 2338 N N . GLY A 1 346 ? -29.082 -9.057 -6.711 1.00 92.69 346 GLY A N 1
ATOM 2339 C CA . GLY A 1 346 ? -28.841 -9.915 -7.875 1.00 92.69 346 GLY A CA 1
ATOM 2340 C C . GLY A 1 346 ? -27.789 -9.319 -8.811 1.00 92.69 346 GLY A C 1
ATOM 2341 O O . GLY A 1 346 ? -27.440 -8.157 -8.671 1.00 92.69 346 GLY A O 1
ATOM 2342 N N . HIS A 1 347 ? -27.332 -10.087 -9.800 1.00 93.00 347 HIS A N 1
ATOM 2343 C CA . HIS A 1 347 ? -26.401 -9.626 -10.837 1.00 93.00 347 HIS A CA 1
ATOM 2344 C C . HIS A 1 347 ? -26.784 -8.261 -11.453 1.00 93.00 347 HIS A C 1
ATOM 2346 O O . HIS A 1 347 ? -27.919 -8.093 -11.908 1.00 93.00 347 HIS A O 1
ATOM 2352 N N . LEU A 1 348 ? -25.842 -7.310 -11.460 1.00 91.31 348 LEU A N 1
ATOM 2353 C CA . LEU A 1 348 ? -25.985 -5.895 -11.850 1.00 91.31 348 LEU A CA 1
ATOM 2354 C C . LEU A 1 348 ? -27.040 -5.106 -11.051 1.00 91.31 348 LEU A C 1
ATOM 2356 O O . LEU A 1 348 ? -27.408 -3.990 -11.412 1.00 91.31 348 LEU A O 1
ATOM 2360 N N . GLY A 1 349 ? -27.558 -5.684 -9.970 1.00 92.69 349 GLY A N 1
ATOM 2361 C CA . GLY A 1 349 ? -28.402 -5.008 -8.998 1.00 92.69 349 GLY A CA 1
ATOM 2362 C C . GLY A 1 349 ? -27.562 -4.302 -7.941 1.00 92.69 349 GLY A C 1
ATOM 2363 O O . GLY A 1 349 ? -26.424 -4.684 -7.687 1.00 92.69 349 GLY A O 1
ATOM 2364 N N . ALA A 1 350 ? -28.145 -3.291 -7.296 1.00 90.81 350 ALA A N 1
ATOM 2365 C CA . ALA A 1 350 ? -27.519 -2.635 -6.152 1.00 90.81 350 ALA A CA 1
ATOM 2366 C C . ALA A 1 350 ? -27.219 -3.659 -5.052 1.00 90.81 350 ALA A C 1
ATOM 2368 O O . ALA A 1 350 ? -28.067 -4.517 -4.764 1.00 90.81 350 ALA A O 1
ATOM 2369 N N . CYS A 1 351 ? -26.055 -3.554 -4.415 1.00 90.44 351 CYS A N 1
ATOM 2370 C CA . CYS A 1 351 ? -25.793 -4.404 -3.264 1.00 90.44 351 CYS A CA 1
ATOM 2371 C C . CYS A 1 351 ? -26.736 -4.007 -2.124 1.00 90.44 351 CYS A C 1
ATOM 2373 O O . CYS A 1 351 ? -27.010 -2.830 -1.866 1.00 90.44 351 CYS A O 1
ATOM 2375 N N . SER A 1 352 ? -27.299 -4.997 -1.445 1.00 81.62 352 SER A N 1
ATOM 2376 C CA . SER A 1 352 ? -28.115 -4.745 -0.266 1.00 81.62 352 SER A CA 1
ATOM 2377 C C . SER A 1 352 ? -27.193 -4.549 0.928 1.00 81.62 352 SER A C 1
ATOM 2379 O O . SER A 1 352 ? -26.465 -5.473 1.264 1.00 81.62 352 SER A O 1
ATOM 2381 N N . GLY A 1 353 ? -27.250 -3.389 1.583 1.00 67.31 353 GLY A N 1
ATOM 2382 C CA . GLY A 1 353 ? -26.362 -3.126 2.715 1.00 67.31 353 GLY A CA 1
ATOM 2383 C C . GLY A 1 353 ? -24.910 -2.976 2.275 1.00 67.31 353 GLY A C 1
ATOM 2384 O O . GLY A 1 353 ? -24.046 -3.583 2.877 1.00 67.31 353 GLY A O 1
ATOM 2385 N N . VAL A 1 354 ? -24.668 -2.176 1.231 1.00 57.03 354 VAL A N 1
ATOM 2386 C CA . VAL A 1 354 ? -23.333 -1.783 0.728 1.00 57.03 354 VAL A CA 1
ATOM 2387 C C . VAL A 1 354 ? -22.348 -1.381 1.818 1.00 57.03 354 VAL A C 1
ATOM 2389 O O . VAL A 1 354 ? -21.165 -1.650 1.713 1.00 57.03 354 VAL A O 1
ATOM 2392 N N . ASP A 1 355 ? -22.868 -0.834 2.907 1.00 61.84 355 ASP A N 1
ATOM 2393 C CA . ASP A 1 355 ? -22.086 -0.476 4.073 1.00 61.84 355 ASP A CA 1
ATOM 2394 C C . ASP A 1 355 ? -21.714 -1.684 4.960 1.00 61.84 355 ASP A C 1
ATOM 2396 O O . ASP A 1 355 ? -21.206 -1.441 6.034 1.00 61.84 355 ASP A O 1
ATOM 2400 N N . SER A 1 356 ? -22.043 -2.949 4.660 1.00 65.00 356 SER A N 1
ATOM 2401 C CA . SER A 1 356 ? -21.930 -4.042 5.644 1.00 65.00 356 SER A CA 1
ATOM 2402 C C . SER A 1 356 ? -20.648 -4.870 5.535 1.00 65.00 356 SER A C 1
ATOM 2404 O O . SER A 1 356 ? -20.517 -5.670 4.614 1.00 65.00 356 SER A O 1
ATOM 2406 N N . ASP A 1 357 ? -19.794 -4.837 6.563 1.00 72.31 357 ASP A N 1
ATOM 2407 C CA . ASP A 1 357 ? -18.579 -5.683 6.680 1.00 72.31 357 ASP A CA 1
ATOM 2408 C C . ASP A 1 357 ? -18.871 -7.164 6.988 1.00 72.31 357 ASP A C 1
ATOM 2410 O O . ASP A 1 357 ? -17.999 -7.934 7.399 1.00 72.31 357 ASP A O 1
ATOM 2414 N N . THR A 1 358 ? -20.141 -7.548 6.904 1.00 75.62 358 THR A N 1
ATOM 2415 C CA . THR A 1 358 ? -20.678 -8.821 7.398 1.00 75.62 358 THR A CA 1
ATOM 2416 C C . THR A 1 358 ? -21.343 -9.657 6.312 1.00 75.62 358 THR A C 1
ATOM 2418 O O . THR A 1 358 ? -21.655 -10.831 6.522 1.00 75.62 358 THR A O 1
ATOM 2421 N N . SER A 1 359 ? -21.558 -9.071 5.136 1.00 82.31 359 SER A N 1
ATOM 2422 C CA . SER A 1 359 ? -22.211 -9.713 4.006 1.00 82.31 359 SER A CA 1
ATOM 2423 C C . SER A 1 359 ? -21.582 -9.241 2.707 1.00 82.31 359 SER A C 1
ATOM 2425 O O . SER A 1 359 ? -21.124 -8.109 2.606 1.00 82.31 359 SER A O 1
ATOM 2427 N N . THR A 1 360 ? -21.638 -10.078 1.673 1.00 82.00 360 THR A N 1
ATOM 2428 C CA . THR A 1 360 ? -21.309 -9.636 0.311 1.00 82.00 360 THR A CA 1
ATOM 2429 C C . THR A 1 360 ? -22.321 -8.631 -0.238 1.00 82.00 360 THR A C 1
ATOM 2431 O O . THR A 1 360 ? -22.112 -8.095 -1.319 1.00 82.00 360 THR A O 1
ATOM 2434 N N . GLY A 1 361 ? -23.471 -8.440 0.423 1.00 86.81 361 GLY A N 1
ATOM 2435 C CA . GLY A 1 361 ? -24.585 -7.630 -0.068 1.00 86.81 361 GLY A CA 1
ATOM 2436 C C . GLY A 1 361 ? -25.278 -8.206 -1.310 1.00 86.81 361 GLY A C 1
ATOM 2437 O O . GLY A 1 361 ? -26.255 -7.637 -1.807 1.00 86.81 361 GLY A O 1
ATOM 2438 N N . CYS A 1 362 ? -24.832 -9.368 -1.782 1.00 91.25 362 CYS A N 1
ATOM 2439 C CA . CYS A 1 362 ? -25.221 -9.961 -3.047 1.00 91.25 362 CYS A CA 1
ATOM 2440 C C . CYS A 1 362 ? -25.655 -11.413 -2.871 1.00 91.25 362 CYS A C 1
ATOM 2442 O O . CYS A 1 362 ? -25.223 -12.096 -1.948 1.00 91.25 362 CYS A O 1
ATOM 2444 N N . ILE A 1 363 ? -26.522 -11.899 -3.755 1.00 92.88 363 ILE A N 1
ATOM 2445 C CA . ILE A 1 363 ? -26.919 -13.310 -3.754 1.00 92.88 363 ILE A CA 1
ATOM 2446 C C . ILE A 1 363 ? -25.698 -14.220 -3.949 1.00 92.88 363 ILE A C 1
ATOM 2448 O O . ILE A 1 363 ? -24.682 -13.794 -4.495 1.00 92.88 363 ILE A O 1
ATOM 2452 N N . GLN A 1 364 ? -25.837 -15.496 -3.587 1.00 90.38 364 GLN A N 1
ATOM 2453 C CA . GLN A 1 364 ? -24.768 -16.487 -3.702 1.00 90.38 364 GLN A CA 1
ATOM 2454 C C . GLN A 1 364 ? -24.017 -16.428 -5.046 1.00 90.38 364 GLN A C 1
ATOM 2456 O O . GLN A 1 364 ? -24.630 -16.389 -6.122 1.00 90.38 364 GLN A O 1
ATOM 2461 N N . GLY A 1 365 ? -22.682 -16.447 -4.978 1.00 87.38 365 GLY A N 1
ATOM 2462 C CA . GLY A 1 365 ? -21.808 -16.406 -6.157 1.00 87.38 365 GLY A CA 1
ATOM 2463 C C . GLY A 1 365 ? -21.733 -15.032 -6.827 1.00 87.38 365 GLY A C 1
ATOM 2464 O O . GLY A 1 365 ? -21.477 -14.945 -8.028 1.00 87.38 365 GLY A O 1
ATOM 2465 N N . HIS A 1 366 ? -22.023 -13.967 -6.079 1.00 91.31 366 HIS A N 1
ATOM 2466 C CA . HIS A 1 366 ? -21.848 -12.586 -6.512 1.00 91.31 366 HIS A CA 1
ATOM 2467 C C . HIS A 1 366 ? -21.102 -11.790 -5.440 1.00 91.31 366 HIS A C 1
ATOM 2469 O O . HIS A 1 366 ? -21.234 -12.060 -4.246 1.00 91.31 366 HIS A O 1
ATOM 2475 N N . LEU A 1 367 ? -20.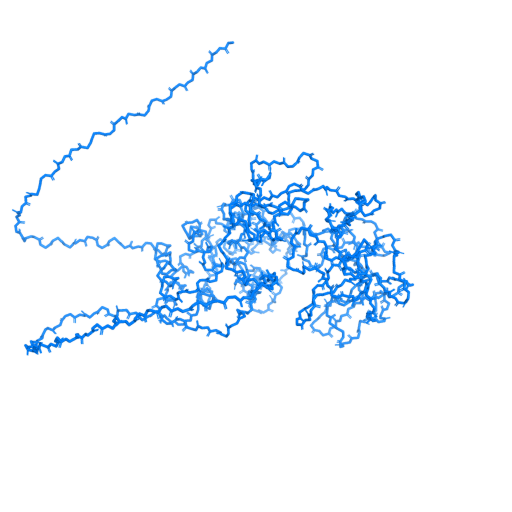336 -10.800 -5.886 1.00 89.56 367 LEU A N 1
ATOM 2476 C CA . LEU A 1 367 ? -19.564 -9.883 -5.056 1.00 89.56 367 LEU A CA 1
ATOM 2477 C C . LEU A 1 367 ? -20.049 -8.459 -5.297 1.00 89.56 367 LEU A C 1
ATOM 2479 O O . LEU A 1 367 ? -20.348 -8.088 -6.435 1.00 89.56 367 LEU A O 1
ATOM 2483 N N . CYS A 1 368 ? -20.142 -7.675 -4.228 1.00 90.88 368 CYS A N 1
ATOM 2484 C CA . CYS A 1 368 ? -20.400 -6.251 -4.344 1.00 90.88 368 CYS A CA 1
ATOM 2485 C C . CYS A 1 368 ? -19.128 -5.553 -4.810 1.00 90.88 368 CYS A C 1
ATOM 2487 O O . CYS A 1 368 ? -18.077 -5.724 -4.200 1.00 90.88 368 CYS A O 1
ATOM 2489 N N . ILE A 1 369 ? -19.230 -4.795 -5.896 1.00 88.31 369 ILE A N 1
ATOM 2490 C CA . ILE A 1 369 ? -18.115 -4.048 -6.461 1.00 88.31 369 ILE A CA 1
ATOM 2491 C C . ILE A 1 369 ? -18.435 -2.568 -6.378 1.00 88.31 369 ILE A C 1
ATOM 2493 O O . ILE A 1 369 ? -19.509 -2.123 -6.793 1.00 88.31 369 ILE A O 1
ATOM 2497 N N . GLU A 1 370 ? -17.474 -1.823 -5.850 1.00 85.50 370 GLU A N 1
ATOM 2498 C CA . GLU A 1 370 ? -17.491 -0.373 -5.786 1.00 85.50 370 GLU A CA 1
ATOM 2499 C C . GLU A 1 370 ? -16.616 0.194 -6.894 1.00 85.50 370 GLU A C 1
ATOM 2501 O O . GLU A 1 370 ? -15.509 -0.283 -7.145 1.00 85.50 370 GLU A O 1
ATOM 2506 N N . ARG A 1 371 ? -17.123 1.223 -7.569 1.00 81.19 371 ARG A N 1
ATOM 2507 C CA . ARG A 1 371 ? -16.351 2.004 -8.530 1.00 81.19 371 ARG A CA 1
ATOM 2508 C C . ARG A 1 371 ? -16.411 3.475 -8.147 1.00 81.19 371 ARG A C 1
ATOM 2510 O O . ARG A 1 371 ? -17.480 3.939 -7.738 1.00 81.19 371 ARG A O 1
ATOM 2517 N N . PRO A 1 372 ? -15.307 4.227 -8.293 1.00 76.25 372 PRO A N 1
ATOM 2518 C CA . PRO A 1 372 ? -15.294 5.646 -7.973 1.00 76.25 372 PRO A CA 1
ATOM 2519 C C . PRO A 1 372 ? -16.417 6.407 -8.688 1.00 76.25 372 PRO A C 1
ATOM 2521 O O . PRO A 1 372 ? -16.512 6.404 -9.913 1.00 76.25 372 PRO A O 1
ATOM 2524 N N . GLY A 1 373 ? -17.274 7.073 -7.912 1.00 83.88 373 GLY A N 1
ATOM 2525 C CA . GLY A 1 373 ? -18.383 7.875 -8.437 1.00 83.88 373 GLY A CA 1
ATOM 2526 C C .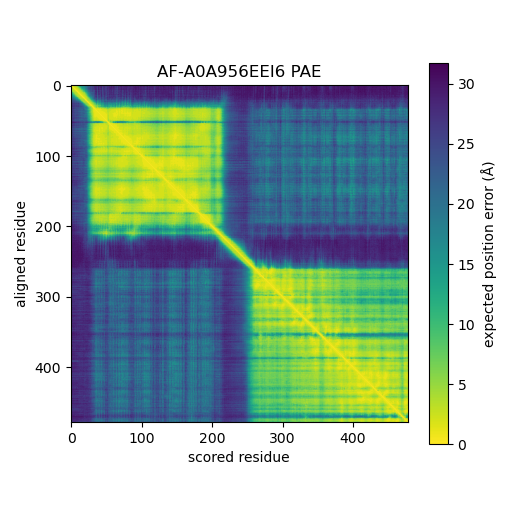 GLY A 1 373 ? -19.638 7.093 -8.840 1.00 83.88 373 GLY A C 1
ATOM 2527 O O . GLY A 1 373 ? -20.609 7.715 -9.277 1.00 83.88 373 GLY A O 1
ATOM 2528 N N . GLU A 1 374 ? -19.664 5.771 -8.662 1.00 85.75 374 GLU A N 1
ATOM 2529 C CA . GLU A 1 374 ? -20.823 4.932 -8.963 1.00 85.75 374 GLU A CA 1
ATOM 2530 C C . GLU A 1 374 ? -21.386 4.254 -7.709 1.00 85.75 374 GLU A C 1
ATOM 2532 O O . GLU A 1 374 ? -20.695 4.043 -6.716 1.00 85.75 374 GLU A O 1
ATOM 2537 N N . ALA A 1 375 ? -22.683 3.933 -7.736 1.00 86.50 375 ALA A N 1
ATOM 2538 C CA . ALA A 1 375 ? -23.294 3.175 -6.651 1.00 86.50 375 ALA A CA 1
ATOM 2539 C C . ALA A 1 375 ? -22.829 1.709 -6.725 1.00 86.50 375 ALA A C 1
ATOM 2541 O O . ALA A 1 375 ? -22.820 1.159 -7.825 1.00 86.50 375 ALA A O 1
ATOM 2542 N N . PRO A 1 376 ? -22.526 1.052 -5.596 1.00 87.81 376 PRO A N 1
ATOM 2543 C CA . PRO A 1 376 ? -22.048 -0.325 -5.615 1.00 87.81 376 PRO A CA 1
ATOM 2544 C C . PRO A 1 376 ? -23.084 -1.287 -6.209 1.00 87.81 376 PRO A C 1
ATOM 2546 O O . PRO A 1 376 ? -24.288 -1.182 -5.927 1.00 87.81 376 PRO A O 1
ATOM 2549 N N . TRP A 1 377 ? -22.627 -2.273 -6.978 1.00 92.50 377 TRP A N 1
ATOM 2550 C CA . TRP A 1 377 ? -23.499 -3.301 -7.550 1.00 92.50 377 TRP A CA 1
ATOM 2551 C C . TRP A 1 377 ? -22.897 -4.700 -7.488 1.00 92.50 377 TRP A C 1
ATOM 2553 O O . TRP A 1 377 ? -21.691 -4.901 -7.389 1.00 92.50 377 TRP A O 1
ATOM 2563 N N . CYS A 1 378 ? -23.769 -5.694 -7.593 1.00 93.75 378 CYS A N 1
ATOM 2564 C CA . CYS A 1 378 ? -23.402 -7.096 -7.520 1.00 93.75 378 CYS A CA 1
ATOM 2565 C C . CYS A 1 378 ? -22.909 -7.623 -8.866 1.00 93.75 378 CYS A C 1
ATOM 2567 O O . CYS A 1 378 ? -23.682 -7.757 -9.816 1.00 93.75 378 CYS A O 1
ATOM 2569 N N . MET A 1 379 ? -21.639 -7.999 -8.944 1.00 93.12 379 MET A N 1
ATOM 2570 C CA . MET A 1 379 ? -21.071 -8.707 -10.091 1.00 93.12 379 MET A CA 1
ATOM 2571 C C . MET A 1 379 ? -20.981 -10.197 -9.798 1.00 93.12 379 MET A C 1
ATOM 2573 O O . MET A 1 379 ? -20.829 -10.608 -8.653 1.00 93.12 379 MET A O 1
ATOM 2577 N N . ARG A 1 380 ? -21.126 -11.033 -10.827 1.00 92.81 380 ARG A N 1
ATOM 2578 C CA . ARG A 1 380 ? -20.977 -12.483 -10.663 1.00 92.81 380 ARG A CA 1
ATOM 2579 C C . ARG A 1 380 ? -19.518 -12.782 -10.329 1.00 92.81 380 ARG A C 1
ATOM 2581 O O . ARG A 1 380 ? -18.643 -12.231 -10.987 1.00 92.81 380 ARG A O 1
ATOM 2588 N N . SER A 1 381 ? -19.258 -13.637 -9.346 1.00 90.06 381 SER A N 1
ATOM 2589 C CA . SER A 1 381 ? -17.894 -14.090 -9.084 1.00 90.06 381 SER A CA 1
ATOM 2590 C C . SER A 1 381 ? -17.460 -15.149 -10.097 1.00 90.06 381 SER A C 1
ATOM 2592 O O . SER A 1 381 ? -18.268 -15.926 -10.614 1.00 90.06 381 SER A O 1
ATOM 2594 N N . CYS A 1 382 ? -16.170 -15.182 -10.388 1.00 90.06 382 CYS A N 1
ATOM 2595 C CA . CYS A 1 382 ? -15.529 -16.169 -11.241 1.00 90.06 382 CYS A CA 1
ATOM 2596 C C . CYS A 1 382 ? -14.198 -16.601 -10.629 1.00 90.06 382 CYS A C 1
ATOM 2598 O O . CYS A 1 382 ? -13.606 -15.889 -9.821 1.00 90.06 382 CYS A O 1
ATOM 2600 N N . ASP A 1 383 ? -13.731 -17.782 -11.016 1.00 87.69 383 ASP A N 1
ATOM 2601 C CA . ASP A 1 383 ? -12.393 -18.241 -10.662 1.00 87.69 383 ASP A CA 1
ATOM 2602 C C . ASP A 1 383 ? -11.458 -17.862 -11.814 1.00 87.69 383 ASP A C 1
ATOM 2604 O O . ASP A 1 383 ? -11.467 -18.497 -12.875 1.00 87.69 383 ASP A O 1
ATOM 2608 N N . TYR A 1 384 ? -10.702 -16.781 -11.610 1.00 87.25 384 TYR A N 1
ATOM 2609 C CA . TYR A 1 384 ? -9.793 -16.226 -12.613 1.00 87.25 384 TYR A CA 1
ATOM 2610 C C . TYR A 1 384 ? -8.763 -17.264 -13.082 1.00 87.25 384 TYR A C 1
ATOM 2612 O O . TYR A 1 384 ? -8.523 -17.400 -14.281 1.00 87.25 384 TYR A O 1
ATOM 2620 N N . TRP A 1 385 ? -8.232 -18.075 -12.162 1.00 86.12 385 TRP A N 1
ATOM 2621 C CA . TRP A 1 385 ? -7.198 -19.070 -12.463 1.00 86.12 385 TRP A CA 1
ATOM 2622 C C . TRP A 1 385 ? -7.752 -20.392 -12.985 1.00 86.12 385 TRP A C 1
ATOM 2624 O O . TRP A 1 385 ? -7.046 -21.126 -13.676 1.00 86.12 385 TRP A O 1
ATOM 2634 N N . ALA A 1 386 ? -9.009 -20.717 -12.679 1.00 85.31 386 ALA A N 1
ATOM 2635 C CA . ALA A 1 386 ? -9.687 -21.867 -13.273 1.00 85.31 386 ALA A CA 1
ATOM 2636 C C . ALA A 1 386 ? -10.357 -21.552 -14.622 1.00 85.31 386 ALA A C 1
ATOM 2638 O O . ALA A 1 386 ? -10.963 -22.449 -15.216 1.00 85.31 386 ALA A O 1
ATOM 2639 N N . TYR A 1 387 ? -10.231 -20.315 -15.121 1.00 79.56 387 TYR A N 1
ATOM 2640 C CA . TYR A 1 387 ? -10.722 -19.875 -16.428 1.00 79.56 387 TYR A CA 1
ATOM 2641 C C . TYR A 1 387 ? -12.223 -20.122 -16.636 1.00 79.56 387 TYR A C 1
ATOM 2643 O O . TYR A 1 387 ? -12.639 -20.678 -17.658 1.00 79.56 387 TYR A O 1
ATOM 2651 N N . GLY A 1 388 ? -13.064 -19.733 -15.672 1.00 81.44 388 GLY A N 1
ATOM 2652 C CA . GLY A 1 388 ? -14.502 -19.938 -15.826 1.00 81.44 388 GLY A CA 1
ATOM 2653 C C . GLY A 1 388 ? -15.397 -19.239 -14.811 1.00 81.44 388 GLY A C 1
ATOM 2654 O O . GLY A 1 388 ? -14.961 -18.753 -13.772 1.00 81.44 388 GLY A O 1
ATOM 2655 N N . GLY A 1 389 ? -16.693 -19.226 -15.129 1.00 84.44 389 GLY A N 1
ATOM 2656 C CA . GLY A 1 389 ? -17.759 -18.728 -14.253 1.00 84.44 389 GLY A CA 1
ATOM 2657 C C . GLY A 1 389 ? -18.617 -17.632 -14.880 1.00 84.44 389 GLY A C 1
ATOM 2658 O O . GLY A 1 389 ? -19.756 -17.442 -14.456 1.00 84.44 389 GLY A O 1
ATOM 2659 N N . CYS A 1 390 ? -18.115 -16.965 -15.917 1.00 92.25 390 CYS A N 1
ATOM 2660 C CA . CYS A 1 390 ? -18.823 -15.884 -16.595 1.00 92.25 390 CYS A CA 1
ATOM 2661 C C . CYS A 1 390 ? -19.762 -16.394 -17.686 1.00 92.25 390 CYS A C 1
ATOM 2663 O O . CYS A 1 390 ? -19.643 -17.515 -18.166 1.00 92.25 390 CYS A O 1
ATOM 2665 N N . THR A 1 391 ? -20.783 -15.604 -18.015 1.00 91.88 391 THR A N 1
ATOM 2666 C CA . THR A 1 391 ? -21.799 -15.976 -19.011 1.00 91.88 391 THR A CA 1
ATOM 2667 C C . THR A 1 391 ? -22.206 -14.742 -19.807 1.00 91.88 391 THR A C 1
ATOM 2669 O O . THR A 1 391 ? -21.795 -13.641 -19.487 1.00 91.88 391 THR A O 1
ATOM 2672 N N . ASN A 1 392 ? -23.038 -14.885 -20.841 1.00 90.81 392 ASN A N 1
ATOM 2673 C CA . ASN A 1 392 ? -23.624 -13.743 -21.565 1.00 90.81 392 ASN A CA 1
ATOM 2674 C C . ASN A 1 392 ? -22.610 -12.768 -22.201 1.00 90.81 392 ASN A C 1
ATOM 2676 O O . ASN A 1 392 ? -22.940 -11.604 -22.412 1.00 90.81 392 ASN A O 1
ATOM 2680 N N . GLY A 1 393 ? -21.416 -13.251 -22.557 1.00 88.81 393 GLY A N 1
ATOM 2681 C CA . GLY A 1 393 ? -20.366 -12.415 -23.149 1.00 88.81 393 GLY A CA 1
ATOM 2682 C C . GLY A 1 393 ? -19.611 -11.552 -22.137 1.00 88.81 393 GLY A C 1
ATOM 2683 O O . GLY A 1 393 ? -18.922 -10.626 -22.541 1.00 88.81 393 GLY A O 1
ATOM 2684 N N . GLU A 1 394 ? -19.755 -11.839 -20.845 1.00 94.06 394 GLU A N 1
ATOM 2685 C CA . GLU A 1 394 ? -18.906 -11.280 -19.800 1.00 94.06 394 GLU A CA 1
ATOM 2686 C C . GLU A 1 394 ? -17.543 -11.967 -19.779 1.00 94.06 394 GLU A C 1
ATOM 2688 O O . GLU A 1 394 ? -17.409 -13.131 -20.173 1.00 94.06 394 GLU A O 1
ATOM 2693 N N . HIS A 1 395 ? -16.558 -11.262 -19.234 1.00 93.75 395 HIS A N 1
ATOM 2694 C CA . HIS A 1 395 ? -15.213 -11.781 -19.060 1.00 93.75 395 HIS A CA 1
ATOM 2695 C C . HIS A 1 395 ? -14.820 -11.789 -17.590 1.00 93.75 395 HIS A C 1
ATOM 2697 O O . HIS A 1 395 ? -15.052 -10.816 -16.873 1.00 93.75 395 HIS A O 1
ATOM 2703 N N . CYS A 1 396 ? -14.194 -12.876 -17.149 1.00 93.00 396 CYS A N 1
ATOM 2704 C CA . CYS A 1 396 ? -13.560 -12.914 -15.842 1.00 93.00 396 CYS A CA 1
ATOM 2705 C C . CYS A 1 396 ? -12.342 -11.986 -15.852 1.00 93.00 396 CYS A C 1
ATOM 2707 O O . CYS A 1 396 ? -11.444 -12.161 -16.681 1.00 93.00 396 CYS A O 1
ATOM 2709 N N . VAL A 1 397 ? -12.344 -10.993 -14.963 1.00 91.62 397 VAL A N 1
ATOM 2710 C CA . VAL A 1 397 ? -11.240 -10.046 -14.776 1.00 91.62 397 VAL A CA 1
ATOM 2711 C C . VAL A 1 397 ? -10.503 -10.329 -13.471 1.00 91.62 397 VAL A C 1
ATOM 2713 O O . VAL A 1 397 ? -10.951 -11.113 -12.627 1.00 91.62 397 VAL A O 1
ATOM 2716 N N . ILE A 1 398 ? -9.361 -9.669 -13.311 1.00 84.31 398 ILE A N 1
ATOM 2717 C CA . ILE A 1 398 ? -8.572 -9.667 -12.078 1.00 84.31 398 ILE A CA 1
ATOM 2718 C C . ILE A 1 398 ? -9.471 -9.207 -10.927 1.00 84.31 398 ILE A C 1
ATOM 2720 O O . ILE A 1 398 ? -10.253 -8.270 -11.080 1.00 84.31 398 ILE A O 1
ATOM 2724 N N . GLY A 1 399 ? -9.407 -9.914 -9.801 1.00 82.56 399 GLY A N 1
ATOM 2725 C CA . GLY A 1 399 ? -10.345 -9.761 -8.683 1.00 82.56 399 GLY A CA 1
ATOM 2726 C C . GLY A 1 399 ? -11.480 -10.789 -8.677 1.00 82.56 399 GLY A C 1
ATOM 2727 O O . GLY A 1 399 ? -12.311 -10.775 -7.776 1.00 82.56 399 GLY A O 1
ATOM 2728 N N . GLY A 1 400 ? -11.525 -11.702 -9.657 1.00 87.12 400 GLY A N 1
ATOM 2729 C CA . GLY A 1 400 ? -12.442 -12.845 -9.624 1.00 87.12 400 GLY A CA 1
ATOM 2730 C C . GLY A 1 400 ? -13.904 -12.451 -9.822 1.00 87.12 400 GLY A C 1
ATOM 2731 O O . GLY A 1 400 ? -14.801 -13.019 -9.195 1.00 87.12 400 GLY A O 1
ATOM 2732 N N . VAL A 1 401 ? -14.162 -11.479 -10.701 1.00 91.25 401 VAL A N 1
ATOM 2733 C CA . VAL A 1 401 ? -15.515 -11.044 -11.065 1.00 91.25 401 VAL A CA 1
ATOM 2734 C C . VAL A 1 401 ? -15.733 -10.993 -12.572 1.00 91.25 401 VAL A C 1
ATOM 2736 O O . VAL A 1 401 ? -14.817 -10.745 -13.351 1.00 91.25 401 VAL A O 1
ATOM 2739 N N . CYS A 1 402 ? -16.973 -11.230 -12.988 1.00 94.38 402 CYS A N 1
ATOM 2740 C CA . CYS A 1 402 ? -17.402 -11.140 -14.374 1.00 94.38 402 CYS A CA 1
ATOM 2741 C C . CYS A 1 402 ? -17.724 -9.693 -14.723 1.00 94.38 402 CYS A C 1
ATOM 2743 O O . CYS A 1 402 ? -18.718 -9.141 -14.248 1.00 94.38 402 CYS A O 1
ATOM 2745 N N . SER A 1 403 ? -16.878 -9.097 -15.557 1.00 92.44 403 SER A N 1
ATOM 2746 C CA . SER A 1 403 ? -17.096 -7.766 -16.103 1.00 92.44 403 SER A CA 1
ATOM 2747 C C . SER A 1 403 ? -17.887 -7.853 -17.413 1.00 92.44 403 SER A C 1
ATOM 2749 O O . SER A 1 403 ? -17.502 -8.618 -18.306 1.00 92.44 403 SER A O 1
ATOM 2751 N N . PRO A 1 404 ? -18.968 -7.068 -17.570 1.00 91.62 404 PRO A N 1
ATOM 2752 C CA . PRO A 1 404 ? -19.648 -6.906 -18.852 1.00 91.62 404 PRO A CA 1
ATOM 2753 C C . PRO A 1 404 ? -18.931 -5.904 -19.769 1.00 91.62 404 PRO A C 1
ATOM 2755 O O . PRO A 1 404 ? -19.313 -5.752 -20.931 1.00 91.62 404 PRO A O 1
ATOM 2758 N N . GLU A 1 405 ? -17.945 -5.171 -19.250 1.00 90.38 405 GLU A N 1
ATOM 2759 C CA . GLU A 1 405 ? -17.226 -4.172 -20.025 1.00 90.38 405 GLU A CA 1
ATOM 2760 C C . GLU A 1 405 ? -16.197 -4.836 -20.932 1.00 90.38 405 GLU A C 1
ATOM 2762 O O . GLU A 1 405 ? -15.443 -5.703 -20.479 1.00 90.38 405 GLU A O 1
ATOM 2767 N N . PRO A 1 406 ? -16.137 -4.422 -22.207 1.00 89.50 406 PRO A N 1
ATOM 2768 C CA . PRO A 1 406 ? -15.050 -4.836 -23.065 1.00 89.50 406 PRO A CA 1
ATOM 2769 C C . PRO A 1 406 ? -13.759 -4.209 -22.527 1.00 89.50 406 PRO A C 1
ATOM 2771 O O . PRO A 1 406 ? -13.619 -2.988 -22.506 1.00 89.50 406 PRO A O 1
ATOM 2774 N N . GLY A 1 407 ? -12.833 -5.056 -22.089 1.00 92.50 407 GLY A N 1
ATOM 2775 C CA . GLY A 1 407 ? -11.436 -4.689 -21.897 1.00 92.50 407 GLY A CA 1
ATOM 2776 C C . GLY A 1 407 ? -10.744 -4.357 -23.221 1.00 92.50 407 GLY A C 1
ATOM 2777 O O . GLY A 1 407 ? -11.363 -4.334 -24.292 1.00 92.50 407 GLY A O 1
ATOM 2778 N N . ASP A 1 408 ? -9.438 -4.135 -23.154 1.00 96.12 408 ASP A N 1
ATOM 2779 C CA . ASP A 1 408 ? -8.621 -3.874 -24.331 1.00 96.12 408 ASP A CA 1
ATOM 2780 C C . ASP A 1 408 ? -8.563 -5.120 -25.239 1.00 96.12 408 ASP A C 1
ATOM 2782 O O . ASP A 1 408 ? -8.356 -6.240 -24.753 1.00 96.12 408 ASP A O 1
ATOM 2786 N N . PRO A 1 409 ? -8.767 -4.976 -26.561 1.00 95.62 409 PRO A N 1
ATOM 2787 C CA . PRO A 1 409 ? -8.722 -6.103 -27.486 1.00 95.62 409 PRO A CA 1
ATOM 2788 C C . PRO A 1 409 ? -7.299 -6.589 -27.801 1.00 95.62 409 PRO A C 1
ATOM 2790 O O . PRO A 1 409 ? -7.171 -7.542 -28.570 1.00 95.62 409 PRO A O 1
ATOM 2793 N N . ALA A 1 410 ? -6.248 -5.939 -27.289 1.00 96.94 410 ALA A N 1
ATOM 2794 C CA . ALA A 1 410 ? -4.865 -6.342 -27.508 1.00 96.94 410 ALA A CA 1
ATOM 2795 C C . ALA A 1 410 ? -4.614 -7.783 -27.044 1.00 96.94 410 ALA A C 1
ATOM 2797 O O . ALA A 1 410 ? -5.004 -8.182 -25.946 1.00 96.94 410 ALA A O 1
ATOM 2798 N N . ASP A 1 411 ? -3.926 -8.556 -27.884 1.00 96.62 411 ASP A N 1
ATOM 2799 C CA . ASP A 1 411 ? -3.374 -9.854 -27.503 1.00 96.62 411 ASP A CA 1
ATOM 2800 C C . ASP A 1 411 ? -2.203 -9.655 -26.526 1.00 96.62 411 ASP A C 1
ATOM 2802 O O . ASP A 1 411 ? -1.510 -8.638 -26.580 1.00 96.62 411 ASP A O 1
ATOM 2806 N N . VAL A 1 412 ? -1.920 -10.652 -25.682 1.00 95.12 412 VAL A N 1
ATOM 2807 C CA . VAL A 1 412 ? -0.724 -10.628 -24.820 1.00 95.12 412 VAL A CA 1
ATOM 2808 C C . VAL A 1 412 ? 0.541 -10.406 -25.654 1.00 95.12 412 VAL A C 1
ATOM 2810 O O . VAL A 1 412 ? 0.749 -11.070 -26.673 1.00 95.12 412 VAL A O 1
ATOM 2813 N N . GLY A 1 413 ? 1.385 -9.477 -25.207 1.00 94.62 413 GLY A N 1
ATOM 2814 C CA . GLY A 1 413 ? 2.596 -9.036 -25.897 1.00 94.62 413 GLY A CA 1
ATOM 2815 C C . GLY A 1 413 ? 2.359 -7.964 -26.969 1.00 94.62 413 GLY A C 1
ATOM 2816 O O . GLY A 1 413 ? 3.276 -7.615 -27.713 1.00 94.62 413 GLY A O 1
ATOM 2817 N N . SER A 1 414 ? 1.120 -7.486 -27.129 1.00 97.25 414 SER A N 1
ATOM 2818 C CA . SER A 1 414 ? 0.771 -6.426 -28.081 1.00 97.25 414 SER A CA 1
ATOM 2819 C C . SER A 1 414 ? 0.510 -5.098 -27.365 1.00 97.25 414 SER A C 1
ATOM 2821 O O . SER A 1 414 ? 0.032 -5.105 -26.230 1.00 97.25 414 SER A O 1
ATOM 2823 N N . PRO A 1 415 ? 0.760 -3.949 -28.021 1.00 97.38 415 PRO A N 1
ATOM 2824 C CA . PRO A 1 415 ? 0.415 -2.649 -27.460 1.00 97.38 415 PRO A CA 1
ATOM 2825 C C . PRO A 1 415 ? -1.087 -2.527 -27.193 1.00 97.38 415 PRO A C 1
ATOM 2827 O O . PRO A 1 415 ? -1.890 -2.872 -28.065 1.00 97.38 415 PRO A O 1
ATOM 2830 N N . CYS A 1 416 ? -1.446 -1.992 -26.029 1.00 97.69 416 CYS A N 1
ATOM 2831 C CA . CYS A 1 416 ? -2.823 -1.604 -25.726 1.00 97.69 416 CYS A CA 1
ATOM 2832 C C . CYS A 1 416 ? -3.228 -0.335 -26.491 1.00 97.69 416 CYS A C 1
ATOM 2834 O O . CYS A 1 416 ? -2.375 0.411 -26.990 1.00 97.69 416 CYS A O 1
ATOM 2836 N N . ASP A 1 417 ? -4.533 -0.066 -26.585 1.00 96.00 417 ASP A N 1
ATOM 2837 C CA . ASP A 1 417 ? -5.023 1.200 -27.128 1.00 96.00 417 ASP A CA 1
ATOM 2838 C C . ASP A 1 417 ? -4.491 2.365 -26.268 1.00 96.00 417 ASP A C 1
ATOM 2840 O O . ASP A 1 417 ? -4.592 2.328 -25.042 1.00 96.00 417 ASP A O 1
ATOM 2844 N N . PRO A 1 418 ? -3.937 3.434 -26.867 1.00 92.56 418 PRO A N 1
ATOM 2845 C CA . PRO A 1 418 ? -3.449 4.589 -26.115 1.00 92.56 418 PRO A CA 1
ATOM 2846 C C . PRO A 1 418 ? -4.511 5.315 -25.274 1.00 92.56 418 PRO A C 1
ATOM 2848 O O . PRO A 1 418 ? -4.161 6.207 -24.505 1.00 92.56 418 PRO A O 1
ATOM 2851 N N . GLN A 1 419 ? -5.802 5.049 -25.492 1.00 93.62 419 GLN A N 1
ATOM 2852 C CA . GLN A 1 419 ? -6.906 5.567 -24.678 1.00 93.62 419 GLN A CA 1
ATOM 2853 C C . GLN A 1 419 ? -7.294 4.638 -23.526 1.00 93.62 419 GLN A C 1
ATOM 2855 O O . GLN A 1 419 ? -8.060 5.055 -22.660 1.00 93.62 419 GLN A O 1
ATOM 2860 N N . THR A 1 420 ? -6.794 3.406 -23.517 1.00 93.25 420 THR A N 1
ATOM 2861 C CA . THR A 1 420 ? -7.009 2.461 -22.430 1.00 93.25 420 THR A CA 1
ATOM 2862 C C . THR A 1 420 ? -6.189 2.884 -21.214 1.00 93.25 420 THR A C 1
ATOM 2864 O O . THR A 1 420 ? -5.007 3.224 -21.317 1.00 93.25 420 THR A O 1
ATOM 2867 N N . GLU A 1 421 ? -6.826 2.889 -20.049 1.00 90.06 421 GLU A N 1
ATOM 2868 C CA . GLU A 1 421 ? -6.163 3.192 -18.783 1.00 90.06 421 GLU A CA 1
ATOM 2869 C C . GLU A 1 421 ? -5.246 2.035 -18.356 1.00 90.06 421 GLU A C 1
ATOM 2871 O O . GLU A 1 421 ? -5.547 0.862 -18.590 1.00 90.06 421 GLU A O 1
ATOM 2876 N N . ALA A 1 422 ? -4.129 2.362 -17.703 1.00 88.88 422 ALA A N 1
ATOM 2877 C CA . ALA A 1 422 ? -3.240 1.349 -17.143 1.00 88.88 422 ALA A CA 1
ATOM 2878 C C . ALA A 1 422 ? -3.989 0.488 -16.115 1.00 88.88 422 ALA A C 1
ATOM 2880 O O . ALA A 1 422 ? -4.757 0.999 -15.302 1.00 88.88 422 ALA A O 1
ATOM 2881 N N . GLY A 1 423 ? -3.768 -0.823 -16.168 1.00 88.12 423 GLY A N 1
ATOM 2882 C CA . GLY A 1 423 ? -4.480 -1.816 -15.365 1.00 88.12 423 GLY A CA 1
ATOM 2883 C C . GLY A 1 423 ? -5.772 -2.338 -16.000 1.00 88.12 423 GLY A C 1
ATOM 2884 O O . GLY A 1 423 ? -6.332 -3.310 -15.494 1.00 88.12 423 GLY A O 1
ATOM 2885 N N . ALA A 1 424 ? -6.239 -1.766 -17.116 1.00 93.00 424 ALA A N 1
ATOM 2886 C CA . ALA A 1 424 ? -7.400 -2.308 -17.813 1.00 93.00 424 ALA A CA 1
ATOM 2887 C C . ALA A 1 424 ? -7.142 -3.755 -18.281 1.00 93.00 424 ALA A C 1
ATOM 2889 O O . ALA A 1 424 ? -6.040 -4.063 -18.748 1.00 93.00 424 ALA A O 1
ATOM 2890 N N . PRO A 1 425 ? -8.141 -4.650 -18.187 1.00 94.50 425 PRO A N 1
ATOM 2891 C CA . PRO A 1 425 ? -7.988 -6.039 -18.596 1.00 94.50 425 PRO A CA 1
ATOM 2892 C C . PRO A 1 425 ? -7.762 -6.138 -20.109 1.00 94.50 425 PRO A C 1
ATOM 2894 O O . PRO A 1 425 ? -8.387 -5.414 -20.884 1.00 94.50 425 PRO A O 1
ATOM 2897 N N . CYS A 1 426 ? -6.889 -7.047 -20.531 1.00 96.69 426 CYS A N 1
ATOM 2898 C CA . CYS A 1 426 ? -6.522 -7.262 -21.931 1.00 96.69 426 CYS A CA 1
ATOM 2899 C C . CYS A 1 426 ? -6.234 -8.750 -22.206 1.00 96.69 426 CYS A C 1
ATOM 2901 O O . CYS A 1 426 ? -6.272 -9.593 -21.303 1.00 96.69 426 CYS A O 1
ATOM 2903 N N . GLY A 1 427 ? -5.992 -9.111 -23.466 1.00 94.38 427 GLY A N 1
ATOM 2904 C CA . GLY A 1 427 ? -5.772 -10.498 -23.869 1.00 94.38 427 GLY A CA 1
ATOM 2905 C C . GLY A 1 427 ? -7.044 -11.337 -23.728 1.00 94.38 427 GLY A C 1
ATOM 2906 O O . GLY A 1 427 ? -7.074 -12.262 -22.913 1.00 94.38 427 GLY A O 1
ATOM 2907 N N . PRO A 1 428 ? -8.126 -11.025 -24.464 1.00 93.06 428 PRO A N 1
ATOM 2908 C CA . PRO A 1 428 ? -9.359 -11.796 -24.383 1.00 93.06 428 PRO A CA 1
ATOM 2909 C C . PRO A 1 428 ? -9.130 -13.225 -24.886 1.00 93.06 428 PRO A C 1
ATOM 2911 O O . PRO A 1 428 ? -8.828 -13.457 -26.057 1.00 93.06 428 PRO A O 1
ATOM 2914 N N . LEU A 1 429 ? -9.343 -14.209 -24.019 1.00 89.62 429 LEU A N 1
ATOM 2915 C CA . LEU A 1 429 ? -9.313 -15.621 -24.368 1.00 89.62 429 LEU A CA 1
ATOM 2916 C C . LEU A 1 429 ? -10.635 -16.255 -23.929 1.00 89.62 429 LEU A C 1
ATOM 2918 O O . LEU A 1 429 ? -10.848 -16.560 -22.768 1.00 89.62 429 LEU A O 1
ATOM 2922 N N . ASN A 1 430 ? -11.561 -16.457 -24.868 1.00 87.00 430 ASN A N 1
ATOM 2923 C CA . ASN A 1 430 ? -12.932 -16.904 -24.578 1.00 87.00 430 ASN A CA 1
ATOM 2924 C C . ASN A 1 430 ? -13.658 -15.976 -23.576 1.00 87.00 430 ASN A C 1
ATOM 2926 O O . ASN A 1 430 ? -13.899 -14.820 -23.901 1.00 87.00 430 ASN A O 1
ATOM 2930 N N . GLU A 1 431 ? -14.027 -16.479 -22.394 1.00 86.50 431 GLU A N 1
ATOM 2931 C CA . GLU A 1 431 ? -14.794 -15.779 -21.349 1.00 86.50 431 GLU A CA 1
ATOM 2932 C C . GLU A 1 431 ? -13.883 -15.175 -20.260 1.00 86.50 431 GLU A C 1
ATOM 2934 O O . GLU A 1 431 ? -14.308 -14.970 -19.124 1.00 86.50 431 GLU A O 1
ATOM 2939 N N . PHE A 1 432 ? -12.605 -14.928 -20.565 1.00 88.44 432 PHE A N 1
ATOM 2940 C CA . PHE A 1 432 ? -11.645 -14.362 -19.616 1.00 88.44 432 PHE A CA 1
ATOM 2941 C C . PHE A 1 432 ? -10.647 -13.423 -20.293 1.00 88.44 432 PHE A C 1
ATOM 2943 O O . PHE A 1 432 ? -10.418 -13.511 -21.500 1.00 88.44 432 PHE A O 1
ATOM 2950 N N . TYR A 1 433 ? -10.071 -12.526 -19.500 1.00 92.06 433 TYR A N 1
ATOM 2951 C CA . TYR A 1 433 ? -8.898 -11.736 -19.861 1.00 92.06 433 TYR A CA 1
ATOM 2952 C C . TYR A 1 433 ? -7.690 -12.327 -19.136 1.00 92.06 433 TYR A C 1
ATOM 2954 O O . TYR A 1 433 ? -7.782 -12.583 -17.943 1.00 92.06 433 TYR A O 1
ATOM 2962 N N . ILE A 1 434 ? -6.591 -12.606 -19.842 1.00 93.31 434 ILE A N 1
ATOM 2963 C CA . ILE A 1 434 ? -5.381 -13.200 -19.227 1.00 93.31 434 ILE A CA 1
ATOM 2964 C C . ILE A 1 434 ? -4.338 -12.169 -18.801 1.00 93.31 434 ILE A C 1
ATOM 2966 O O . ILE A 1 434 ? -3.331 -12.539 -18.194 1.00 93.31 434 ILE A O 1
ATOM 2970 N N . GLY A 1 435 ? -4.535 -10.904 -19.160 1.00 93.25 435 GLY A N 1
ATOM 2971 C CA . GLY A 1 435 ? -3.563 -9.852 -18.928 1.00 93.25 435 GLY A CA 1
ATOM 2972 C C . GLY A 1 435 ? -4.178 -8.539 -18.478 1.00 93.25 435 GLY A C 1
ATOM 2973 O O . GLY A 1 435 ? -5.399 -8.382 -18.411 1.00 93.25 435 GLY A O 1
ATOM 2974 N N . ALA A 1 436 ? -3.292 -7.588 -18.209 1.00 94.62 436 ALA A N 1
ATOM 2975 C CA . ALA A 1 436 ? -3.623 -6.189 -17.992 1.00 94.62 436 ALA A CA 1
ATOM 2976 C C . ALA A 1 436 ? -2.718 -5.293 -18.844 1.00 94.62 436 ALA A C 1
ATOM 2978 O O . ALA A 1 436 ? -1.587 -5.663 -19.166 1.00 94.62 436 ALA A O 1
ATOM 2979 N N . CYS A 1 437 ? -3.210 -4.110 -19.201 1.00 95.19 437 CYS A N 1
ATOM 2980 C CA . CYS A 1 437 ? -2.408 -3.087 -19.858 1.00 95.19 437 CYS A CA 1
ATOM 2981 C C . CYS A 1 437 ? -1.419 -2.479 -18.862 1.00 95.19 437 CYS A C 1
ATOM 2983 O O . CYS A 1 437 ? -1.812 -1.780 -17.930 1.00 95.19 437 CYS A O 1
ATOM 2985 N N . VAL A 1 438 ? -0.133 -2.757 -19.050 1.00 91.94 438 VAL A N 1
ATOM 2986 C CA . VAL A 1 438 ? 0.952 -2.289 -18.185 1.00 91.94 438 VAL A CA 1
ATOM 2987 C C . VAL A 1 438 ? 1.750 -1.222 -18.921 1.00 91.94 438 VAL A C 1
ATOM 2989 O O . VAL A 1 438 ? 2.135 -1.402 -20.076 1.00 91.94 438 VAL A O 1
ATOM 2992 N N . ALA A 1 439 ? 2.021 -0.102 -18.251 1.00 88.44 439 ALA A N 1
ATOM 2993 C CA . ALA A 1 439 ? 2.876 0.944 -18.794 1.00 88.44 439 ALA A CA 1
ATOM 2994 C C . ALA A 1 439 ? 4.330 0.457 -18.894 1.00 88.44 439 ALA A C 1
ATOM 2996 O O . ALA A 1 439 ? 4.980 0.200 -17.885 1.00 88.44 439 ALA A O 1
ATOM 2997 N N . ILE A 1 440 ? 4.848 0.373 -20.119 1.00 86.50 440 ILE A N 1
ATOM 2998 C CA . ILE A 1 440 ? 6.265 0.079 -20.397 1.00 86.50 440 ILE A CA 1
ATOM 2999 C C . ILE A 1 440 ? 7.081 1.365 -20.596 1.00 86.50 440 ILE A C 1
ATOM 3001 O O . ILE A 1 440 ? 8.308 1.365 -20.515 1.00 86.50 440 ILE A O 1
ATOM 3005 N N . SER A 1 441 ? 6.401 2.484 -20.856 1.00 86.44 441 SER A N 1
ATOM 3006 C CA . SER A 1 441 ? 6.970 3.830 -20.877 1.00 86.44 441 SER A CA 1
ATOM 3007 C C . SER A 1 441 ? 5.898 4.864 -20.520 1.00 86.44 441 SER A C 1
ATOM 3009 O O . SER A 1 441 ? 4.737 4.527 -20.300 1.00 86.44 441 SER A O 1
ATOM 3011 N N . SER A 1 442 ? 6.254 6.151 -20.498 1.00 80.81 442 SER A N 1
ATOM 3012 C CA . SER A 1 442 ? 5.309 7.236 -20.191 1.00 80.81 442 SER A CA 1
ATOM 3013 C C . SER A 1 442 ? 4.182 7.417 -21.217 1.00 80.81 442 SER A C 1
ATOM 3015 O O . SER A 1 442 ? 3.237 8.158 -20.952 1.00 80.81 442 SER A O 1
ATOM 3017 N N . SER A 1 443 ? 4.274 6.786 -22.391 1.00 85.12 443 SER A N 1
ATOM 3018 C CA . SER A 1 443 ? 3.274 6.904 -23.460 1.00 85.12 443 SER A CA 1
ATOM 3019 C C . SER A 1 443 ? 2.887 5.580 -24.111 1.00 85.12 443 SER A C 1
ATOM 3021 O O . SER A 1 443 ? 2.078 5.584 -25.036 1.00 85.12 443 SER A O 1
ATOM 3023 N N . GLU A 1 444 ? 3.483 4.468 -23.686 1.00 91.75 444 GLU A N 1
ATOM 3024 C CA . GLU A 1 444 ? 3.249 3.155 -24.281 1.00 91.75 444 GLU A CA 1
ATOM 3025 C C . GLU A 1 444 ? 2.853 2.164 -23.196 1.00 91.75 444 GLU A C 1
ATOM 3027 O O . GLU A 1 444 ? 3.472 2.093 -22.131 1.00 91.75 444 GLU A O 1
ATOM 3032 N N . GLN A 1 445 ? 1.809 1.403 -23.498 1.00 94.81 445 GLN A N 1
ATOM 3033 C CA . GLN A 1 445 ? 1.311 0.324 -22.666 1.00 94.81 445 GLN A CA 1
ATOM 3034 C C . GLN A 1 445 ? 1.288 -0.955 -23.491 1.00 94.81 445 GLN A C 1
ATOM 3036 O O . GLN A 1 445 ? 0.963 -0.925 -24.681 1.00 94.81 445 GLN A O 1
ATOM 3041 N N . GLU A 1 446 ? 1.617 -2.066 -22.855 1.00 95.94 446 GLU A N 1
ATOM 3042 C CA . GLU A 1 446 ? 1.591 -3.395 -23.449 1.00 95.94 446 GLU A CA 1
ATOM 3043 C C . GLU A 1 446 ? 0.623 -4.277 -22.671 1.00 95.94 446 GLU A C 1
ATOM 3045 O O . GLU A 1 446 ? 0.495 -4.159 -21.452 1.00 95.94 446 GLU A O 1
ATOM 3050 N N . CYS A 1 447 ? -0.088 -5.146 -23.381 1.00 97.12 447 CYS A N 1
ATOM 3051 C CA . CYS A 1 447 ? -0.907 -6.156 -22.748 1.00 97.12 447 CYS A CA 1
ATOM 3052 C C . CYS A 1 447 ? -0.013 -7.260 -22.180 1.00 97.12 447 CYS A C 1
ATOM 3054 O O . CYS A 1 447 ? 0.463 -8.122 -22.925 1.00 97.12 447 CYS A O 1
ATOM 3056 N N . THR A 1 448 ? 0.196 -7.265 -20.868 1.00 95.19 448 THR A N 1
ATOM 3057 C CA . THR A 1 448 ? 1.072 -8.236 -20.203 1.00 95.19 448 THR A CA 1
ATOM 3058 C C . THR A 1 448 ? 0.240 -9.317 -19.528 1.00 95.19 448 THR A C 1
ATOM 3060 O O . THR A 1 448 ? -0.722 -9.020 -18.818 1.00 95.19 448 THR A O 1
ATOM 3063 N N . GLN A 1 449 ? 0.597 -10.587 -19.744 1.00 94.81 449 GLN A N 1
ATOM 3064 C CA . GLN A 1 449 ? -0.053 -11.709 -19.066 1.00 94.81 449 GLN A CA 1
ATOM 3065 C C . GLN A 1 449 ? 0.206 -11.630 -17.560 1.00 94.81 449 GLN A C 1
ATOM 3067 O O . GLN A 1 449 ? 1.336 -11.399 -17.140 1.00 94.81 449 GLN A O 1
ATOM 3072 N N . LEU A 1 450 ? -0.819 -11.897 -16.756 1.00 92.69 450 LEU A N 1
ATOM 3073 C CA . LEU A 1 450 ? -0.684 -11.968 -15.305 1.00 92.69 450 LEU A CA 1
ATOM 3074 C C . LEU A 1 450 ? -0.399 -13.385 -14.823 1.00 92.69 450 LEU A C 1
ATOM 3076 O O . LEU A 1 450 ? -0.807 -14.373 -15.439 1.00 92.69 450 LEU A O 1
ATOM 3080 N N . CYS A 1 451 ? 0.289 -13.470 -13.692 1.00 92.25 451 CYS A N 1
ATOM 3081 C CA . CYS A 1 451 ? 0.731 -14.723 -13.098 1.00 92.25 451 CYS A CA 1
ATOM 3082 C C . CYS A 1 451 ? 0.743 -14.645 -11.576 1.00 92.25 451 CYS A C 1
ATOM 3084 O O . CYS A 1 451 ? 0.790 -13.563 -10.996 1.00 92.25 451 CYS A O 1
ATOM 3086 N N . ARG A 1 452 ? 0.724 -15.805 -10.923 1.00 90.19 452 ARG A N 1
ATOM 3087 C CA . ARG A 1 452 ? 1.042 -15.916 -9.501 1.00 90.19 452 ARG A CA 1
ATOM 3088 C C . ARG A 1 452 ? 2.558 -15.957 -9.353 1.00 90.19 452 ARG A C 1
ATOM 3090 O O . ARG A 1 452 ? 3.214 -16.707 -10.075 1.00 90.19 452 ARG A O 1
ATOM 3097 N N . LEU A 1 453 ? 3.107 -15.202 -8.405 1.00 86.00 453 LEU A N 1
ATOM 3098 C CA . LEU A 1 453 ? 4.558 -15.117 -8.176 1.00 86.00 453 LEU A CA 1
ATOM 3099 C C . LEU A 1 453 ? 5.188 -16.489 -7.878 1.00 86.00 453 LEU A C 1
ATOM 3101 O O . LEU A 1 453 ? 6.305 -16.760 -8.309 1.00 86.00 453 LEU A O 1
ATOM 3105 N N . ASP A 1 454 ? 4.441 -17.382 -7.223 1.00 84.44 454 ASP A N 1
ATOM 3106 C CA . ASP A 1 454 ? 4.853 -18.766 -6.944 1.00 84.44 454 ASP A CA 1
ATOM 3107 C C . ASP A 1 454 ? 4.313 -19.794 -7.968 1.00 84.44 454 ASP A C 1
ATOM 3109 O O . ASP A 1 454 ? 4.432 -21.008 -7.768 1.00 84.44 454 ASP A O 1
ATOM 3113 N N . GLY A 1 455 ? 3.669 -19.329 -9.042 1.00 85.44 455 GLY A N 1
ATOM 3114 C CA . GLY A 1 455 ? 2.983 -20.148 -10.041 1.00 85.44 455 GLY A CA 1
ATOM 3115 C C . GLY A 1 455 ? 3.779 -20.394 -11.325 1.00 85.44 455 GLY A C 1
ATOM 3116 O O . GLY A 1 455 ? 4.812 -19.783 -11.592 1.00 85.44 455 GLY A O 1
ATOM 3117 N N . ASP A 1 456 ? 3.265 -21.302 -12.157 1.00 89.25 456 ASP A N 1
ATOM 3118 C CA . ASP A 1 456 ? 3.736 -21.587 -13.518 1.00 89.25 456 ASP A CA 1
ATOM 3119 C C . ASP A 1 456 ? 2.781 -21.030 -14.591 1.00 89.25 456 ASP A C 1
ATOM 3121 O O . ASP A 1 456 ? 2.664 -21.576 -15.686 1.00 89.25 456 ASP A O 1
ATOM 3125 N N . ASP A 1 457 ? 2.098 -19.924 -14.275 1.00 90.50 457 ASP A N 1
ATOM 3126 C CA . ASP A 1 457 ? 1.027 -19.362 -15.107 1.00 90.50 457 ASP A CA 1
ATOM 3127 C C . ASP A 1 457 ? 1.534 -18.782 -16.438 1.00 90.50 457 ASP A C 1
ATOM 3129 O O . ASP A 1 457 ? 0.786 -18.716 -17.414 1.00 90.50 457 ASP A O 1
ATOM 3133 N N . CYS A 1 458 ? 2.804 -18.378 -16.506 1.00 93.06 458 CYS A N 1
ATOM 3134 C CA . CYS A 1 458 ? 3.369 -17.722 -17.679 1.00 93.06 458 CYS A CA 1
ATOM 3135 C C . CYS A 1 458 ? 3.521 -18.657 -18.877 1.00 93.06 458 CYS A C 1
ATOM 3137 O O . CYS A 1 458 ? 4.253 -19.648 -18.831 1.00 93.06 458 CYS A O 1
ATOM 3139 N N . PHE A 1 459 ? 2.897 -18.295 -20.006 1.00 88.62 459 PHE A N 1
ATOM 3140 C CA . PHE A 1 459 ? 3.089 -19.026 -21.262 1.00 88.62 459 PHE A CA 1
ATOM 3141 C C . PHE A 1 459 ? 4.525 -18.900 -21.778 1.00 88.62 459 PHE A C 1
ATOM 3143 O O . PHE A 1 459 ? 5.054 -19.829 -22.396 1.00 88.62 459 PHE A O 1
ATOM 3150 N N . GLN A 1 460 ? 5.138 -17.738 -21.548 1.00 88.38 460 GLN A N 1
ATOM 3151 C CA . GLN A 1 460 ? 6.532 -17.430 -21.839 1.00 88.38 460 GLN A CA 1
ATOM 3152 C C . GLN A 1 460 ? 7.087 -16.542 -20.727 1.00 88.38 460 GLN A C 1
ATOM 3154 O O . GLN A 1 460 ? 6.338 -15.772 -20.134 1.00 88.38 460 GLN A O 1
ATOM 3159 N N . GLY A 1 461 ? 8.392 -16.648 -20.478 1.00 90.19 461 GLY A N 1
ATOM 3160 C CA . GLY A 1 461 ? 9.070 -15.788 -19.512 1.00 90.19 461 GLY A CA 1
ATOM 3161 C C . GLY A 1 461 ? 9.011 -16.289 -18.072 1.00 90.19 461 GLY A C 1
ATOM 3162 O O . GLY A 1 461 ? 8.785 -17.477 -17.816 1.00 90.19 461 GLY A O 1
ATOM 3163 N N . THR A 1 462 ? 9.268 -15.375 -17.142 1.00 91.81 462 THR A N 1
ATOM 3164 C CA . THR A 1 462 ? 9.145 -15.598 -15.695 1.00 91.81 462 THR A CA 1
ATOM 3165 C C . THR A 1 462 ? 8.126 -14.643 -15.098 1.00 91.81 462 THR A C 1
ATOM 3167 O O . THR A 1 462 ? 7.929 -13.548 -15.613 1.00 91.81 462 THR A O 1
ATOM 3170 N N . CYS A 1 463 ? 7.476 -15.065 -14.014 1.00 92.56 463 CYS A N 1
ATOM 3171 C CA . CYS A 1 463 ? 6.591 -14.182 -13.273 1.00 92.56 463 CYS A CA 1
ATOM 3172 C C . CYS A 1 463 ? 7.426 -13.184 -12.465 1.00 92.56 463 CYS A C 1
ATOM 3174 O O . CYS A 1 463 ? 8.196 -13.597 -11.596 1.00 92.56 463 CYS A O 1
ATOM 3176 N N . GLU A 1 464 ? 7.294 -11.896 -12.763 1.00 90.12 464 GLU A N 1
ATOM 3177 C CA . GLU A 1 464 ? 7.965 -10.813 -12.048 1.00 90.12 464 GLU A CA 1
ATOM 3178 C C . GLU A 1 464 ? 6.945 -9.960 -11.285 1.00 90.12 464 GLU A C 1
ATOM 3180 O O . GLU A 1 464 ? 5.853 -9.674 -11.782 1.00 90.12 464 GLU A O 1
ATOM 3185 N N . ASP A 1 465 ? 7.304 -9.535 -10.073 1.00 86.25 465 ASP A N 1
ATOM 3186 C CA . ASP A 1 465 ? 6.525 -8.560 -9.307 1.00 86.25 465 ASP A CA 1
ATOM 3187 C C . ASP A 1 465 ? 6.733 -7.169 -9.915 1.00 86.25 465 ASP A C 1
ATOM 3189 O O . ASP A 1 465 ? 7.711 -6.479 -9.625 1.00 86.25 465 ASP A O 1
ATOM 3193 N N . ILE A 1 466 ? 5.838 -6.798 -10.828 1.00 72.69 466 ILE A N 1
ATOM 3194 C CA . ILE A 1 466 ? 5.894 -5.511 -11.531 1.00 72.69 466 ILE A CA 1
ATOM 3195 C C . ILE A 1 466 ? 4.806 -4.535 -11.089 1.00 72.69 466 ILE A C 1
ATOM 3197 O O . ILE A 1 466 ? 4.885 -3.349 -11.401 1.00 72.69 466 ILE A O 1
ATOM 3201 N N . LEU A 1 467 ? 3.776 -5.020 -10.395 1.00 65.81 467 LEU A N 1
ATOM 3202 C CA . LEU A 1 467 ? 2.655 -4.179 -9.987 1.00 65.81 467 LEU A CA 1
ATOM 3203 C C . LEU A 1 467 ? 2.894 -3.529 -8.619 1.00 65.81 467 LEU A C 1
ATOM 3205 O O . LEU A 1 467 ? 2.141 -2.640 -8.234 1.00 65.81 467 LEU A O 1
ATOM 3209 N N . GLY A 1 468 ? 3.929 -3.952 -7.882 1.00 61.16 468 GLY A N 1
ATOM 3210 C CA . GLY A 1 468 ? 4.236 -3.405 -6.561 1.00 61.16 468 GLY A CA 1
ATOM 3211 C C . GLY A 1 468 ? 3.182 -3.746 -5.503 1.00 61.16 468 GLY A C 1
ATOM 3212 O O . GLY A 1 468 ? 3.277 -3.267 -4.377 1.00 61.16 468 GLY A O 1
ATOM 3213 N N . TYR A 1 469 ? 2.209 -4.601 -5.835 1.00 55.22 469 TYR A N 1
ATOM 3214 C CA . TYR A 1 469 ? 1.245 -5.191 -4.905 1.00 55.22 469 TYR A CA 1
ATOM 3215 C C . TYR A 1 469 ? 1.870 -6.410 -4.211 1.00 55.22 469 TYR A C 1
ATOM 3217 O O . TYR A 1 469 ? 1.294 -7.498 -4.213 1.00 55.22 469 TYR A O 1
ATOM 3225 N N . GLY A 1 470 ? 3.075 -6.238 -3.657 1.00 46.81 470 GLY A N 1
ATOM 3226 C CA . GLY A 1 470 ? 3.955 -7.309 -3.167 1.00 46.81 470 GLY A CA 1
ATOM 3227 C C . GLY A 1 470 ? 3.358 -8.236 -2.096 1.00 46.81 470 GLY A C 1
ATOM 3228 O O . GLY A 1 470 ? 3.966 -9.255 -1.771 1.00 46.81 470 GLY A O 1
ATOM 3229 N N . ASP A 1 471 ? 2.161 -7.931 -1.594 1.00 49.94 471 ASP A N 1
ATOM 3230 C CA . ASP A 1 471 ? 1.435 -8.726 -0.605 1.00 49.94 471 ASP A CA 1
ATOM 3231 C C . ASP A 1 471 ? 0.386 -9.676 -1.220 1.00 49.94 471 ASP A C 1
ATOM 3233 O O . ASP A 1 471 ? -0.060 -10.608 -0.552 1.00 49.94 471 ASP A O 1
ATOM 3237 N N . GLU A 1 472 ? 0.007 -9.508 -2.493 1.00 59.34 472 GLU A N 1
ATOM 3238 C CA . GLU A 1 472 ? -1.093 -10.280 -3.103 1.00 59.34 472 GLU A CA 1
ATOM 3239 C C . GLU A 1 472 ? -0.628 -11.507 -3.904 1.00 59.34 472 GLU A C 1
ATOM 3241 O O . GLU A 1 472 ? -1.435 -12.313 -4.371 1.00 59.34 472 GLU A O 1
ATOM 3246 N N . GLY A 1 473 ? 0.686 -11.712 -4.038 1.00 75.12 473 GLY A N 1
ATOM 3247 C CA . GLY A 1 473 ? 1.246 -12.852 -4.773 1.00 75.12 473 GLY A CA 1
ATOM 3248 C C . GLY A 1 473 ? 0.975 -12.814 -6.281 1.00 75.12 473 GLY A C 1
ATOM 3249 O O . GLY A 1 473 ? 1.076 -13.851 -6.937 1.00 75.12 473 GLY A O 1
ATOM 3250 N N . LEU A 1 474 ? 0.632 -11.646 -6.827 1.00 83.69 474 LEU A N 1
ATOM 3251 C CA . LEU A 1 474 ? 0.460 -11.402 -8.255 1.00 83.69 474 LEU A CA 1
ATOM 3252 C C . LEU A 1 474 ? 1.718 -10.793 -8.870 1.00 83.69 474 LEU A C 1
ATOM 3254 O O . LEU A 1 474 ? 2.355 -9.922 -8.288 1.00 83.69 474 LEU A O 1
ATOM 3258 N N . GLY A 1 475 ? 2.023 -11.210 -10.089 1.00 89.00 475 GLY A N 1
ATOM 3259 C CA . GLY A 1 475 ? 3.027 -10.601 -10.942 1.00 89.00 475 GLY A CA 1
ATOM 3260 C C . GLY A 1 475 ? 2.555 -10.550 -12.386 1.00 89.00 475 GLY A C 1
ATOM 3261 O O . GLY A 1 475 ? 1.395 -10.843 -12.703 1.00 89.00 475 GLY A O 1
ATOM 3262 N N . ALA A 1 476 ? 3.476 -10.214 -13.278 1.00 90.50 476 ALA A N 1
ATOM 3263 C CA . ALA A 1 476 ? 3.257 -10.323 -14.708 1.00 90.50 476 ALA A CA 1
ATOM 3264 C C . ALA A 1 476 ? 4.391 -11.083 -15.392 1.00 90.50 476 ALA A C 1
ATOM 3266 O O . ALA A 1 476 ? 5.523 -11.133 -14.914 1.00 90.50 476 ALA A O 1
ATOM 3267 N N . CYS A 1 477 ? 4.054 -11.713 -16.507 1.00 93.19 477 CYS A N 1
ATOM 3268 C CA . CYS A 1 477 ? 4.969 -12.520 -17.289 1.00 93.19 477 CYS A CA 1
ATOM 3269 C C . CYS A 1 477 ? 5.830 -11.631 -18.178 1.00 93.19 477 CYS A C 1
ATOM 3271 O O . CYS A 1 477 ? 5.296 -10.951 -19.058 1.00 93.19 477 CYS A O 1
ATOM 3273 N N . MET A 1 478 ? 7.142 -11.678 -17.949 1.00 87.94 478 MET A N 1
ATOM 3274 C CA . MET A 1 478 ? 8.158 -10.862 -18.624 1.00 87.94 478 MET A CA 1
ATOM 3275 C C . MET A 1 478 ? 9.180 -11.727 -19.365 1.00 87.94 478 MET A C 1
ATOM 3277 O O . MET A 1 478 ? 9.549 -12.812 -18.842 1.00 87.94 478 MET A O 1
#

Foldseek 3Di:
DDDDDDDDDDDDDDDDDDDDDDDDDPDPPPPPDDQLLRLLLVLLVLCCVQVVDQDPLSVLCNVCSVLVSLFFDSLLSNQLSCCSLVLVADSLVSNVRSLVPFDQDPLLLLLQVLLCVQAVVVPPCSSVVLCDPPHVLNNLVSSLNRGTDSVLSNVLSVFQSHHHNSNVCSVVRSLVSVVVSVRQPSNVVSSSCSSNVVPDQPPPPGPSDRPPNPPPDDDDDDDDDDDDDDDDDDDDDDDDDDDDDDDDDDPDPDPDDQPADDFFDAAQAQSNHPLFGQALVPSTTHHFQDFPVHDAPQFDFDDRDPPRRTGHGFHKDAQVGADPPQWGFQDFQVRIGGTAGEAPAEAFGAQQPPRGPRYLSHHYQWHWDDDVPDGTHTFGFANQVVQDDDDDLFAQEHSRTTDPDDFFAAAAFAWTDQPHDFQTFYHDDPRYGQFTFHDPDPRTTGTWGKDFQPDPSDPDAHFDQPPPPVVRRMGTHD

Solvent-accessible surface area (backbone atoms only — not comparable to full-atom values): 27539 Å² total; per-residue (Å²): 140,85,83,88,83,87,85,86,85,81,88,83,82,89,79,90,82,79,94,79,91,79,81,91,72,92,69,76,70,78,74,78,76,68,50,46,47,57,44,28,43,50,47,46,48,49,48,43,69,73,58,74,69,59,50,74,49,53,50,38,46,49,75,45,25,83,67,49,41,77,44,35,23,62,71,30,34,43,38,24,32,50,31,53,66,64,31,74,39,43,72,64,56,15,55,52,54,13,54,80,77,66,69,83,50,73,38,50,51,51,28,36,46,38,28,22,49,41,32,51,71,53,45,86,61,38,59,66,28,22,72,28,86,89,32,67,80,50,16,52,60,38,56,68,52,59,51,40,15,58,70,53,39,45,48,39,31,70,70,24,31,50,52,85,60,17,62,86,43,29,66,65,40,40,52,50,56,48,47,74,66,69,49,54,67,67,43,51,48,41,49,50,26,50,72,71,68,64,51,73,77,66,94,61,77,85,73,69,50,63,62,81,65,80,72,82,75,80,86,78,88,80,90,83,87,85,87,82,90,87,87,83,88,86,89,86,88,84,86,82,90,86,90,84,89,82,94,74,94,77,83,77,87,69,81,82,67,89,69,36,35,58,78,70,30,78,30,60,24,23,69,45,8,59,93,29,26,35,37,55,88,76,33,22,13,35,77,53,59,15,37,95,88,36,76,40,93,84,32,40,68,45,55,62,45,94,85,51,70,45,10,38,62,33,48,56,25,37,62,94,74,40,47,63,94,68,29,27,46,55,48,53,83,79,40,42,26,33,44,29,34,44,34,76,11,44,79,80,27,56,26,42,59,75,77,24,77,30,36,38,6,2,30,75,58,28,38,52,45,79,49,94,97,50,80,44,25,5,31,38,40,24,43,57,88,77,70,46,69,46,60,98,83,15,26,21,32,92,80,28,28,31,38,78,66,84,53,44,83,25,47,65,83,29,63,36,59,87,86,60,58,76,64,39,39,9,18,70,55,92,50,25,38,52,19,26,20,41,71,81,48,99,84,43,36,32,7,34,33,48,22,38,53,92,54,84,62,44,92,56,68,47,51,37,77,74,77,76,53,81,86,58,50,51,17,31,34,85

Mean predicted aligned error: 16.66 Å

pLDDT: mean 79.71, std 18.71, range [29.73, 97.81]